Protein AF-A0AAD7QW35-F1 (afdb_monomer_lite)

pLDDT: mean 71.61, std 23.54, range [24.42, 97.81]

Structure (mmCIF, N/CA/C/O backbone):
data_AF-A0AAD7QW35-F1
#
_entry.id   AF-A0AAD7QW35-F1
#
loop_
_atom_site.group_PDB
_atom_site.id
_atom_site.type_symbol
_atom_site.label_atom_id
_atom_site.label_alt_id
_atom_site.label_comp_id
_atom_site.label_asym_id
_atom_site.label_entity_id
_atom_site.label_seq_id
_atom_site.pdbx_PDB_ins_code
_atom_site.Cartn_x
_atom_site.Cartn_y
_atom_site.Cartn_z
_atom_site.occupancy
_atom_site.B_iso_or_equiv
_atom_site.auth_seq_id
_atom_site.auth_comp_id
_atom_site.auth_asym_id
_atom_site.auth_atom_id
_atom_site.pdbx_PDB_model_num
ATOM 1 N N . MET A 1 1 ? 1.272 -4.769 25.239 1.00 36.34 1 MET A N 1
ATOM 2 C CA . MET A 1 1 ? 1.649 -4.627 26.670 1.00 36.34 1 MET A CA 1
ATOM 3 C C . MET A 1 1 ? 2.594 -3.471 26.886 1.00 36.34 1 MET A C 1
ATOM 5 O O . MET A 1 1 ? 2.275 -2.589 27.657 1.00 36.34 1 MET A O 1
ATOM 9 N N . ALA A 1 2 ? 3.730 -3.458 26.210 1.00 34.00 2 ALA A N 1
ATOM 10 C CA . ALA A 1 2 ? 4.809 -2.584 26.604 1.00 34.00 2 ALA A CA 1
ATOM 11 C C . ALA A 1 2 ? 4.635 -1.131 26.066 1.00 34.00 2 ALA A C 1
ATOM 13 O O . ALA A 1 2 ? 4.934 -0.196 26.793 1.00 34.00 2 ALA A O 1
ATOM 14 N N . TYR A 1 3 ? 3.901 -0.933 24.956 1.00 40.31 3 TYR A N 1
ATOM 15 C CA . TYR A 1 3 ? 3.270 0.356 24.589 1.00 40.31 3 TYR A CA 1
ATOM 16 C C . TYR A 1 3 ? 2.142 0.792 25.557 1.00 40.31 3 TYR A C 1
ATOM 18 O O . TYR A 1 3 ? 2.012 1.946 25.954 1.00 40.31 3 TYR A O 1
ATOM 26 N N . TYR A 1 4 ? 1.327 -0.172 26.002 1.00 40.69 4 TYR A N 1
ATOM 27 C CA . TYR A 1 4 ? 0.287 0.033 27.025 1.00 40.69 4 TYR A CA 1
ATOM 28 C C . TYR A 1 4 ? 0.895 0.405 28.391 1.00 40.69 4 TYR A C 1
ATOM 30 O O . TYR A 1 4 ? 0.234 0.993 29.233 1.00 40.69 4 TYR A O 1
ATOM 38 N N . ILE A 1 5 ? 2.154 0.048 28.629 1.00 41.22 5 ILE A N 1
ATOM 39 C CA . ILE A 1 5 ? 2.925 0.480 29.790 1.00 41.22 5 ILE A CA 1
ATOM 40 C C . ILE A 1 5 ? 3.616 1.806 29.477 1.00 41.22 5 ILE A C 1
ATOM 42 O O . ILE A 1 5 ? 3.782 2.614 30.368 1.00 41.22 5 ILE A O 1
ATOM 46 N N . SER A 1 6 ? 3.982 2.091 28.235 1.00 39.53 6 SER A N 1
ATOM 47 C CA . SER A 1 6 ? 4.787 3.265 27.936 1.00 39.53 6 SER A CA 1
ATOM 48 C C . SER A 1 6 ? 4.018 4.570 27.744 1.00 39.53 6 SER A C 1
ATOM 50 O O . SER A 1 6 ? 4.511 5.622 28.111 1.00 39.53 6 SER A O 1
ATOM 52 N N . GLU A 1 7 ? 2.814 4.514 27.179 1.00 44.25 7 GLU A N 1
ATOM 53 C CA . GLU A 1 7 ? 1.967 5.696 26.952 1.00 44.25 7 GLU A CA 1
ATOM 54 C C . GLU A 1 7 ? 0.860 5.789 28.006 1.00 44.25 7 GLU A C 1
ATOM 56 O O . GLU A 1 7 ? 0.506 6.858 28.497 1.00 44.25 7 GLU A O 1
ATOM 61 N N . TYR A 1 8 ? 0.340 4.634 28.421 1.00 44.75 8 TYR A N 1
ATOM 62 C CA . TYR A 1 8 ? -0.829 4.551 29.294 1.00 44.75 8 TYR A CA 1
ATOM 63 C C . TYR A 1 8 ? -0.495 4.710 30.784 1.00 44.75 8 TYR A C 1
ATOM 65 O O . TYR A 1 8 ? -1.287 5.280 31.534 1.00 44.75 8 TYR A O 1
ATOM 73 N N . VAL A 1 9 ? 0.668 4.218 31.233 1.00 45.06 9 VAL A N 1
ATOM 74 C CA . VAL A 1 9 ? 1.107 4.337 32.637 1.00 45.06 9 VAL A CA 1
ATOM 75 C C . VAL A 1 9 ? 1.562 5.763 32.935 1.00 45.06 9 VAL A C 1
ATOM 77 O O . VAL A 1 9 ? 1.094 6.281 33.942 1.00 45.06 9 VAL A O 1
ATOM 80 N N . PRO A 1 10 ? 2.356 6.471 32.103 1.00 45.22 10 PRO A N 1
ATOM 81 C CA . PRO A 1 10 ? 2.690 7.863 32.393 1.00 45.22 10 PRO A CA 1
ATOM 82 C C . PRO A 1 10 ? 1.463 8.756 32.457 1.00 45.22 10 PRO A C 1
ATOM 84 O O . PRO A 1 10 ? 1.399 9.585 33.345 1.00 45.22 10 PRO A O 1
ATOM 87 N N . TYR A 1 11 ? 0.457 8.556 31.605 1.00 44.00 11 TYR A N 1
ATOM 88 C CA . TYR A 1 11 ? -0.730 9.413 31.596 1.00 44.00 11 TYR A CA 1
ATOM 89 C C . TYR A 1 11 ? -1.584 9.316 32.880 1.00 44.00 11 TYR A C 1
ATOM 91 O O . TYR A 1 11 ? -2.229 10.286 33.267 1.00 44.00 11 TYR A O 1
ATOM 99 N N . TYR A 1 12 ? -1.581 8.166 33.568 1.00 43.53 12 TYR A N 1
ATOM 100 C CA . TYR A 1 12 ? -2.357 7.949 34.805 1.00 43.53 12 TYR A CA 1
ATOM 101 C C . TYR A 1 12 ? -1.508 7.933 36.085 1.00 43.53 12 TYR A C 1
ATOM 103 O O . TYR A 1 12 ? -2.027 8.188 37.168 1.00 43.53 12 TYR A O 1
ATOM 111 N N . LEU A 1 13 ? -0.211 7.638 35.975 1.00 42.81 13 LEU A N 1
ATOM 112 C CA . LEU A 1 13 ? 0.728 7.545 37.095 1.00 42.81 13 LEU A CA 1
ATOM 113 C C . LEU A 1 13 ? 1.771 8.672 37.088 1.00 42.81 13 LEU A C 1
ATOM 115 O O . LEU A 1 13 ? 2.614 8.693 37.978 1.00 42.81 13 LEU A O 1
ATOM 119 N N . GLN A 1 14 ? 1.722 9.633 36.151 1.00 42.34 14 GLN A N 1
ATOM 120 C CA . GLN A 1 14 ? 2.608 10.813 36.131 1.00 42.34 14 GLN A CA 1
ATOM 121 C C . GLN A 1 14 ? 2.694 11.554 37.469 1.00 42.34 14 GLN A C 1
ATOM 123 O O . GLN A 1 14 ? 3.808 11.933 37.831 1.00 42.34 14 GLN A O 1
ATOM 128 N N . PRO A 1 15 ? 1.592 11.738 38.225 1.00 45.91 15 PRO A N 1
ATOM 129 C CA . PRO A 1 15 ? 1.670 12.394 39.527 1.00 45.91 15 PRO A CA 1
ATOM 130 C C . PRO A 1 15 ? 2.416 11.563 40.589 1.00 45.91 15 PRO A C 1
ATOM 132 O O . PRO A 1 15 ? 2.747 12.088 41.645 1.00 45.91 15 PRO A O 1
ATOM 135 N N . TYR A 1 16 ? 2.689 10.279 40.323 1.00 44.16 16 TYR A N 1
ATOM 136 C CA . TYR A 1 16 ? 3.132 9.288 41.312 1.00 44.16 16 TYR A CA 1
ATOM 137 C C . TYR A 1 16 ? 4.411 8.516 40.917 1.00 44.16 16 TYR A C 1
ATOM 139 O O . TYR A 1 16 ? 4.870 7.658 41.669 1.00 44.16 16 TYR A O 1
ATOM 147 N N . ALA A 1 17 ? 5.002 8.777 39.745 1.00 43.66 17 ALA A N 1
ATOM 148 C CA . ALA A 1 17 ? 6.057 7.937 39.170 1.00 43.66 17 ALA A CA 1
ATOM 149 C C . ALA A 1 17 ? 7.484 8.495 39.374 1.00 43.66 17 ALA A C 1
ATOM 151 O O . ALA A 1 17 ? 7.847 9.548 38.845 1.00 43.66 17 ALA A O 1
ATOM 152 N N . SER A 1 18 ? 8.334 7.735 40.076 1.00 51.88 18 SER A N 1
ATOM 153 C CA . SER A 1 18 ? 9.772 8.007 40.244 1.00 51.88 18 SER A CA 1
ATOM 154 C C . SER A 1 18 ? 10.575 7.794 38.943 1.00 51.88 18 SER A C 1
ATOM 156 O O . SER A 1 18 ? 10.095 7.185 37.983 1.00 51.88 18 SER A O 1
ATOM 158 N N . ARG A 1 19 ? 11.836 8.268 38.888 1.00 42.47 19 ARG A N 1
ATOM 159 C CA . ARG A 1 19 ? 12.727 8.125 37.708 1.00 42.47 19 ARG A CA 1
ATOM 160 C C . ARG A 1 19 ? 12.883 6.670 37.226 1.00 42.47 19 ARG A C 1
ATOM 162 O O . ARG A 1 19 ? 12.996 6.454 36.024 1.00 42.47 19 ARG A O 1
ATOM 169 N N . GLY A 1 20 ? 12.819 5.684 38.127 1.00 40.97 20 GLY A N 1
ATOM 170 C CA . GLY A 1 20 ? 12.885 4.258 37.775 1.00 40.97 20 GLY A CA 1
ATOM 171 C C . GLY A 1 20 ? 11.663 3.759 36.995 1.00 40.97 20 GLY A C 1
ATOM 172 O O . GLY A 1 20 ? 11.803 2.969 36.066 1.00 40.97 20 GLY A O 1
ATOM 173 N N . VAL A 1 21 ? 10.471 4.289 37.287 1.00 47.44 21 VAL A N 1
ATOM 174 C CA . VAL A 1 21 ? 9.240 3.947 36.555 1.00 47.44 21 VAL A CA 1
ATOM 175 C C . VAL A 1 21 ? 9.311 4.465 35.118 1.00 47.44 21 VAL A C 1
ATOM 177 O O . VAL A 1 21 ? 8.947 3.742 34.198 1.00 47.44 21 VAL A O 1
ATOM 180 N N . LYS A 1 22 ? 9.867 5.666 34.897 1.00 44.06 22 LYS A N 1
ATOM 181 C CA . LYS A 1 22 ? 10.078 6.223 33.546 1.00 44.06 22 LYS A CA 1
ATOM 182 C C . LYS A 1 22 ? 11.014 5.360 32.688 1.00 44.06 22 LYS A C 1
ATOM 184 O O . LYS A 1 22 ? 10.751 5.186 31.503 1.00 44.06 22 LYS A O 1
ATOM 189 N N . PHE A 1 23 ? 12.061 4.780 33.279 1.00 41.91 23 PHE A N 1
ATOM 190 C CA . PHE A 1 23 ? 12.956 3.855 32.575 1.00 41.91 23 PHE A CA 1
ATOM 191 C C . PHE A 1 23 ? 12.245 2.550 32.186 1.00 41.91 23 PHE A C 1
ATOM 193 O O . PHE A 1 23 ? 12.300 2.147 31.027 1.00 41.91 23 PHE A O 1
ATOM 200 N N . CYS A 1 24 ? 11.501 1.932 33.111 1.00 42.00 24 CYS A N 1
ATOM 201 C CA . CYS A 1 24 ? 10.722 0.723 32.821 1.00 42.00 24 CYS A CA 1
ATOM 202 C C . CYS A 1 24 ? 9.649 0.957 31.745 1.00 42.00 24 CYS A C 1
ATOM 204 O O . CYS A 1 24 ? 9.401 0.081 30.923 1.00 42.00 24 CYS A O 1
ATOM 206 N N . VAL A 1 25 ? 9.045 2.146 31.730 1.00 43.94 25 VAL A N 1
ATOM 207 C CA . VAL A 1 25 ? 8.061 2.609 30.739 1.00 43.94 25 VAL A CA 1
ATOM 208 C C . VAL A 1 25 ? 8.682 2.727 29.343 1.00 43.94 25 VAL A C 1
ATOM 210 O O . VAL A 1 25 ? 8.139 2.163 28.397 1.00 43.94 25 VAL A O 1
ATOM 213 N N . LEU A 1 26 ? 9.838 3.382 29.206 1.00 41.31 26 LEU A N 1
ATOM 214 C CA . LEU A 1 26 ? 10.533 3.541 27.919 1.00 41.31 26 LEU A CA 1
ATOM 215 C C . LEU A 1 26 ? 11.138 2.221 27.409 1.00 41.31 26 LEU A C 1
ATOM 217 O O . LEU A 1 26 ? 11.065 1.917 26.219 1.00 41.31 26 LEU A O 1
ATOM 221 N N . PHE A 1 27 ? 11.682 1.397 28.309 1.00 41.75 27 PHE A N 1
ATOM 222 C CA . PHE A 1 27 ? 12.183 0.060 27.980 1.00 41.75 27 PHE A CA 1
ATOM 223 C C . PHE A 1 27 ? 11.050 -0.859 27.507 1.00 41.75 27 PHE A C 1
ATOM 225 O O . PHE A 1 27 ? 11.179 -1.559 26.502 1.00 41.75 27 PHE A O 1
ATOM 232 N N . ALA A 1 28 ? 9.900 -0.794 28.183 1.00 41.53 28 ALA A N 1
ATOM 233 C CA . ALA A 1 28 ? 8.686 -1.444 27.732 1.00 41.53 28 ALA A CA 1
ATOM 234 C C . ALA A 1 28 ? 8.270 -0.912 26.343 1.00 41.53 28 ALA A C 1
ATOM 236 O O . ALA A 1 28 ? 8.047 -1.708 25.439 1.00 41.53 28 ALA A O 1
ATOM 237 N N . GLN A 1 29 ? 8.251 0.400 26.108 1.00 42.59 29 GLN A N 1
ATOM 238 C CA . GLN A 1 29 ? 7.906 0.997 24.807 1.00 42.59 29 GLN A CA 1
ATOM 239 C C . GLN A 1 29 ? 8.670 0.364 23.635 1.00 42.59 29 GLN A C 1
ATOM 241 O O . GLN A 1 29 ? 8.064 -0.145 22.689 1.00 42.59 29 GLN A O 1
ATOM 246 N N . ALA A 1 30 ? 9.999 0.316 23.755 1.00 39.62 30 ALA A N 1
ATOM 247 C CA . ALA A 1 30 ? 10.888 -0.229 22.737 1.00 39.62 30 ALA A CA 1
ATOM 248 C C . ALA A 1 30 ? 10.680 -1.739 22.520 1.00 39.62 30 ALA A C 1
ATOM 250 O O . ALA A 1 30 ? 10.678 -2.212 21.381 1.00 39.62 30 ALA A O 1
ATOM 251 N N . LEU A 1 31 ? 10.442 -2.503 23.594 1.00 40.44 31 LEU A N 1
ATOM 252 C CA . LEU A 1 31 ? 10.145 -3.935 23.489 1.00 40.44 31 LEU A CA 1
ATOM 253 C C . LEU A 1 31 ? 8.770 -4.201 22.859 1.00 40.44 31 LEU A C 1
ATOM 255 O O . LEU A 1 31 ? 8.605 -5.141 22.086 1.00 40.44 31 LEU A O 1
ATOM 259 N N . GLY A 1 32 ? 7.767 -3.388 23.187 1.00 40.97 32 GLY A N 1
ATOM 260 C CA . GLY A 1 32 ? 6.379 -3.582 22.766 1.00 40.97 32 GLY A CA 1
ATOM 261 C C . GLY A 1 32 ? 6.159 -3.318 21.298 1.00 40.97 32 GLY A C 1
ATOM 262 O O . GLY A 1 32 ? 5.477 -4.107 20.650 1.00 40.97 32 GLY A O 1
ATOM 263 N N . ASP A 1 33 ? 6.750 -2.247 20.783 1.00 40.12 33 ASP A N 1
ATOM 264 C CA . ASP A 1 33 ? 6.656 -1.897 19.369 1.00 40.12 33 ASP A CA 1
ATOM 265 C C . ASP A 1 33 ? 7.425 -2.919 18.508 1.00 40.12 33 ASP A C 1
ATOM 267 O O . ASP A 1 33 ? 6.945 -3.326 17.451 1.00 40.12 33 ASP A O 1
ATOM 271 N N . SER A 1 34 ? 8.542 -3.459 19.012 1.00 40.16 34 SER A N 1
ATOM 272 C CA . SER A 1 34 ? 9.286 -4.550 18.361 1.00 40.16 34 SER A CA 1
ATOM 273 C C . SER A 1 34 ? 8.503 -5.875 18.339 1.00 40.16 34 SER A C 1
ATOM 275 O O . SER A 1 34 ? 8.391 -6.534 17.303 1.00 40.16 34 SER A O 1
ATOM 277 N N . ILE A 1 35 ? 7.892 -6.258 19.466 1.00 42.12 35 ILE A N 1
ATOM 278 C CA . ILE A 1 35 ? 7.206 -7.550 19.617 1.00 42.12 35 ILE A CA 1
ATOM 279 C C . ILE A 1 35 ? 5.816 -7.541 18.971 1.00 42.12 35 ILE A C 1
ATOM 281 O O . ILE A 1 35 ? 5.463 -8.500 18.297 1.00 42.12 35 ILE A O 1
ATOM 285 N N . THR A 1 36 ? 5.023 -6.477 19.123 1.00 42.09 36 THR A N 1
ATOM 286 C CA . THR A 1 36 ? 3.653 -6.418 18.568 1.00 42.09 36 THR A CA 1
ATOM 287 C C . THR A 1 36 ? 3.681 -6.458 17.042 1.00 42.09 36 THR A C 1
ATOM 289 O O . THR A 1 36 ? 2.919 -7.210 16.439 1.00 42.09 36 THR A O 1
ATOM 292 N N . THR A 1 37 ? 4.621 -5.734 16.430 1.00 43.59 37 THR A N 1
ATOM 293 C CA . THR A 1 37 ? 4.871 -5.784 14.984 1.00 43.59 37 THR A CA 1
ATOM 294 C C . THR A 1 37 ? 5.309 -7.192 14.574 1.00 43.59 37 THR A C 1
ATOM 296 O O . THR A 1 37 ? 4.697 -7.795 13.705 1.00 43.59 37 THR A O 1
ATOM 299 N N . SER A 1 38 ? 6.272 -7.793 15.284 1.00 42.31 38 SER A N 1
ATOM 300 C CA . SER A 1 38 ? 6.750 -9.158 15.006 1.00 42.31 38 SER A CA 1
ATOM 301 C C . SER A 1 38 ? 5.655 -10.238 15.115 1.00 42.31 38 SER A C 1
ATOM 303 O O . SER A 1 38 ? 5.617 -11.167 14.311 1.00 42.31 38 SER A O 1
ATOM 305 N N . LEU A 1 39 ? 4.736 -10.120 16.080 1.00 44.56 39 LEU A N 1
ATOM 306 C CA . LEU A 1 39 ? 3.662 -11.094 16.309 1.00 44.56 39 LEU A CA 1
ATOM 307 C C . LEU A 1 39 ? 2.482 -10.943 15.344 1.00 44.56 39 LEU A C 1
ATOM 309 O O . LEU A 1 39 ? 1.932 -11.954 14.906 1.00 44.56 39 LEU A O 1
ATOM 313 N N . LEU A 1 40 ? 2.092 -9.707 15.013 1.00 47.44 40 LEU A N 1
ATOM 314 C CA . LEU A 1 40 ? 1.005 -9.439 14.068 1.00 47.44 40 LEU A CA 1
ATOM 315 C C . LEU A 1 40 ? 1.414 -9.768 12.631 1.00 47.44 40 LEU A C 1
ATOM 317 O O . LEU A 1 40 ? 0.631 -10.415 11.938 1.00 47.44 40 LEU A O 1
ATOM 321 N N . THR A 1 41 ? 2.639 -9.411 12.223 1.00 46.91 41 THR A N 1
ATOM 322 C CA . THR A 1 41 ? 3.197 -9.824 10.927 1.00 46.91 41 THR A CA 1
ATOM 323 C C . THR A 1 41 ? 3.216 -11.347 10.824 1.00 46.91 41 THR A C 1
ATOM 325 O O . THR A 1 41 ? 2.730 -11.906 9.855 1.00 46.91 41 THR A O 1
ATOM 328 N N . ARG A 1 42 ? 3.657 -12.056 11.871 1.00 49.72 42 ARG A N 1
ATOM 329 C CA . ARG A 1 42 ? 3.817 -13.515 11.803 1.00 49.72 42 ARG A CA 1
ATOM 330 C C . ARG A 1 42 ? 2.512 -14.306 11.836 1.00 49.72 42 ARG A C 1
ATOM 332 O O . ARG A 1 42 ? 2.423 -15.347 11.193 1.00 49.72 42 ARG A O 1
ATOM 339 N N . LYS A 1 43 ? 1.502 -13.856 12.592 1.00 46.16 43 LYS A N 1
ATOM 340 C CA . LYS A 1 43 ? 0.171 -14.483 12.530 1.00 46.16 43 LYS A CA 1
ATOM 341 C C . LYS A 1 43 ? -0.386 -14.389 11.106 1.00 46.16 43 LYS A C 1
ATOM 343 O O . LYS A 1 43 ? -0.949 -15.366 10.628 1.00 46.16 43 LYS A O 1
ATOM 348 N N . ARG A 1 44 ? -0.164 -13.253 10.438 1.00 49.16 44 ARG A N 1
ATOM 349 C CA . ARG A 1 44 ? -0.549 -13.047 9.041 1.00 49.16 44 ARG A CA 1
ATOM 350 C C . ARG A 1 44 ? 0.331 -13.810 8.055 1.00 49.16 44 ARG A C 1
ATOM 352 O O . ARG A 1 44 ? -0.230 -14.391 7.144 1.00 49.16 44 ARG A O 1
ATOM 359 N N . ASP A 1 45 ? 1.642 -13.923 8.265 1.00 44.78 45 ASP A N 1
ATOM 360 C CA . ASP A 1 45 ? 2.523 -14.769 7.438 1.00 44.78 45 ASP A CA 1
ATOM 361 C C . ASP A 1 45 ? 2.052 -16.238 7.454 1.00 44.78 45 ASP A C 1
ATOM 363 O O . ASP A 1 45 ? 1.939 -16.877 6.414 1.00 44.78 45 ASP A O 1
ATOM 367 N N . LEU A 1 46 ? 1.667 -16.752 8.630 1.00 41.94 46 LEU A N 1
ATOM 368 C CA . LEU A 1 46 ? 1.101 -18.101 8.792 1.00 41.94 46 LEU A CA 1
ATOM 369 C C . LEU A 1 46 ? -0.306 -18.264 8.184 1.00 41.94 46 LEU A C 1
ATOM 371 O O . LEU A 1 46 ? -0.750 -19.392 7.961 1.00 41.94 46 LEU A O 1
ATOM 375 N N . GLU A 1 47 ? -1.035 -17.168 7.975 1.00 42.34 47 GLU A N 1
ATOM 376 C CA . GLU A 1 47 ? -2.325 -17.142 7.273 1.00 42.34 47 GLU A CA 1
ATOM 377 C C . GLU A 1 47 ? -2.126 -16.966 5.752 1.00 42.34 47 GLU A C 1
ATOM 379 O O . GLU A 1 47 ? -2.873 -17.558 4.978 1.00 42.34 47 GLU A O 1
ATOM 384 N N . ALA A 1 48 ? -1.078 -16.256 5.320 1.00 40.16 48 ALA A N 1
ATOM 385 C CA . ALA A 1 48 ? -0.692 -16.050 3.924 1.00 40.16 48 ALA A CA 1
ATOM 386 C C . ALA A 1 48 ? -0.071 -17.307 3.291 1.00 40.16 48 ALA A C 1
ATOM 388 O O . ALA A 1 48 ? -0.382 -17.621 2.145 1.00 40.16 48 ALA A O 1
ATOM 389 N N . ASP A 1 49 ? 0.708 -18.088 4.048 1.00 35.91 49 ASP A N 1
ATOM 390 C CA . ASP A 1 49 ? 1.244 -19.391 3.609 1.00 35.91 49 ASP A CA 1
ATOM 391 C C . ASP A 1 49 ? 0.147 -20.459 3.397 1.00 35.91 49 ASP A C 1
ATOM 393 O O . ASP A 1 49 ? 0.404 -21.518 2.822 1.00 35.91 49 ASP A O 1
ATOM 397 N N . LYS A 1 50 ? -1.092 -20.200 3.844 1.00 32.16 50 LYS A N 1
ATOM 398 C CA . LYS A 1 50 ? -2.260 -21.065 3.592 1.00 32.16 50 LYS A CA 1
ATOM 399 C C . LYS A 1 50 ? -3.005 -20.723 2.303 1.00 32.16 50 LYS A C 1
ATOM 401 O O . LYS A 1 50 ? -3.921 -21.457 1.934 1.00 32.16 50 LYS A O 1
ATOM 406 N N . ILE A 1 51 ? -2.636 -19.639 1.622 1.00 32.03 51 ILE A N 1
ATOM 407 C CA . ILE A 1 51 ? -3.159 -19.316 0.296 1.00 32.03 51 ILE A CA 1
ATOM 408 C C . ILE A 1 51 ? -2.368 -20.171 -0.705 1.00 32.03 51 ILE A C 1
ATOM 410 O O . ILE A 1 51 ? -1.145 -20.027 -0.780 1.00 32.03 51 ILE A O 1
ATOM 414 N N . PRO A 1 52 ? -3.006 -21.089 -1.455 1.00 26.91 52 PRO A N 1
ATOM 415 C CA . PRO A 1 52 ? -2.293 -21.907 -2.423 1.00 26.91 52 PRO A CA 1
ATOM 416 C C . PRO A 1 52 ? -1.614 -20.996 -3.446 1.00 26.91 52 PRO A C 1
ATOM 418 O O . PRO A 1 52 ? -2.253 -20.146 -4.064 1.00 26.91 52 PRO A O 1
ATOM 421 N N . SER A 1 53 ? -0.308 -21.177 -3.617 1.00 31.38 53 SER A N 1
ATOM 422 C CA . SER A 1 53 ? 0.436 -20.557 -4.706 1.00 31.38 53 SER A CA 1
ATOM 423 C C . SER A 1 53 ? -0.136 -21.078 -6.028 1.00 31.38 53 SER A C 1
ATOM 425 O O . SER A 1 53 ? -0.076 -22.284 -6.278 1.00 31.38 53 SER A O 1
ATOM 427 N N . PRO A 1 54 ? -0.694 -20.226 -6.905 1.00 33.09 54 PRO A N 1
ATOM 428 C CA . PRO A 1 54 ? -0.922 -20.655 -8.265 1.00 33.09 54 PRO A CA 1
ATOM 429 C C . PRO A 1 54 ? 0.457 -20.704 -8.925 1.00 33.09 54 PRO A C 1
ATOM 431 O O . PRO A 1 54 ? 1.168 -19.701 -8.956 1.00 33.09 54 PRO A O 1
ATOM 434 N N . ILE A 1 55 ? 0.794 -21.869 -9.478 1.00 32.50 55 ILE A N 1
ATOM 435 C CA . ILE A 1 55 ? 1.976 -22.162 -10.305 1.00 32.50 55 ILE A CA 1
ATOM 436 C C . ILE A 1 55 ? 3.173 -22.718 -9.515 1.00 32.50 55 ILE A C 1
ATOM 438 O O . ILE A 1 55 ? 4.103 -22.013 -9.128 1.00 32.50 55 ILE A O 1
ATOM 442 N N . SER A 1 56 ? 3.194 -24.046 -9.394 1.00 27.88 56 SER A N 1
ATOM 443 C CA . SER A 1 56 ? 4.422 -24.837 -9.366 1.00 27.88 56 SER A CA 1
ATOM 444 C C . SER A 1 56 ? 4.495 -25.666 -10.653 1.00 27.88 56 SER A C 1
ATOM 446 O O . SER A 1 56 ? 3.762 -26.630 -10.848 1.00 27.88 56 SER A O 1
ATOM 448 N N . SER A 1 57 ? 5.389 -25.287 -11.563 1.00 27.12 57 SER A N 1
ATOM 449 C CA . SER A 1 57 ? 5.844 -26.164 -12.645 1.00 27.12 57 SER A CA 1
ATOM 450 C C . SER A 1 57 ? 7.371 -26.114 -12.680 1.00 27.12 57 SER A C 1
ATOM 452 O O . SER A 1 57 ? 7.921 -25.026 -12.873 1.00 27.12 57 SER A O 1
ATOM 454 N N . PRO A 1 58 ? 8.079 -27.237 -12.471 1.00 30.27 58 PRO A N 1
ATOM 455 C CA . PRO A 1 58 ? 9.529 -27.254 -12.530 1.00 30.27 58 PRO A CA 1
ATOM 456 C C . PRO A 1 58 ? 9.980 -27.311 -13.992 1.00 30.27 58 PRO A C 1
ATOM 458 O O . PRO A 1 58 ? 9.627 -28.228 -14.731 1.00 30.27 58 PRO A O 1
ATOM 461 N N . VAL A 1 59 ? 10.791 -26.339 -14.401 1.00 27.42 59 VAL A N 1
ATOM 462 C CA . VAL A 1 59 ? 11.582 -26.432 -15.631 1.00 27.42 59 VAL A CA 1
ATOM 463 C C . VAL A 1 59 ? 12.727 -27.412 -15.360 1.00 27.42 59 VAL A C 1
ATOM 465 O O . VAL A 1 59 ? 13.573 -27.164 -14.503 1.00 27.42 59 VAL A O 1
ATOM 468 N N . GLN A 1 60 ? 12.731 -28.549 -16.056 1.00 26.84 60 GLN A N 1
ATOM 469 C CA . GLN A 1 60 ? 13.837 -29.507 -16.043 1.00 26.84 60 GLN A CA 1
ATOM 470 C C . GLN A 1 60 ? 14.972 -28.995 -16.939 1.00 26.84 60 GLN A C 1
ATOM 472 O O . GLN A 1 60 ? 14.777 -28.836 -18.140 1.00 26.84 60 GLN A O 1
ATOM 477 N N . PHE A 1 61 ? 16.168 -28.807 -16.378 1.00 27.66 61 PHE A N 1
ATOM 478 C CA . PHE A 1 61 ? 17.410 -28.752 -17.151 1.00 27.66 61 PHE A CA 1
ATOM 479 C C . PHE A 1 61 ? 18.455 -29.718 -16.570 1.00 27.66 61 PHE A C 1
ATOM 481 O O . PHE A 1 61 ? 18.760 -29.699 -15.382 1.00 27.66 61 PHE A O 1
ATOM 488 N N . LEU A 1 62 ? 18.906 -30.585 -17.479 1.00 30.08 62 LEU A N 1
ATOM 489 C CA . LEU A 1 62 ? 20.095 -31.441 -17.595 1.00 30.08 62 LEU A CA 1
ATOM 490 C C . LEU A 1 62 ? 20.987 -31.737 -16.363 1.00 30.08 62 LEU A C 1
ATOM 492 O O . LEU A 1 62 ? 21.474 -30.874 -15.641 1.00 30.08 62 LEU A O 1
ATOM 496 N N . SER A 1 63 ? 21.268 -33.034 -16.229 1.00 32.59 63 SER A N 1
ATOM 497 C CA . SER A 1 63 ? 22.113 -33.741 -15.257 1.00 32.59 63 SER A CA 1
ATOM 498 C C . SER A 1 63 ? 23.600 -33.343 -15.246 1.00 32.59 63 SER A C 1
ATOM 500 O O . SER A 1 63 ? 24.186 -33.241 -16.324 1.00 32.59 63 SER A O 1
ATOM 502 N N . PRO A 1 64 ? 24.270 -33.293 -14.071 1.00 31.89 64 PRO A N 1
ATOM 503 C CA . PRO A 1 64 ? 25.726 -33.245 -13.996 1.00 31.89 64 PRO A CA 1
ATOM 504 C C . PRO A 1 64 ? 26.365 -34.550 -13.487 1.00 31.89 64 PRO A C 1
ATOM 506 O O . PRO A 1 64 ? 25.799 -35.299 -12.687 1.00 31.89 64 PRO A O 1
ATOM 509 N N . SER A 1 65 ? 27.589 -34.760 -13.965 1.00 34.09 65 SER A N 1
ATOM 510 C CA . SER A 1 65 ? 28.503 -35.877 -13.738 1.00 34.09 65 SER A CA 1
ATOM 511 C C . SER A 1 65 ? 29.033 -36.008 -12.295 1.00 34.09 65 SER A C 1
ATOM 513 O O . SER A 1 65 ? 28.887 -35.142 -11.426 1.00 34.09 65 SER A O 1
ATOM 515 N N . THR A 1 66 ? 29.660 -37.158 -12.053 1.00 36.91 66 THR A N 1
ATOM 516 C CA . THR A 1 66 ? 29.950 -37.867 -10.794 1.00 36.91 66 THR A CA 1
ATOM 517 C C . THR A 1 66 ? 30.979 -37.248 -9.830 1.00 36.91 66 THR A C 1
ATOM 519 O O . THR A 1 66 ? 31.367 -37.904 -8.869 1.00 36.91 66 THR A O 1
ATOM 522 N N . SER A 1 67 ? 31.374 -35.979 -9.984 1.00 41.47 67 SER A N 1
ATOM 523 C CA . SER A 1 67 ? 32.307 -35.308 -9.048 1.00 41.47 67 SER A CA 1
ATOM 524 C C . SER A 1 67 ? 31.620 -34.454 -7.962 1.00 41.47 67 SER A C 1
ATOM 526 O O . SER A 1 67 ? 32.290 -33.812 -7.154 1.00 41.47 67 SER A O 1
ATOM 528 N N . THR A 1 68 ? 30.284 -34.424 -7.916 1.00 44.75 68 THR A N 1
ATOM 529 C CA . THR A 1 68 ? 29.489 -33.534 -7.038 1.00 44.75 68 THR A CA 1
ATOM 530 C C . THR A 1 68 ? 29.025 -34.175 -5.722 1.00 44.75 68 THR A C 1
ATOM 532 O O . THR A 1 68 ? 28.422 -33.502 -4.886 1.00 44.75 68 THR A O 1
ATOM 535 N N . THR A 1 69 ? 29.312 -35.458 -5.492 1.00 47.22 69 THR A N 1
ATOM 536 C CA . THR A 1 69 ? 28.717 -36.243 -4.395 1.00 47.22 69 THR A CA 1
ATOM 537 C C . THR A 1 69 ? 29.180 -35.791 -3.004 1.00 47.22 69 THR A C 1
ATOM 539 O O . THR A 1 69 ? 28.357 -35.661 -2.101 1.00 47.22 69 THR A O 1
ATOM 542 N N . ASN A 1 70 ? 30.462 -35.446 -2.838 1.00 44.34 70 ASN A N 1
ATOM 543 C CA . ASN A 1 70 ? 31.002 -35.001 -1.542 1.00 44.34 70 ASN A CA 1
ATOM 544 C C . ASN A 1 70 ? 30.581 -33.563 -1.182 1.00 44.34 70 ASN A C 1
ATOM 546 O O . ASN A 1 70 ? 30.306 -33.268 -0.021 1.00 44.34 70 ASN A O 1
ATOM 550 N N . LEU A 1 71 ? 30.447 -32.683 -2.181 1.00 46.53 71 LEU A N 1
ATOM 551 C CA . LEU A 1 71 ? 29.923 -31.321 -2.008 1.00 46.53 71 LEU A CA 1
ATOM 552 C C . LEU A 1 71 ? 28.420 -31.321 -1.699 1.00 46.53 71 LEU A C 1
ATOM 554 O O . LEU A 1 71 ? 27.969 -30.530 -0.875 1.00 46.53 71 LEU A O 1
ATOM 558 N N . ARG A 1 72 ? 27.649 -32.240 -2.297 1.00 47.72 72 ARG A N 1
ATOM 559 C CA . ARG A 1 72 ? 26.226 -32.427 -1.976 1.00 47.72 72 ARG A CA 1
ATOM 560 C C . ARG A 1 72 ? 26.016 -32.939 -0.555 1.00 47.72 72 ARG A C 1
ATOM 562 O O . ARG A 1 72 ? 25.129 -32.429 0.113 1.00 47.72 72 ARG A O 1
ATOM 569 N N . LEU A 1 73 ? 26.841 -33.869 -0.074 1.00 51.69 73 LEU A N 1
ATOM 570 C CA . LEU A 1 73 ? 26.766 -34.383 1.301 1.00 51.69 73 LEU A CA 1
ATOM 571 C C . LEU A 1 73 ? 27.072 -33.303 2.349 1.00 51.69 73 LEU A C 1
ATOM 573 O O . LEU A 1 73 ? 26.315 -33.156 3.306 1.00 51.69 73 LEU A O 1
ATOM 577 N N . LEU A 1 74 ? 28.112 -32.489 2.134 1.00 53.62 74 LEU A N 1
ATOM 578 C CA . LEU A 1 74 ? 28.419 -31.339 2.996 1.00 53.62 74 LEU A CA 1
ATOM 579 C C . LEU A 1 74 ? 27.326 -30.262 2.939 1.00 53.62 74 LEU A C 1
ATOM 581 O O . LEU A 1 74 ? 26.936 -29.726 3.974 1.00 53.62 74 LEU A O 1
ATOM 585 N N . HIS A 1 75 ? 26.784 -29.972 1.752 1.00 51.56 75 HIS A N 1
ATOM 586 C CA . HIS A 1 75 ? 25.673 -29.031 1.599 1.00 51.56 75 HIS A CA 1
ATOM 587 C C . HIS A 1 75 ? 24.395 -29.541 2.283 1.00 51.56 75 HIS A C 1
ATOM 589 O O . HIS A 1 75 ? 23.697 -28.772 2.936 1.00 51.56 75 HIS A O 1
ATOM 595 N N . GLN A 1 76 ? 24.122 -30.844 2.206 1.00 58.06 76 GLN A N 1
ATOM 596 C CA . GLN A 1 76 ? 22.971 -31.487 2.836 1.00 58.06 76 GLN A CA 1
ATOM 597 C C . GLN A 1 76 ? 23.107 -31.536 4.366 1.00 58.06 76 GLN A C 1
ATOM 599 O O . GLN A 1 76 ? 22.137 -31.261 5.068 1.00 58.06 76 GLN A O 1
ATOM 604 N N . GLN A 1 77 ? 24.308 -31.788 4.897 1.00 59.00 77 GLN A N 1
ATOM 605 C CA . GLN A 1 77 ? 24.581 -31.689 6.337 1.00 59.00 77 GLN A CA 1
ATOM 606 C C . GLN A 1 77 ? 24.474 -30.246 6.850 1.00 59.00 77 GLN A C 1
ATOM 608 O O . GLN A 1 77 ? 23.902 -30.016 7.914 1.00 59.00 77 GLN A O 1
ATOM 613 N N . HIS A 1 78 ? 24.958 -29.260 6.086 1.00 51.62 78 HIS A N 1
ATOM 614 C CA . HIS A 1 78 ? 24.833 -27.849 6.456 1.00 51.62 78 HIS A CA 1
ATOM 615 C C . HIS A 1 78 ? 23.372 -27.372 6.419 1.00 51.62 78 HIS A C 1
ATOM 617 O O . HIS A 1 78 ? 22.939 -26.651 7.316 1.00 51.62 78 HIS A O 1
ATOM 623 N N . GLN A 1 79 ? 22.583 -27.833 5.441 1.00 47.41 79 GLN A N 1
ATOM 624 C CA . GLN A 1 79 ? 21.139 -27.587 5.389 1.00 47.41 79 GLN A CA 1
ATOM 625 C C . GLN A 1 79 ? 20.401 -28.238 6.565 1.00 47.41 79 GLN A C 1
ATOM 627 O O . GLN A 1 79 ? 19.546 -27.591 7.162 1.00 47.41 79 GLN A O 1
ATOM 632 N N . GLN A 1 80 ? 20.749 -29.469 6.953 1.00 54.97 80 GLN A N 1
ATOM 633 C CA . GLN A 1 80 ? 20.135 -30.141 8.106 1.00 54.97 80 GLN A CA 1
ATOM 634 C C . GLN A 1 80 ? 20.450 -29.436 9.432 1.00 54.97 80 GLN A C 1
ATOM 636 O O . GLN A 1 80 ? 19.541 -29.236 10.238 1.00 54.97 80 GLN A O 1
ATOM 641 N N . HIS A 1 81 ? 21.695 -28.992 9.639 1.00 47.75 81 HIS A N 1
ATOM 642 C CA . HIS A 1 81 ? 22.060 -28.196 10.815 1.00 47.75 81 HIS A CA 1
ATOM 643 C C . HIS A 1 81 ? 21.351 -26.834 10.838 1.00 47.75 81 HIS A C 1
ATOM 645 O O . HIS A 1 81 ? 20.770 -26.474 11.859 1.00 47.75 81 HIS A O 1
ATOM 651 N N . GLN A 1 82 ? 21.295 -26.115 9.708 1.00 42.69 82 GLN A N 1
ATOM 652 C CA . GLN A 1 82 ? 20.527 -24.866 9.614 1.00 42.69 82 GLN A CA 1
ATOM 653 C C . GLN A 1 82 ? 19.033 -25.085 9.888 1.00 42.69 82 GLN A C 1
ATOM 655 O O . GLN A 1 82 ? 18.396 -24.267 10.548 1.00 42.69 82 GLN A O 1
ATOM 660 N N . GLN A 1 83 ? 18.462 -26.196 9.425 1.00 48.81 83 GLN A N 1
ATOM 661 C CA . GLN A 1 83 ? 17.054 -26.520 9.636 1.00 48.81 83 GLN A CA 1
ATOM 662 C C . GLN A 1 83 ? 16.754 -26.863 11.106 1.00 48.81 83 GLN A C 1
ATOM 664 O O . GLN A 1 83 ? 15.713 -26.458 11.631 1.00 48.81 83 GLN A O 1
ATOM 669 N N . GLN A 1 84 ? 17.677 -27.538 11.800 1.00 56.12 84 GLN A N 1
ATOM 670 C CA . GLN A 1 84 ? 17.572 -27.813 13.237 1.00 56.12 84 GLN A CA 1
ATOM 671 C C . GLN A 1 84 ? 17.710 -26.542 14.087 1.00 56.12 84 GLN A C 1
ATOM 673 O O . GLN A 1 84 ? 16.859 -26.307 14.952 1.00 56.12 84 GLN A O 1
ATOM 678 N N . ASP A 1 85 ? 18.686 -25.679 13.797 1.00 56.72 85 ASP A N 1
ATOM 679 C CA . ASP A 1 85 ? 18.877 -24.405 14.505 1.00 56.72 85 ASP A CA 1
ATOM 680 C C . ASP A 1 85 ? 17.688 -23.455 14.306 1.00 56.72 85 ASP A C 1
ATOM 682 O O . ASP A 1 85 ? 17.227 -22.802 15.250 1.00 56.72 85 ASP A O 1
ATOM 686 N N . MET A 1 86 ? 17.118 -23.432 13.097 1.00 50.94 86 MET A N 1
ATOM 687 C CA . MET A 1 86 ? 15.888 -22.693 12.809 1.00 50.94 86 MET A CA 1
ATOM 688 C C . MET A 1 86 ? 14.692 -23.232 13.607 1.00 50.94 86 MET A C 1
ATOM 690 O O . MET A 1 86 ? 13.842 -22.441 14.025 1.00 50.94 86 MET A O 1
ATOM 694 N N . SER A 1 87 ? 14.636 -24.541 13.880 1.00 76.00 87 SER A N 1
ATOM 695 C CA . SER A 1 87 ? 13.568 -25.151 14.686 1.00 76.00 87 SER A CA 1
ATOM 696 C C . SER A 1 87 ? 13.651 -24.760 16.168 1.00 76.00 87 SER A C 1
ATOM 698 O O . SER A 1 87 ? 12.633 -24.396 16.762 1.00 76.00 87 SER A O 1
ATOM 700 N N . LEU A 1 88 ? 14.855 -24.729 16.751 1.00 73.94 88 LEU A N 1
ATOM 701 C CA . LEU A 1 88 ? 15.062 -24.323 18.143 1.00 73.94 88 LEU A CA 1
ATOM 702 C C . LEU A 1 88 ? 14.739 -22.836 18.324 1.00 73.94 88 LEU A C 1
ATOM 704 O O . LEU A 1 88 ? 13.977 -22.456 19.216 1.00 73.94 88 LEU A O 1
ATOM 708 N N . TRP A 1 89 ? 15.239 -21.985 17.424 1.00 70.50 89 TRP A N 1
ATOM 709 C CA . TRP A 1 89 ? 14.895 -20.563 17.409 1.00 70.50 89 TRP A CA 1
ATOM 710 C C . TRP A 1 89 ? 13.392 -20.324 17.254 1.00 70.50 89 TRP A C 1
ATOM 712 O O . TRP A 1 89 ? 12.839 -19.403 17.867 1.00 70.50 89 TRP A O 1
ATOM 722 N N . TYR A 1 90 ? 12.710 -21.148 16.455 1.00 71.31 90 TYR A N 1
ATOM 723 C CA . TYR A 1 90 ? 11.261 -21.090 16.298 1.00 71.31 90 TYR A CA 1
ATOM 724 C C . TYR A 1 90 ? 10.542 -21.410 17.611 1.00 71.31 90 TYR A C 1
ATOM 726 O O . TYR A 1 90 ? 9.667 -20.643 18.021 1.00 71.31 90 TYR A O 1
ATOM 734 N N . GLN A 1 91 ? 10.929 -22.497 18.280 1.00 76.25 91 GLN A N 1
ATOM 735 C CA . GLN A 1 91 ? 10.352 -22.914 19.559 1.00 76.25 91 GLN A CA 1
ATOM 736 C C . GLN A 1 91 ? 10.571 -21.858 20.645 1.00 76.25 91 GLN A C 1
ATOM 738 O O . GLN A 1 91 ? 9.621 -21.492 21.336 1.00 76.25 91 GLN A O 1
ATOM 743 N N . ILE A 1 92 ? 11.775 -21.286 20.729 1.00 79.00 92 ILE A N 1
ATOM 744 C CA . ILE A 1 92 ? 12.091 -20.189 21.654 1.00 79.00 92 ILE A CA 1
ATOM 745 C C . ILE A 1 92 ? 11.194 -18.979 21.373 1.00 79.00 92 ILE A C 1
ATOM 747 O O . ILE A 1 92 ? 10.560 -18.447 22.286 1.00 79.00 92 ILE A O 1
ATOM 751 N N . LYS A 1 93 ? 11.078 -18.549 20.109 1.00 70.81 93 LYS A N 1
ATOM 752 C CA . LYS A 1 93 ? 10.192 -17.431 19.740 1.00 70.81 93 LYS A CA 1
ATOM 753 C C . LYS A 1 93 ? 8.731 -17.719 20.087 1.00 70.81 93 LYS A C 1
ATOM 755 O O . LYS A 1 93 ? 8.043 -16.823 20.574 1.00 70.81 93 LYS A O 1
ATOM 760 N N . LEU A 1 94 ? 8.249 -18.936 19.841 1.00 73.81 94 LEU A N 1
ATOM 761 C CA . LEU A 1 94 ? 6.877 -19.335 20.155 1.00 73.81 94 LEU A CA 1
ATOM 762 C C . LEU A 1 94 ? 6.628 -19.312 21.668 1.00 73.81 94 LEU A C 1
ATOM 764 O O . LEU A 1 94 ? 5.643 -18.734 22.119 1.00 73.81 94 LEU A O 1
ATOM 768 N N . PHE A 1 95 ? 7.554 -19.861 22.451 1.00 82.50 95 PHE A N 1
ATOM 769 C CA . PHE A 1 95 ? 7.491 -19.849 23.908 1.00 82.50 95 PHE A CA 1
ATOM 770 C C . PHE A 1 95 ? 7.409 -18.420 24.459 1.00 82.50 95 PHE A C 1
ATOM 772 O O . PHE A 1 95 ? 6.482 -18.090 25.203 1.00 82.50 95 PHE A O 1
ATOM 779 N N . TRP A 1 96 ? 8.303 -17.531 24.011 1.00 79.81 96 TRP A N 1
ATOM 780 C CA . TRP A 1 96 ? 8.254 -16.118 24.388 1.00 79.81 96 TRP A CA 1
ATOM 781 C C . TRP A 1 96 ? 6.943 -15.454 23.971 1.00 79.81 96 TRP A C 1
ATOM 783 O O . TRP A 1 96 ? 6.371 -14.696 24.748 1.00 79.81 96 TRP A O 1
ATOM 793 N N . THR A 1 97 ? 6.425 -15.767 22.783 1.00 74.19 97 THR A N 1
ATOM 794 C CA . THR A 1 97 ? 5.129 -15.255 22.311 1.00 74.19 97 THR A CA 1
ATOM 795 C C . THR A 1 97 ? 3.998 -15.616 23.275 1.00 74.19 97 THR A C 1
ATOM 797 O O . THR A 1 97 ? 3.217 -14.748 23.663 1.00 74.19 97 THR A O 1
ATOM 800 N N . VAL A 1 98 ? 3.929 -16.881 23.699 1.00 80.88 98 VAL A N 1
ATOM 801 C CA . VAL A 1 98 ? 2.904 -17.371 24.632 1.00 80.88 98 VAL A CA 1
ATOM 802 C C . VAL A 1 98 ? 3.020 -16.684 25.992 1.00 80.88 98 VAL A C 1
ATOM 804 O O . VAL A 1 98 ? 2.007 -16.232 26.535 1.00 80.88 98 VAL A O 1
ATOM 807 N N . ILE A 1 99 ? 4.240 -16.542 26.521 1.00 83.31 99 ILE A N 1
ATOM 808 C CA . ILE A 1 99 ? 4.487 -15.817 27.776 1.00 83.31 99 ILE A CA 1
ATOM 809 C C . ILE A 1 99 ? 4.015 -14.368 27.658 1.00 83.31 99 ILE A C 1
ATOM 811 O O . ILE A 1 99 ? 3.271 -13.891 28.515 1.00 83.31 99 ILE A O 1
ATOM 815 N N . TRP A 1 100 ? 4.394 -13.673 26.585 1.00 79.44 100 TRP A N 1
ATOM 816 C CA . TRP A 1 100 ? 4.039 -12.270 26.381 1.00 79.44 100 TRP A CA 1
ATOM 817 C C . TRP A 1 100 ? 2.533 -12.061 26.250 1.00 79.44 100 TRP A C 1
ATOM 819 O O . TRP A 1 100 ? 1.989 -11.136 26.856 1.00 79.44 100 TRP A O 1
ATOM 829 N N . LEU A 1 101 ? 1.842 -12.924 25.503 1.00 76.25 101 LEU A N 1
ATOM 830 C CA . LEU A 1 101 ? 0.385 -12.871 25.376 1.00 76.25 101 LEU A CA 1
ATOM 831 C C . LEU A 1 101 ? -0.310 -13.149 26.715 1.00 76.25 101 LEU A C 1
ATOM 833 O O . LEU A 1 101 ? -1.276 -12.463 27.055 1.00 76.25 101 LEU A O 1
ATOM 837 N N . SER A 1 102 ? 0.203 -14.100 27.498 1.00 82.50 102 SER A N 1
ATOM 838 C CA . SER A 1 102 ? -0.333 -14.426 28.824 1.00 82.50 102 SER A CA 1
ATOM 839 C C . SER A 1 102 ? -0.133 -13.274 29.811 1.00 82.50 102 SER A C 1
ATOM 841 O O . SER A 1 102 ? -1.090 -12.836 30.450 1.00 82.50 102 SER A O 1
ATOM 843 N N . GLY A 1 103 ? 1.076 -12.707 29.870 1.00 84.00 103 GLY A N 1
ATOM 844 C CA . GLY A 1 103 ? 1.381 -11.533 30.689 1.00 84.00 103 GLY A CA 1
ATOM 845 C C . GLY A 1 103 ? 0.539 -10.319 30.292 1.00 84.00 103 GLY A C 1
ATOM 846 O O . GLY A 1 103 ? -0.033 -9.642 31.146 1.00 84.00 103 GLY A O 1
ATOM 847 N N . TYR A 1 104 ? 0.360 -10.091 28.991 1.00 79.88 104 TYR A N 1
ATOM 848 C CA . TYR A 1 104 ? -0.517 -9.043 28.479 1.00 79.88 104 TYR A CA 1
ATOM 849 C C . TYR A 1 104 ? -1.980 -9.235 28.918 1.00 79.88 104 TYR A C 1
ATOM 851 O O . TYR A 1 104 ? -2.602 -8.282 29.397 1.00 79.88 104 TYR A O 1
ATOM 859 N N . LYS A 1 105 ? -2.528 -10.455 28.814 1.00 81.19 105 LYS A N 1
ATOM 860 C CA . LYS A 1 105 ? -3.882 -10.779 29.297 1.00 81.19 105 LYS A CA 1
ATOM 861 C C . LYS A 1 105 ? -4.008 -10.557 30.808 1.00 81.19 105 LYS A C 1
ATOM 863 O O . LYS A 1 105 ? -4.994 -9.960 31.241 1.00 81.19 105 LYS A O 1
ATOM 868 N N . ALA A 1 106 ? -3.006 -10.954 31.593 1.00 84.62 106 ALA A N 1
ATOM 869 C CA . ALA A 1 106 ? -2.981 -10.743 33.041 1.00 84.62 106 ALA A CA 1
ATOM 870 C C . ALA A 1 106 ? -3.003 -9.249 33.406 1.00 84.62 106 ALA A C 1
ATOM 872 O O . ALA A 1 106 ? -3.850 -8.820 34.189 1.00 84.62 106 ALA A O 1
ATOM 873 N N . VAL A 1 107 ? -2.153 -8.431 32.773 1.00 83.19 107 VAL A N 1
ATOM 874 C CA . VAL A 1 107 ? -2.145 -6.969 32.967 1.00 83.19 107 VAL A CA 1
ATOM 875 C C . VAL A 1 107 ? -3.481 -6.352 32.560 1.00 83.19 107 VAL A C 1
ATOM 877 O O . VAL A 1 107 ? -4.029 -5.520 33.279 1.00 83.19 107 VAL A O 1
ATOM 880 N N . LYS A 1 108 ? -4.061 -6.779 31.436 1.00 82.25 108 LYS A N 1
ATOM 881 C CA . LYS A 1 108 ? -5.368 -6.295 30.975 1.00 82.25 108 LYS A CA 1
ATOM 882 C C . LYS A 1 108 ? -6.486 -6.617 31.969 1.00 82.25 108 LYS A C 1
ATOM 884 O O . LYS A 1 108 ? -7.332 -5.756 32.213 1.00 82.25 108 LYS A O 1
ATOM 889 N N . LEU A 1 109 ? -6.488 -7.823 32.540 1.00 84.38 109 LEU A N 1
ATOM 890 C CA . LEU A 1 109 ? -7.434 -8.234 33.581 1.00 84.38 109 LEU A CA 1
ATOM 891 C C . LEU A 1 109 ? -7.240 -7.431 34.868 1.00 84.38 109 LEU A C 1
ATOM 893 O O . LEU A 1 109 ? -8.227 -6.957 35.428 1.00 84.38 109 LEU A O 1
ATOM 897 N N . LEU A 1 110 ? -5.993 -7.224 35.295 1.00 86.25 110 LEU A N 1
ATOM 898 C CA . LEU A 1 110 ? -5.665 -6.397 36.455 1.00 86.25 110 LEU A CA 1
ATOM 899 C C . LEU A 1 110 ? -6.178 -4.965 36.270 1.00 86.25 110 LEU A C 1
ATOM 901 O O . LEU A 1 110 ? -6.947 -4.478 37.092 1.00 86.25 110 LEU A O 1
ATOM 905 N N . ILE A 1 111 ? -5.841 -4.317 35.151 1.00 82.56 111 ILE A N 1
ATOM 906 C CA . ILE A 1 111 ? -6.299 -2.956 34.843 1.00 82.56 111 ILE A CA 1
ATOM 907 C C . ILE A 1 111 ? -7.830 -2.904 34.748 1.00 82.56 111 ILE A C 1
ATOM 909 O O . ILE A 1 111 ? -8.438 -1.942 35.209 1.00 82.56 111 ILE A O 1
ATOM 913 N N . ARG A 1 112 ? -8.480 -3.929 34.179 1.00 85.62 112 ARG A N 1
ATOM 914 C CA . ARG A 1 112 ? -9.948 -4.003 34.132 1.00 85.62 112 ARG A CA 1
ATOM 915 C C . ARG A 1 112 ? -10.557 -4.075 35.533 1.00 85.62 112 ARG A C 1
ATOM 917 O O . ARG A 1 112 ? -11.551 -3.398 35.765 1.00 85.62 112 ARG A O 1
ATOM 924 N N . LYS A 1 113 ? -9.975 -4.858 36.446 1.00 88.31 113 LYS A N 1
ATOM 925 C CA . LYS A 1 113 ? -10.422 -4.930 37.847 1.00 88.31 113 LYS A CA 1
ATOM 926 C C . LYS A 1 113 ? -10.211 -3.605 38.581 1.00 88.31 113 LYS A C 1
ATOM 928 O O . LYS A 1 113 ? -11.097 -3.190 39.313 1.00 88.31 113 LYS A O 1
ATOM 933 N N . LEU A 1 114 ? -9.080 -2.936 38.351 1.00 87.44 114 LEU A N 1
ATOM 934 C CA . LEU A 1 114 ? -8.743 -1.671 39.014 1.00 87.44 114 LEU A CA 1
ATOM 935 C C . LEU A 1 114 ? -9.577 -0.487 38.511 1.00 87.44 114 LEU A C 1
ATOM 937 O O . LEU A 1 114 ? -10.028 0.328 39.303 1.00 87.44 114 LEU A O 1
ATOM 941 N N . LEU A 1 115 ? -9.765 -0.371 37.194 1.00 85.25 115 LEU A N 1
ATOM 942 C CA . LEU A 1 115 ? -10.387 0.804 36.573 1.00 85.25 115 LEU A CA 1
ATOM 943 C C . LEU A 1 115 ? -11.848 0.590 36.167 1.00 85.25 115 LEU A C 1
ATOM 945 O O . LEU A 1 115 ? -12.456 1.508 35.625 1.00 85.25 115 LEU A O 1
ATOM 949 N N . GLY A 1 116 ? -12.383 -0.627 36.292 1.00 88.31 116 GLY A N 1
ATOM 950 C CA . GLY A 1 116 ? -13.746 -0.969 35.868 1.00 88.31 116 GLY A CA 1
ATOM 951 C C . GLY A 1 116 ? -14.015 -0.818 34.363 1.00 88.31 116 GLY A C 1
ATOM 952 O O . GLY A 1 116 ? -15.158 -0.903 33.929 1.00 88.31 116 GLY A O 1
ATOM 953 N N . THR A 1 117 ? -12.985 -0.590 33.541 1.00 89.12 117 THR A N 1
ATOM 954 C CA . THR A 1 117 ? -13.128 -0.260 32.113 1.00 89.12 117 THR A CA 1
ATOM 955 C C . THR A 1 117 ? -12.468 -1.293 31.206 1.00 89.12 117 THR A C 1
ATOM 957 O O . THR A 1 117 ? -11.498 -1.968 31.572 1.00 89.12 117 THR A O 1
ATOM 960 N N . SER A 1 118 ? -12.975 -1.415 29.978 1.00 90.25 118 SER A N 1
ATOM 961 C CA . SER A 1 118 ? -12.368 -2.252 28.941 1.00 90.25 118 SER A CA 1
ATOM 962 C C . SER A 1 118 ? -11.154 -1.560 28.297 1.00 90.25 118 SER A C 1
ATOM 964 O O . SER A 1 118 ? -11.007 -0.339 28.351 1.00 90.25 118 SER A O 1
ATOM 966 N N . ALA A 1 119 ? -10.264 -2.343 27.678 1.00 88.44 119 ALA A N 1
ATOM 967 C CA . ALA A 1 119 ? -9.123 -1.797 26.935 1.00 88.44 119 ALA A CA 1
ATOM 968 C C . ALA A 1 119 ? -9.557 -0.964 25.720 1.00 88.44 119 ALA A C 1
ATOM 970 O O . ALA A 1 119 ? -8.948 0.065 25.446 1.00 88.44 119 ALA A O 1
ATOM 971 N N . LEU A 1 120 ? -10.632 -1.384 25.046 1.00 90.88 120 LEU A N 1
ATOM 972 C CA . LEU A 1 120 ? -11.208 -0.661 23.913 1.00 90.88 120 LEU A CA 1
ATOM 973 C C . LEU A 1 120 ? -11.786 0.685 24.343 1.00 90.88 120 LEU A C 1
ATOM 975 O O . LEU A 1 120 ? -11.455 1.695 23.735 1.00 90.88 120 LEU A O 1
ATOM 979 N N . TYR A 1 121 ? -12.549 0.729 25.441 1.00 92.56 121 TYR A N 1
ATOM 980 C CA . TYR A 1 121 ? -13.055 1.988 26.001 1.00 92.56 121 TYR A CA 1
ATOM 981 C C . TYR A 1 121 ? -11.924 2.980 26.269 1.00 92.56 121 TYR A C 1
ATOM 983 O O . TYR A 1 121 ? -12.002 4.156 25.926 1.00 92.56 121 TYR A O 1
ATOM 991 N N . ARG A 1 122 ? -10.850 2.472 26.871 1.00 90.19 122 ARG A N 1
ATOM 992 C CA . ARG A 1 122 ? -9.642 3.224 27.180 1.00 90.19 122 ARG A CA 1
ATOM 993 C C . ARG A 1 122 ? -9.005 3.816 25.918 1.00 90.19 122 ARG A C 1
ATOM 995 O O . ARG A 1 122 ? -8.846 5.031 25.848 1.00 90.19 122 ARG A O 1
ATOM 1002 N N . ILE A 1 123 ? -8.742 2.996 24.903 1.00 90.19 123 ILE A N 1
ATOM 1003 C CA . ILE A 1 123 ? -8.172 3.461 23.629 1.00 90.19 123 ILE A CA 1
ATOM 1004 C C . ILE A 1 123 ? -9.079 4.485 22.943 1.00 90.19 123 ILE A C 1
ATOM 1006 O O . ILE A 1 123 ? -8.586 5.515 22.498 1.00 90.19 123 ILE A O 1
ATOM 1010 N N . CYS A 1 124 ? -10.396 4.257 22.917 1.00 93.06 124 CYS A N 1
ATOM 1011 C CA . CYS A 1 124 ? -11.346 5.207 22.331 1.00 93.06 124 CYS A CA 1
ATOM 1012 C C . CYS A 1 124 ? -11.330 6.546 23.072 1.00 93.06 124 CYS A C 1
ATOM 1014 O O . CYS A 1 124 ? -11.364 7.603 22.452 1.00 93.06 124 CYS 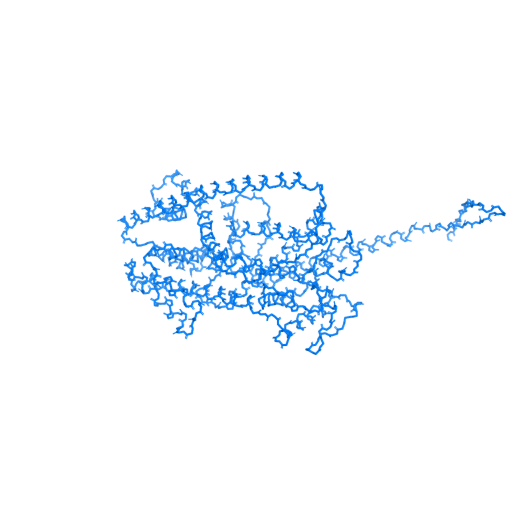A O 1
ATOM 1016 N N . ARG A 1 125 ? -11.249 6.519 24.408 1.00 92.50 125 ARG A N 1
ATOM 1017 C CA . ARG A 1 125 ? -11.144 7.734 25.224 1.00 92.50 125 ARG A CA 1
ATOM 1018 C C . ARG A 1 125 ? -9.846 8.492 24.943 1.00 92.50 125 ARG A C 1
ATOM 1020 O O . ARG A 1 125 ? -9.890 9.715 24.861 1.00 92.50 125 ARG A O 1
ATOM 1027 N N . LEU A 1 126 ? -8.724 7.781 24.804 1.00 88.25 126 LEU A N 1
ATOM 1028 C CA . LEU A 1 126 ? -7.440 8.378 24.435 1.00 88.25 126 LEU A CA 1
ATOM 1029 C C . LEU A 1 126 ? -7.542 9.046 23.060 1.00 88.25 126 LEU A C 1
ATOM 1031 O O . LEU A 1 126 ? -7.318 10.247 22.961 1.00 88.25 126 LEU A O 1
ATOM 1035 N N . GLY A 1 127 ? -7.964 8.298 22.039 1.00 89.38 127 GLY A N 1
ATOM 1036 C CA . GLY A 1 127 ? -8.125 8.814 20.681 1.00 89.38 127 GLY A CA 1
ATOM 1037 C C . GLY A 1 127 ? -9.033 10.041 20.620 1.00 89.38 127 GLY A C 1
ATOM 1038 O O . GLY A 1 127 ? -8.647 11.058 20.059 1.00 89.38 127 GLY A O 1
ATOM 1039 N N . LEU A 1 128 ? -10.175 10.005 21.313 1.00 92.19 128 LEU A N 1
ATOM 1040 C CA . LEU A 1 128 ? -11.086 11.144 21.413 1.00 92.19 128 LEU A CA 1
ATOM 1041 C C . LEU A 1 128 ? -10.428 12.373 22.061 1.00 92.19 128 LEU A C 1
ATOM 1043 O O . LEU A 1 128 ? -10.630 13.493 21.598 1.00 92.19 128 LEU A O 1
ATOM 1047 N N . SER A 1 129 ? -9.657 12.182 23.136 1.00 89.31 129 SER A N 1
ATOM 1048 C CA . SER A 1 129 ? -8.968 13.295 23.799 1.00 89.31 129 SER A CA 1
ATOM 1049 C C . SER A 1 129 ? -7.869 13.906 22.931 1.00 89.31 129 SER A C 1
ATOM 1051 O O . SER A 1 129 ? -7.732 15.126 22.898 1.00 89.31 129 SER A O 1
ATOM 1053 N N . GLU A 1 130 ? -7.123 13.077 22.200 1.00 88.12 130 GLU A N 1
ATOM 1054 C CA . GLU A 1 130 ? -6.071 13.536 21.294 1.00 88.12 130 GLU A CA 1
ATOM 1055 C C . GLU A 1 130 ? -6.657 14.215 20.055 1.00 88.12 130 GLU A C 1
ATOM 1057 O O . GLU A 1 130 ? -6.154 15.251 19.634 1.00 88.12 130 GLU A O 1
ATOM 1062 N N . ASP A 1 131 ? -7.772 13.709 19.525 1.00 87.81 131 ASP A N 1
ATOM 1063 C CA . ASP A 1 131 ? -8.502 14.344 18.429 1.00 87.81 131 ASP A CA 1
ATOM 1064 C C . ASP A 1 131 ? -9.068 15.711 18.841 1.00 87.81 131 ASP A C 1
ATOM 1066 O O . ASP A 1 131 ? -8.953 16.691 18.108 1.00 87.81 131 ASP A O 1
ATOM 1070 N N . ALA A 1 132 ? -9.620 15.816 20.054 1.00 89.75 132 ALA A N 1
ATOM 1071 C CA . ALA A 1 132 ? -10.098 17.087 20.590 1.00 89.75 132 ALA A CA 1
ATOM 1072 C C . ALA A 1 132 ? -8.962 18.111 20.748 1.00 89.75 132 ALA A C 1
ATOM 1074 O O . ALA A 1 132 ? -9.144 19.281 20.409 1.00 89.75 132 ALA A O 1
ATOM 1075 N N . ARG A 1 133 ? -7.782 17.677 21.215 1.00 88.75 133 ARG A N 1
ATOM 1076 C CA . ARG A 1 133 ? -6.585 18.531 21.283 1.00 88.75 133 ARG A CA 1
ATOM 1077 C C . ARG A 1 133 ? -6.110 18.931 19.899 1.00 88.75 133 ARG A C 1
ATOM 1079 O O . ARG A 1 133 ? -5.844 20.100 19.684 1.00 88.75 133 ARG A O 1
ATOM 1086 N N . ALA A 1 134 ? -6.069 17.993 18.957 1.00 84.81 134 ALA A N 1
ATOM 1087 C CA . ALA A 1 134 ? -5.609 18.216 17.592 1.00 84.81 134 ALA A CA 1
ATOM 1088 C C . ALA A 1 134 ? -6.422 19.260 16.807 1.00 84.81 134 ALA A C 1
ATOM 1090 O O . ALA A 1 134 ? -5.903 19.821 15.842 1.00 84.81 134 ALA A O 1
ATOM 1091 N N . ARG A 1 135 ? -7.680 19.506 17.198 1.00 87.62 135 ARG A N 1
ATOM 1092 C CA . ARG A 1 135 ? -8.555 20.526 16.595 1.00 87.62 135 ARG A CA 1
ATOM 1093 C C . ARG A 1 135 ? -8.315 21.938 17.126 1.00 87.62 135 ARG A C 1
ATOM 1095 O O . ARG A 1 135 ? -8.895 22.879 16.590 1.00 87.62 135 ARG A O 1
ATOM 1102 N N . GLN A 1 136 ? -7.514 22.104 18.177 1.00 90.75 136 GLN A N 1
ATOM 1103 C CA . GLN A 1 136 ? -7.164 23.436 18.661 1.00 90.75 136 GLN A CA 1
ATOM 1104 C C . GLN A 1 136 ? -6.257 24.139 17.631 1.00 90.75 136 GLN A C 1
ATOM 1106 O O . GLN A 1 136 ? -5.409 23.473 17.034 1.00 90.75 136 GLN A O 1
ATOM 1111 N N . PRO A 1 137 ? -6.402 25.460 17.411 1.00 86.38 137 PRO A N 1
ATOM 1112 C CA . PRO A 1 137 ? -5.612 26.190 16.413 1.00 86.38 137 PRO A CA 1
ATOM 1113 C C . PRO A 1 137 ? -4.097 26.044 16.615 1.00 86.38 137 PRO A C 1
ATOM 1115 O O . PRO A 1 137 ? -3.364 25.855 15.648 1.00 86.38 137 PRO A O 1
ATOM 1118 N N . ASP A 1 138 ? -3.657 26.024 17.876 1.00 87.69 138 ASP A N 1
ATOM 1119 C CA . ASP A 1 138 ? -2.244 25.936 18.273 1.00 87.69 138 ASP A CA 1
ATOM 1120 C C . ASP A 1 138 ? -1.807 24.502 18.620 1.00 87.69 138 ASP A C 1
ATOM 1122 O O . ASP A 1 138 ? -0.785 24.276 19.275 1.00 87.69 138 ASP A O 1
ATOM 1126 N N . ALA A 1 139 ? -2.602 23.502 18.231 1.00 76.94 139 ALA A N 1
ATOM 1127 C CA . ALA A 1 139 ? -2.331 22.119 18.578 1.00 76.94 139 ALA A CA 1
ATOM 1128 C C . ALA A 1 139 ? -1.046 21.620 17.921 1.00 76.94 139 ALA A C 1
ATOM 1130 O O . ALA A 1 139 ? -0.883 21.645 16.698 1.00 76.94 139 ALA A O 1
ATOM 1131 N N . ALA A 1 140 ? -0.160 21.058 18.738 1.00 74.94 140 ALA A N 1
ATOM 1132 C CA . ALA A 1 140 ? 1.032 20.411 18.229 1.00 74.94 140 ALA A CA 1
ATOM 1133 C C . ALA A 1 140 ? 0.662 19.234 17.288 1.00 74.94 140 ALA A C 1
ATOM 1135 O O . ALA A 1 140 ? -0.223 18.434 17.621 1.00 74.94 140 ALA A O 1
ATOM 1136 N N . PRO A 1 141 ? 1.356 19.055 16.144 1.00 72.50 141 PRO A N 1
ATOM 1137 C CA . PRO A 1 141 ? 0.992 18.052 15.133 1.00 72.50 141 PRO A CA 1
ATOM 1138 C C . PRO A 1 141 ? 0.952 16.605 15.643 1.00 72.50 141 PRO A C 1
ATOM 1140 O O . PRO A 1 141 ? 0.237 15.768 15.091 1.00 72.50 141 PRO A O 1
ATOM 1143 N N . TYR A 1 142 ? 1.689 16.295 16.716 1.00 75.00 142 TYR A N 1
ATOM 1144 C CA . TYR A 1 142 ? 1.728 14.949 17.286 1.00 75.00 142 TYR A CA 1
ATOM 1145 C C . TYR A 1 142 ? 0.372 14.498 17.853 1.00 75.00 142 TYR A C 1
ATOM 1147 O O . TYR A 1 142 ? 0.115 13.297 17.874 1.00 75.00 142 TYR A O 1
ATOM 1155 N N . HIS A 1 143 ? -0.522 15.414 18.253 1.00 75.88 143 HIS A N 1
ATOM 1156 C CA . HIS A 1 143 ? -1.861 15.052 18.737 1.00 75.88 143 HIS A CA 1
ATOM 1157 C C . HIS A 1 143 ? -2.685 14.341 17.654 1.00 75.88 143 HIS A C 1
ATOM 1159 O O . HIS A 1 143 ? -3.333 13.330 17.928 1.00 75.88 143 HIS A O 1
ATOM 1165 N N . ARG A 1 144 ? -2.586 14.786 16.391 1.00 76.81 144 ARG A N 1
ATOM 1166 C CA . ARG A 1 144 ? -3.211 14.081 15.256 1.00 76.81 144 ARG A CA 1
ATOM 1167 C C . ARG A 1 144 ? -2.635 12.683 15.110 1.00 76.81 144 ARG A C 1
ATOM 1169 O O . ARG A 1 144 ? -3.375 11.719 14.953 1.00 76.81 144 ARG A O 1
ATOM 1176 N N . LEU A 1 145 ? -1.315 12.563 15.212 1.00 74.81 145 LEU A N 1
ATOM 1177 C CA . LEU A 1 145 ? -0.642 11.279 15.087 1.00 74.81 145 LEU A CA 1
ATOM 1178 C C . LEU A 1 145 ? -1.044 10.300 16.198 1.00 74.81 145 LEU A C 1
ATOM 1180 O O . LEU A 1 145 ? -1.267 9.124 15.920 1.00 74.81 145 LEU A O 1
ATOM 1184 N N . LEU A 1 146 ? -1.172 10.769 17.441 1.00 72.62 146 LEU A N 1
ATOM 1185 C CA . LEU A 1 146 ? -1.623 9.947 18.564 1.00 72.62 146 LEU A CA 1
ATOM 1186 C C . LEU A 1 146 ? -3.083 9.509 18.404 1.00 72.62 146 LEU A C 1
ATOM 1188 O O . LEU A 1 146 ? -3.385 8.338 18.639 1.00 72.62 146 LEU A O 1
ATOM 1192 N N . SER A 1 147 ? -3.960 10.407 17.943 1.00 81.25 147 SER A N 1
ATOM 1193 C CA . SER A 1 147 ? -5.347 10.075 17.589 1.00 81.25 147 SER A CA 1
ATOM 1194 C C . SER A 1 147 ? -5.393 8.962 16.535 1.00 81.25 147 SER A C 1
ATOM 1196 O O . SER A 1 147 ? -5.966 7.895 16.761 1.00 81.25 147 SER A O 1
ATOM 1198 N N . ARG A 1 148 ? -4.663 9.119 15.426 1.00 83.38 148 ARG A N 1
ATOM 1199 C CA . ARG A 1 148 ? -4.612 8.098 14.371 1.00 83.38 148 ARG A CA 1
ATOM 1200 C C . ARG A 1 148 ? -3.947 6.795 14.839 1.00 83.38 148 ARG A C 1
ATOM 1202 O O . ARG A 1 148 ? -4.385 5.702 14.488 1.00 83.38 148 ARG A O 1
ATOM 1209 N N . ARG A 1 149 ? -2.939 6.861 15.715 1.00 82.25 149 ARG A N 1
ATOM 1210 C CA . ARG A 1 149 ? -2.335 5.667 16.337 1.00 82.25 149 ARG A CA 1
ATOM 1211 C C . ARG A 1 149 ? -3.330 4.927 17.234 1.00 82.25 149 ARG A C 1
ATOM 1213 O O . ARG A 1 149 ? -3.265 3.700 17.317 1.00 82.25 149 ARG A O 1
ATOM 1220 N N . ALA A 1 150 ? -4.277 5.628 17.858 1.00 86.19 150 ALA A N 1
ATOM 1221 C CA . ALA A 1 150 ? -5.343 4.994 18.627 1.00 86.19 150 ALA A CA 1
ATOM 1222 C C . ALA A 1 150 ? -6.242 4.100 17.757 1.00 86.19 150 ALA A C 1
ATOM 1224 O O . ALA A 1 150 ? -6.709 3.074 18.246 1.00 86.19 150 ALA A O 1
ATOM 1225 N N . VAL A 1 151 ? -6.416 4.412 16.470 1.00 90.94 151 VAL A N 1
ATOM 1226 C CA . VAL A 1 151 ? -7.155 3.561 15.518 1.00 90.94 151 VAL A CA 1
ATOM 1227 C C . VAL A 1 151 ? -6.424 2.239 15.285 1.00 90.94 151 VAL A C 1
ATOM 1229 O O . VAL A 1 151 ? -7.025 1.173 15.388 1.00 90.94 151 VAL A O 1
ATOM 1232 N N . TRP A 1 152 ? -5.106 2.273 15.076 1.00 87.50 152 TRP A N 1
ATOM 1233 C CA . TRP A 1 152 ? -4.306 1.047 14.960 1.00 87.50 152 TRP A CA 1
ATOM 1234 C C . TRP A 1 152 ? -4.308 0.201 16.243 1.00 87.50 152 TRP A C 1
ATOM 1236 O O . TRP A 1 152 ? -4.361 -1.030 16.190 1.00 87.50 152 TRP A O 1
ATOM 1246 N N . LEU A 1 153 ? -4.265 0.842 17.415 1.00 85.62 153 LEU A N 1
ATOM 1247 C CA . LEU A 1 153 ? -4.370 0.127 18.690 1.00 85.62 153 LEU A CA 1
ATOM 1248 C C . LEU A 1 153 ? -5.731 -0.540 18.843 1.00 85.62 153 LEU A C 1
ATOM 1250 O O . LEU A 1 153 ? -5.808 -1.666 19.323 1.00 85.62 153 LEU A O 1
ATOM 1254 N N . LEU A 1 154 ? -6.793 0.160 18.451 1.00 92.62 154 LEU A N 1
ATOM 1255 C CA . LEU A 1 154 ? -8.157 -0.347 18.474 1.00 92.62 154 LEU A CA 1
ATOM 1256 C C . LEU A 1 154 ? -8.281 -1.572 17.575 1.00 92.62 154 LEU A C 1
ATOM 1258 O O . LEU A 1 154 ? -8.722 -2.616 18.047 1.00 92.62 154 LEU A O 1
ATOM 1262 N N . ASP A 1 155 ? -7.802 -1.479 16.340 1.00 90.44 155 ASP A N 1
ATOM 1263 C CA . ASP A 1 155 ? -7.733 -2.598 15.408 1.00 90.44 155 ASP A CA 1
ATOM 1264 C C . ASP A 1 155 ? -6.966 -3.801 15.989 1.00 90.44 155 ASP A C 1
ATOM 1266 O O . ASP A 1 155 ? -7.464 -4.928 16.030 1.00 90.44 155 ASP A O 1
ATOM 1270 N N . SER A 1 156 ? -5.782 -3.554 16.551 1.00 86.25 156 SER A N 1
ATOM 1271 C CA . SER A 1 156 ? -4.967 -4.595 17.185 1.00 86.25 156 SER A CA 1
ATOM 1272 C C . SER A 1 156 ? -5.689 -5.250 18.370 1.00 86.25 156 SER A C 1
ATOM 1274 O O . SER A 1 156 ? -5.677 -6.473 18.523 1.00 86.25 156 SER A O 1
ATOM 1276 N N . GLU A 1 157 ? -6.352 -4.456 19.214 1.00 88.12 157 GLU A N 1
ATOM 1277 C CA . GLU A 1 157 ? -7.164 -4.957 20.327 1.00 88.12 157 GLU A CA 1
ATOM 1278 C C . GLU A 1 157 ? -8.367 -5.769 19.860 1.00 88.12 157 GLU A C 1
ATOM 1280 O O . GLU A 1 157 ? -8.727 -6.751 20.519 1.00 88.12 157 GLU A O 1
ATOM 1285 N N . MET A 1 158 ? -8.987 -5.375 18.746 1.00 89.56 158 MET A N 1
ATOM 1286 C CA . MET A 1 158 ? -10.052 -6.148 18.128 1.00 89.56 158 MET A CA 1
ATOM 1287 C C . MET A 1 158 ? -9.514 -7.501 17.695 1.00 89.56 158 MET A C 1
ATOM 1289 O O . MET A 1 158 ? -10.001 -8.506 18.208 1.00 89.56 158 MET A O 1
ATOM 1293 N N . ILE A 1 159 ? -8.449 -7.546 16.886 1.00 84.12 159 ILE A N 1
ATOM 1294 C CA . ILE A 1 159 ? -7.809 -8.778 16.390 1.00 84.12 159 ILE A CA 1
ATOM 1295 C C . ILE A 1 159 ? -7.413 -9.726 17.533 1.00 84.12 159 ILE A C 1
ATOM 1297 O O . ILE A 1 159 ? -7.609 -10.942 17.428 1.00 84.12 159 ILE A O 1
ATOM 1301 N N . LEU A 1 160 ? -6.897 -9.195 18.643 1.00 83.12 160 LEU A N 1
ATOM 1302 C CA . LEU A 1 160 ? -6.444 -9.979 19.798 1.00 83.12 160 LEU A CA 1
ATOM 1303 C C . LEU A 1 160 ? -7.565 -10.368 20.778 1.00 83.12 160 LEU A C 1
ATOM 1305 O O . LEU A 1 160 ? -7.325 -11.133 21.710 1.00 83.12 160 LEU A O 1
ATOM 1309 N N . SER A 1 161 ? -8.782 -9.841 20.626 1.00 86.50 161 SER A N 1
ATOM 1310 C CA . SER A 1 161 ? -9.875 -10.093 21.570 1.00 86.50 161 SER A CA 1
ATOM 1311 C C . SER A 1 161 ? -10.551 -11.444 21.329 1.00 86.50 161 SER A C 1
ATOM 1313 O O . SER A 1 161 ? -11.215 -11.622 20.313 1.00 86.50 161 SER A O 1
ATOM 1315 N N . ASP A 1 162 ? -10.505 -12.347 22.307 1.00 87.69 162 ASP A N 1
ATOM 1316 C CA . ASP A 1 162 ? -11.187 -13.656 22.238 1.00 87.69 162 ASP A CA 1
ATOM 1317 C C . ASP A 1 162 ? -12.725 -13.556 22.319 1.00 87.69 162 ASP A C 1
ATOM 1319 O O . ASP A 1 162 ? -13.426 -14.520 22.054 1.00 87.69 162 ASP A O 1
ATOM 1323 N N . GLN A 1 163 ? -13.259 -12.388 22.690 1.00 90.38 163 GLN A N 1
ATOM 1324 C CA . GLN A 1 163 ? -14.705 -12.161 22.847 1.00 90.38 163 GLN A CA 1
ATOM 1325 C C . GLN A 1 163 ? -15.368 -11.541 21.614 1.00 90.38 163 GLN A C 1
ATOM 1327 O O . GLN A 1 163 ? -16.584 -11.458 21.584 1.00 90.38 163 GLN A O 1
ATOM 1332 N N . LEU A 1 164 ? -14.583 -11.038 20.654 1.00 93.12 164 LEU A N 1
ATOM 1333 C CA . LEU A 1 164 ? -15.097 -10.291 19.496 1.00 93.12 164 LEU A CA 1
ATOM 1334 C C . LEU A 1 164 ? -14.985 -11.138 18.227 1.00 93.12 164 LEU A C 1
ATOM 1336 O O . LEU A 1 164 ? -14.361 -10.731 17.251 1.00 93.12 164 LEU A O 1
ATOM 1340 N N . ILE A 1 165 ? -15.429 -12.392 18.300 1.00 92.56 165 ILE A N 1
ATOM 1341 C CA . ILE A 1 165 ? -15.263 -13.349 17.198 1.00 92.56 165 ILE A CA 1
ATOM 1342 C C . ILE A 1 165 ? -16.186 -12.965 16.040 1.00 92.56 165 ILE A C 1
ATOM 1344 O O . ILE A 1 165 ? -15.738 -12.925 14.894 1.00 92.56 165 ILE A O 1
ATOM 1348 N N . ASP A 1 166 ? -17.436 -12.628 16.348 1.00 93.31 166 ASP A N 1
ATOM 1349 C CA . ASP A 1 166 ? -18.438 -12.283 15.345 1.00 93.31 166 ASP A CA 1
ATOM 1350 C C . ASP A 1 166 ? -18.134 -10.932 14.695 1.00 93.31 166 ASP A C 1
ATOM 1352 O O . ASP A 1 166 ? -18.205 -10.816 13.476 1.00 93.31 166 ASP A O 1
ATOM 1356 N N . GLU A 1 167 ? -17.669 -9.942 15.461 1.00 95.19 167 GLU A N 1
ATOM 1357 C CA . GLU A 1 167 ? -17.263 -8.645 14.913 1.00 95.19 167 GLU A CA 1
ATOM 1358 C C . GLU A 1 167 ? -16.058 -8.764 13.977 1.00 95.19 167 GLU A C 1
ATOM 1360 O O . GLU A 1 167 ? -16.037 -8.135 12.922 1.00 95.19 167 GLU A O 1
ATOM 1365 N N . LYS A 1 168 ? -15.066 -9.603 14.308 1.00 92.75 168 LYS A N 1
ATOM 1366 C CA . LYS A 1 168 ? -13.946 -9.880 13.389 1.00 92.75 168 LYS A CA 1
ATOM 1367 C C . LYS A 1 168 ? -14.431 -10.513 12.096 1.00 92.75 168 LYS A C 1
ATOM 1369 O O . LYS A 1 168 ? -13.975 -10.131 11.023 1.00 92.75 168 LYS A O 1
ATOM 1374 N N . ARG A 1 169 ? -15.334 -11.491 12.205 1.00 92.00 169 ARG A N 1
ATOM 1375 C CA . ARG A 1 169 ? -15.900 -12.169 11.040 1.00 92.00 169 ARG A CA 1
ATOM 1376 C C . ARG A 1 169 ? -16.691 -11.184 10.180 1.00 92.00 169 ARG A C 1
ATOM 1378 O O . ARG A 1 169 ? -16.534 -11.217 8.968 1.00 92.00 169 ARG A O 1
ATOM 1385 N N . ALA A 1 170 ? -17.452 -10.279 10.793 1.00 93.12 170 ALA A N 1
ATOM 1386 C CA . ALA A 1 170 ? -18.180 -9.227 10.088 1.00 93.12 170 ALA A CA 1
ATOM 1387 C C . ALA A 1 170 ? -17.236 -8.284 9.322 1.00 93.12 170 ALA A C 1
ATOM 1389 O O . ALA A 1 170 ? -17.481 -8.016 8.150 1.00 93.12 170 ALA A O 1
ATOM 1390 N N . ILE A 1 171 ? -16.120 -7.855 9.933 1.00 93.56 171 ILE A N 1
ATOM 1391 C CA . ILE A 1 171 ? -15.086 -7.052 9.251 1.00 93.56 171 ILE A CA 1
ATOM 1392 C C . ILE A 1 171 ? -14.549 -7.788 8.016 1.00 93.56 171 ILE A C 1
ATOM 1394 O O . ILE A 1 171 ? -14.493 -7.219 6.929 1.00 93.56 171 ILE A O 1
ATOM 1398 N N . GLN A 1 172 ? -14.177 -9.061 8.175 1.00 91.38 172 GLN A N 1
ATOM 1399 C CA . GLN A 1 172 ? -13.618 -9.870 7.087 1.00 91.38 172 GLN A CA 1
ATOM 1400 C C . GLN A 1 172 ? -14.632 -10.119 5.965 1.00 91.38 172 GLN A C 1
ATOM 1402 O O . GLN A 1 172 ? -14.287 -10.039 4.791 1.00 91.38 172 GLN A O 1
ATOM 1407 N N . GLN A 1 173 ? -15.886 -10.406 6.315 1.00 91.31 173 GLN A N 1
ATOM 1408 C CA . GLN A 1 173 ? -16.959 -10.623 5.344 1.00 91.31 173 GLN A CA 1
ATOM 1409 C C . GLN A 1 173 ? -17.270 -9.352 4.559 1.00 91.31 173 GLN A C 1
ATOM 1411 O O . GLN A 1 173 ? -17.391 -9.411 3.338 1.00 91.31 173 GLN A O 1
ATOM 1416 N N . TYR A 1 174 ? -17.342 -8.208 5.242 1.00 92.75 174 TYR A N 1
ATOM 1417 C CA . TYR A 1 174 ? -17.560 -6.920 4.595 1.00 92.75 174 TYR A CA 1
ATOM 1418 C C . TYR A 1 174 ? -16.444 -6.576 3.606 1.00 92.75 174 TYR A C 1
ATOM 1420 O O . TYR A 1 174 ? -16.724 -6.112 2.505 1.00 92.75 174 TYR A O 1
ATOM 1428 N N . ALA A 1 175 ? -15.185 -6.831 3.978 1.00 89.56 175 ALA A N 1
ATOM 1429 C CA . ALA A 1 175 ? -14.039 -6.557 3.116 1.00 89.56 175 ALA A CA 1
ATOM 1430 C C . ALA A 1 175 ? -14.119 -7.301 1.772 1.00 89.56 175 ALA A C 1
ATOM 1432 O O . ALA A 1 175 ? -13.756 -6.734 0.749 1.00 89.56 175 ALA A O 1
ATOM 1433 N N . VAL A 1 176 ? -14.629 -8.538 1.773 1.00 89.06 176 VAL A N 1
ATOM 1434 C CA . VAL A 1 176 ? -14.777 -9.371 0.565 1.00 89.06 176 VAL A CA 1
ATOM 1435 C C . VAL A 1 176 ? -16.078 -9.082 -0.189 1.00 89.06 176 VAL A C 1
ATOM 1437 O O . VAL A 1 176 ? -16.138 -9.221 -1.407 1.00 89.06 176 VAL A O 1
ATOM 1440 N N . SER A 1 177 ? -17.148 -8.703 0.513 1.00 87.94 177 SER A N 1
ATOM 1441 C CA . SER A 1 177 ? -18.463 -8.479 -0.091 1.00 87.94 177 SER A CA 1
ATOM 1442 C C . SER A 1 177 ? -19.163 -7.261 0.528 1.00 87.94 177 SER A C 1
ATOM 1444 O O . SER A 1 177 ? -20.025 -7.403 1.397 1.00 87.94 177 SER A O 1
ATOM 1446 N N . PRO A 1 178 ? -18.823 -6.038 0.076 1.00 79.06 178 PRO A N 1
ATOM 1447 C CA . PRO A 1 178 ? -19.393 -4.806 0.621 1.00 79.06 178 PRO A CA 1
ATOM 1448 C C . PRO A 1 178 ? -20.814 -4.519 0.110 1.00 79.06 178 PRO A C 1
ATOM 1450 O O . PRO A 1 178 ? -21.478 -3.628 0.619 1.00 79.06 178 PRO A O 1
ATOM 1453 N N . ALA A 1 179 ? -21.310 -5.269 -0.881 1.00 70.81 179 ALA A N 1
ATOM 1454 C CA . ALA A 1 179 ? -22.567 -4.983 -1.582 1.00 70.81 179 ALA A CA 1
ATOM 1455 C C . ALA A 1 179 ? -23.834 -5.047 -0.702 1.00 70.81 179 ALA A C 1
ATOM 1457 O O . ALA A 1 179 ? -24.911 -4.672 -1.157 1.00 70.81 179 ALA A O 1
ATOM 1458 N N . MET A 1 180 ? -23.730 -5.539 0.534 1.00 70.44 180 MET A N 1
ATOM 1459 C CA . MET A 1 180 ? -24.872 -5.702 1.435 1.00 70.44 180 MET A CA 1
ATOM 1460 C C . MET A 1 180 ? -25.182 -4.470 2.295 1.00 70.44 180 MET A C 1
ATOM 1462 O O . MET A 1 180 ? -26.285 -4.395 2.830 1.00 70.44 180 MET A O 1
ATOM 1466 N N . MET A 1 181 ? -24.236 -3.543 2.482 1.00 85.56 181 MET A N 1
ATOM 1467 C CA . MET A 1 181 ? -24.384 -2.428 3.425 1.00 85.56 181 MET A CA 1
ATOM 1468 C C . MET A 1 181 ? -23.357 -1.327 3.142 1.00 85.56 181 MET A C 1
ATOM 1470 O O . MET A 1 181 ? -22.229 -1.626 2.764 1.00 85.56 181 MET A O 1
ATOM 1474 N N . GLU A 1 182 ? -23.707 -0.062 3.369 1.00 90.88 182 GLU A N 1
ATOM 1475 C CA . GLU A 1 182 ? -22.742 1.040 3.261 1.00 90.88 182 GLU A CA 1
ATOM 1476 C C . GLU A 1 182 ? -21.687 0.997 4.383 1.00 90.88 182 GLU A C 1
ATOM 1478 O O . GLU A 1 182 ? -21.938 0.497 5.484 1.00 90.88 182 GLU A O 1
ATOM 1483 N N . LEU A 1 183 ? -20.499 1.561 4.120 1.00 91.62 183 LEU A N 1
ATOM 1484 C CA . LEU A 1 183 ? -19.342 1.511 5.031 1.00 91.62 183 LEU A CA 1
ATOM 1485 C C . LEU A 1 183 ? -19.674 2.015 6.440 1.00 91.62 183 LEU A C 1
ATOM 1487 O O . LEU A 1 183 ? -19.366 1.342 7.425 1.00 91.62 183 LEU A O 1
ATOM 1491 N N . ASP A 1 184 ? -20.303 3.185 6.529 1.00 92.44 184 ASP A N 1
ATOM 1492 C CA . ASP A 1 184 ? -20.620 3.831 7.804 1.00 92.44 184 ASP A CA 1
ATOM 1493 C C . ASP A 1 184 ? -21.685 3.047 8.583 1.00 92.44 184 ASP A C 1
ATOM 1495 O O . ASP A 1 184 ? -21.608 2.914 9.805 1.00 92.44 184 ASP A O 1
ATOM 1499 N N . GLU A 1 185 ? -22.653 2.458 7.879 1.00 93.94 185 GLU A N 1
ATOM 1500 C CA . GLU A 1 185 ? -23.699 1.638 8.490 1.00 93.94 185 GLU A CA 1
ATOM 1501 C C . GLU A 1 185 ? -23.129 0.323 9.042 1.00 93.94 185 GLU A C 1
ATOM 1503 O O . GLU A 1 185 ? -23.445 -0.073 10.172 1.00 93.94 185 GLU A O 1
ATOM 1508 N N . MET A 1 186 ? -22.212 -0.311 8.303 1.00 94.94 186 MET A N 1
ATOM 1509 C CA . MET A 1 186 ? -21.491 -1.492 8.777 1.00 94.94 186 MET A CA 1
ATOM 1510 C C . MET A 1 186 ? -20.607 -1.150 9.982 1.00 94.94 186 MET A C 1
ATOM 1512 O O . MET A 1 186 ? -20.647 -1.843 11.003 1.00 94.94 186 MET A O 1
ATOM 1516 N N . ALA A 1 187 ? -19.854 -0.048 9.914 1.00 95.62 187 ALA A N 1
ATOM 1517 C CA . ALA A 1 187 ? -19.012 0.420 11.012 1.00 95.62 187 ALA A CA 1
ATOM 1518 C C . ALA A 1 187 ? -19.828 0.657 12.289 1.00 95.62 187 ALA A C 1
ATOM 1520 O O . ALA A 1 187 ? -19.447 0.195 13.369 1.00 95.62 187 ALA A O 1
ATOM 1521 N N . LYS A 1 188 ? -20.987 1.309 12.161 1.00 96.25 188 LYS A N 1
ATOM 1522 C CA . LYS A 1 188 ? -21.921 1.554 13.262 1.00 96.25 188 LYS A CA 1
ATOM 1523 C C . LYS A 1 188 ? -22.480 0.261 13.843 1.00 96.25 188 LYS A C 1
ATOM 1525 O O . LYS A 1 188 ? -22.505 0.098 15.064 1.00 96.25 188 LYS A O 1
ATOM 1530 N N . THR A 1 189 ? -22.883 -0.680 12.994 1.00 96.56 189 THR A N 1
ATOM 1531 C CA . THR A 1 189 ? -23.401 -1.988 13.421 1.00 96.56 189 THR A CA 1
ATOM 1532 C C . THR A 1 189 ? -22.362 -2.748 14.248 1.00 96.56 189 THR A C 1
ATOM 1534 O O . THR A 1 189 ? -22.649 -3.200 15.364 1.00 96.56 189 THR A O 1
ATOM 1537 N N . ILE A 1 190 ? -21.121 -2.808 13.759 1.00 96.62 190 ILE A N 1
ATOM 1538 C CA . ILE A 1 190 ? -20.004 -3.457 14.455 1.00 96.62 190 ILE A CA 1
ATOM 1539 C C . ILE A 1 190 ? -19.654 -2.710 15.749 1.00 96.62 190 ILE A C 1
ATOM 1541 O O . ILE A 1 190 ? -19.395 -3.350 16.773 1.00 96.62 190 ILE A O 1
ATOM 1545 N N . ALA A 1 191 ? -19.687 -1.375 15.750 1.00 97.25 191 ALA A N 1
ATOM 1546 C CA . ALA A 1 191 ? -19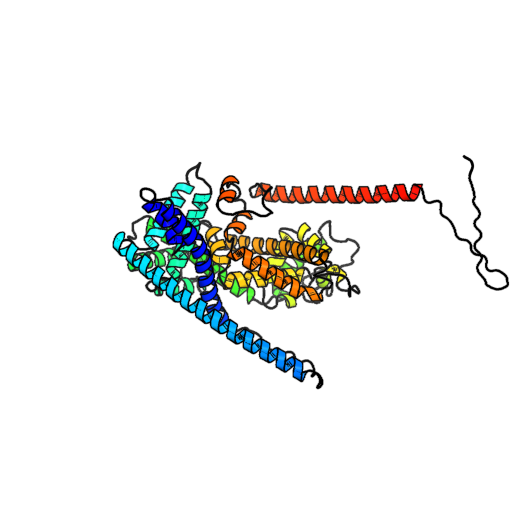.425 -0.563 16.937 1.00 97.25 191 ALA A CA 1
ATOM 1547 C C . ALA A 1 191 ? -20.446 -0.837 18.048 1.00 97.25 191 ALA A C 1
ATOM 1549 O O . ALA A 1 191 ? -20.059 -1.085 19.191 1.00 97.25 191 ALA A O 1
ATOM 1550 N N . VAL A 1 192 ? -21.742 -0.862 17.718 1.00 97.31 192 VAL A N 1
ATOM 1551 C CA . VAL A 1 192 ? -22.822 -1.154 18.673 1.00 97.31 192 VAL A CA 1
ATOM 1552 C C . VAL A 1 192 ? -22.678 -2.564 19.246 1.00 97.31 192 VAL A C 1
ATOM 1554 O O . VAL A 1 192 ? -22.773 -2.733 20.466 1.00 97.31 192 VAL A O 1
ATOM 1557 N N . SER A 1 193 ? -22.402 -3.566 18.403 1.00 96.75 193 SER A N 1
ATOM 1558 C CA . SER A 1 193 ? -22.146 -4.940 18.862 1.00 96.75 193 SER A CA 1
ATOM 1559 C C . SER A 1 193 ? -20.940 -4.999 19.804 1.00 96.75 193 SER A C 1
ATOM 1561 O O . SER A 1 193 ? -21.047 -5.467 20.941 1.00 96.75 193 SER A O 1
ATOM 1563 N N . THR A 1 194 ? -19.825 -4.384 19.400 1.00 96.69 194 THR A N 1
ATOM 1564 C CA . THR A 1 194 ? -18.597 -4.303 20.201 1.00 96.69 194 THR A CA 1
ATOM 1565 C C . THR A 1 194 ? -18.856 -3.646 21.556 1.00 96.69 194 THR A C 1
ATOM 1567 O O . THR A 1 194 ? -18.381 -4.132 22.588 1.00 96.69 194 THR A O 1
ATOM 1570 N N . CYS A 1 195 ? -19.626 -2.554 21.584 1.00 96.38 195 CYS A N 1
ATOM 1571 C CA . CYS A 1 195 ? -19.997 -1.867 22.813 1.00 96.38 195 CYS A CA 1
ATOM 1572 C C . CYS A 1 195 ? -20.784 -2.781 23.758 1.00 96.38 195 CYS A C 1
ATOM 1574 O O . CYS A 1 195 ? -20.439 -2.852 24.939 1.00 96.38 195 CYS A O 1
ATOM 1576 N N . ARG A 1 196 ? -21.765 -3.538 23.251 1.00 95.44 196 ARG A N 1
ATOM 1577 C CA . ARG A 1 196 ? -22.535 -4.507 24.051 1.00 95.44 196 ARG A CA 1
ATOM 1578 C C . ARG A 1 196 ? -21.628 -5.582 24.649 1.00 95.44 196 ARG A C 1
ATOM 1580 O O . ARG A 1 196 ? -21.622 -5.768 25.864 1.00 95.44 196 ARG A O 1
ATOM 1587 N N . VAL A 1 197 ? -20.787 -6.218 23.831 1.00 94.75 197 VAL A N 1
ATOM 1588 C CA . VAL A 1 197 ? -19.858 -7.274 24.278 1.00 94.75 197 VAL A CA 1
ATOM 1589 C C . VAL A 1 197 ? -18.854 -6.753 25.313 1.00 94.75 197 VAL A C 1
ATOM 1591 O O . VAL A 1 197 ? -18.465 -7.457 26.250 1.00 94.75 197 VAL A O 1
ATOM 1594 N N . LYS A 1 198 ? -18.405 -5.502 25.168 1.00 92.56 198 LYS A N 1
ATOM 1595 C CA . LYS A 1 198 ? -17.395 -4.890 26.046 1.00 92.56 198 LYS A CA 1
ATOM 1596 C C . LYS A 1 198 ? -17.969 -4.080 27.200 1.00 92.56 198 LYS A C 1
ATOM 1598 O O . LYS A 1 198 ? -17.171 -3.503 27.944 1.00 92.56 198 LYS A O 1
ATOM 1603 N N . ASN A 1 199 ? -19.289 -4.091 27.381 1.00 92.38 199 ASN A N 1
ATOM 1604 C CA . ASN A 1 199 ? -20.009 -3.304 28.379 1.00 92.38 199 ASN A CA 1
ATOM 1605 C C . ASN A 1 199 ? -19.634 -1.809 28.321 1.00 92.38 199 ASN A C 1
ATOM 1607 O O . ASN A 1 199 ? -19.255 -1.197 29.320 1.00 92.38 199 ASN A O 1
ATOM 1611 N N . MET A 1 200 ? -19.638 -1.253 27.111 1.00 93.31 200 MET A N 1
ATOM 1612 C CA . MET A 1 200 ? -19.434 0.166 26.841 1.00 93.31 200 MET A CA 1
ATOM 1613 C C . MET A 1 200 ? -20.778 0.820 26.545 1.00 93.31 200 MET A C 1
ATOM 1615 O O . MET A 1 200 ? -21.610 0.261 25.836 1.00 93.31 200 MET A O 1
ATOM 1619 N N . ASP A 1 201 ? -20.959 2.029 27.060 1.00 93.69 201 ASP A N 1
ATOM 1620 C CA . ASP A 1 201 ? -22.159 2.821 26.818 1.00 93.69 201 ASP A CA 1
ATOM 1621 C C . ASP A 1 201 ? -22.163 3.375 25.385 1.00 93.69 201 ASP A C 1
ATOM 1623 O O . ASP A 1 201 ? -21.245 4.100 24.987 1.00 93.69 201 ASP A O 1
ATOM 1627 N N . VAL A 1 202 ? -23.200 3.015 24.627 1.00 94.12 202 VAL A N 1
ATOM 1628 C CA . VAL A 1 202 ? -23.396 3.395 23.221 1.00 94.12 202 VAL A CA 1
ATOM 1629 C C . VAL A 1 202 ? -23.742 4.883 23.083 1.00 94.12 202 VAL A C 1
ATOM 1631 O O . VAL A 1 202 ? -23.442 5.481 22.056 1.00 94.12 202 VAL A O 1
ATOM 1634 N N . ALA A 1 203 ? -24.309 5.514 24.118 1.00 94.06 203 ALA A N 1
ATOM 1635 C CA . ALA A 1 203 ? -24.638 6.940 24.095 1.00 94.06 203 ALA A CA 1
ATOM 1636 C C . ALA A 1 203 ? -23.410 7.845 24.307 1.00 94.06 203 ALA A C 1
ATOM 1638 O O . ALA A 1 203 ? -23.485 9.058 24.105 1.00 94.06 203 ALA A O 1
ATOM 1639 N N . LYS A 1 204 ? -22.264 7.289 24.726 1.00 94.44 204 LYS A N 1
ATOM 1640 C CA . LYS A 1 204 ? -21.067 8.091 25.008 1.00 94.44 204 LYS A CA 1
ATOM 1641 C C . LYS A 1 204 ? -20.292 8.437 23.734 1.00 94.44 204 LYS A C 1
ATOM 1643 O O . LYS A 1 204 ? -20.181 7.604 22.834 1.00 94.44 204 LYS A O 1
ATOM 1648 N N . PRO A 1 205 ? -19.589 9.588 23.710 1.00 95.00 205 PRO A N 1
ATOM 1649 C CA . PRO A 1 205 ? -18.696 9.961 22.606 1.00 95.00 205 PRO A CA 1
ATOM 1650 C C . PRO A 1 205 ? -17.630 8.907 22.261 1.00 95.00 205 PRO A C 1
ATOM 1652 O O . PRO A 1 205 ? -17.142 8.853 21.136 1.00 95.00 205 PRO A O 1
ATOM 1655 N N . THR A 1 206 ? -17.269 8.037 23.210 1.00 94.06 206 THR A N 1
ATOM 1656 C CA . THR A 1 206 ? -16.353 6.913 22.969 1.00 94.06 206 THR A CA 1
ATOM 1657 C C . THR A 1 206 ? -16.906 5.885 21.983 1.00 94.06 206 THR A C 1
ATOM 1659 O O . THR A 1 206 ? -16.117 5.278 21.268 1.00 94.06 206 THR A O 1
ATOM 1662 N N . ALA A 1 207 ? -18.227 5.679 21.937 1.00 95.06 207 ALA A N 1
ATOM 1663 C CA . ALA A 1 207 ? -18.858 4.783 20.968 1.00 95.06 207 ALA A CA 1
ATOM 1664 C C . ALA A 1 207 ? -18.840 5.395 19.559 1.00 95.06 207 ALA A C 1
ATOM 1666 O O . ALA A 1 207 ? -18.496 4.714 18.601 1.00 95.06 207 ALA A O 1
ATOM 1667 N N . VAL A 1 208 ? -19.082 6.706 19.455 1.00 94.19 208 VAL A N 1
ATOM 1668 C CA . VAL A 1 208 ? -18.960 7.453 18.189 1.00 94.19 208 VAL A CA 1
ATOM 1669 C C . VAL A 1 208 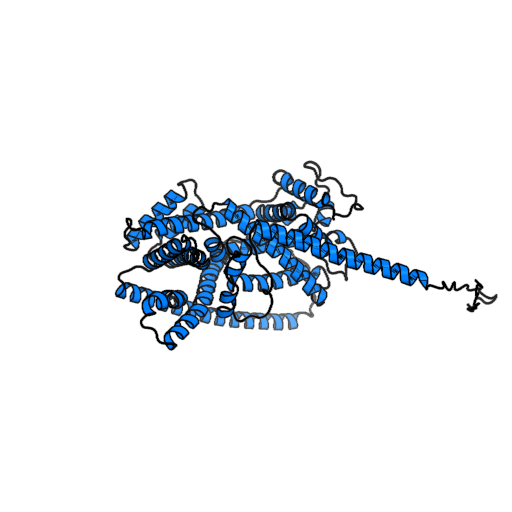? -17.518 7.435 17.670 1.00 94.19 208 VAL A C 1
ATOM 1671 O O . VAL A 1 208 ? -17.282 7.291 16.475 1.00 94.19 208 VAL A O 1
ATOM 1674 N N . TYR A 1 209 ? -16.526 7.553 18.558 1.00 94.62 209 TYR A N 1
ATOM 1675 C CA . TYR A 1 209 ? -15.122 7.405 18.166 1.00 94.62 209 TYR A CA 1
ATOM 1676 C C . TYR A 1 209 ? -14.819 5.989 17.654 1.00 94.62 209 TYR A C 1
ATOM 1678 O O . TYR A 1 209 ? -14.146 5.838 16.638 1.00 94.62 209 TYR A O 1
ATOM 1686 N N . LEU A 1 210 ? -15.325 4.959 18.344 1.00 95.81 210 LEU A N 1
ATOM 1687 C CA . LEU A 1 210 ? -15.181 3.561 17.932 1.00 95.81 210 LEU A CA 1
ATOM 1688 C C . LEU A 1 210 ? -15.769 3.324 16.535 1.00 95.81 210 LEU A C 1
ATOM 1690 O O . LEU A 1 210 ? -15.110 2.695 15.718 1.00 95.81 210 LEU A O 1
ATOM 1694 N N . GLU A 1 211 ? -16.954 3.863 16.250 1.00 95.62 211 GLU A N 1
ATOM 1695 C CA . GLU A 1 211 ? -17.593 3.817 14.928 1.00 95.62 211 GLU A CA 1
ATOM 1696 C C . GLU A 1 211 ? -16.695 4.415 13.836 1.00 95.62 211 GLU A C 1
ATOM 1698 O O . GLU A 1 211 ? -16.388 3.741 12.856 1.00 95.62 211 GLU A O 1
ATOM 1703 N N . LYS A 1 212 ? -16.172 5.631 14.036 1.00 93.81 212 LYS A N 1
ATOM 1704 C CA . LYS A 1 212 ? -15.274 6.273 13.057 1.00 93.81 212 LYS A CA 1
ATOM 1705 C C . LYS A 1 212 ? -13.972 5.503 12.849 1.00 93.81 212 LYS A C 1
ATOM 1707 O O . LYS A 1 212 ? -13.506 5.352 11.724 1.00 93.81 212 LYS A O 1
ATOM 1712 N N . ALA A 1 213 ? -13.381 5.007 13.934 1.00 94.31 213 ALA A N 1
ATOM 1713 C CA . ALA A 1 213 ? -12.178 4.189 13.863 1.00 94.31 213 ALA A CA 1
ATOM 1714 C C . ALA A 1 213 ? -12.440 2.869 13.118 1.00 94.31 213 ALA A C 1
ATOM 1716 O O . ALA A 1 213 ? -11.605 2.425 12.336 1.00 94.31 213 ALA A O 1
ATOM 1717 N N . LEU A 1 214 ? -13.609 2.259 13.321 1.00 95.62 214 LEU A N 1
ATOM 1718 C CA . LEU A 1 214 ? -14.029 1.053 12.611 1.00 95.62 214 LEU A CA 1
ATOM 1719 C C . LEU A 1 214 ? -14.263 1.296 11.123 1.00 95.62 214 LEU A C 1
ATOM 1721 O O . LEU A 1 214 ? -13.866 0.451 10.328 1.00 95.62 214 LEU A O 1
ATOM 1725 N N . ALA A 1 215 ? -14.833 2.438 10.735 1.00 95.00 215 ALA A N 1
ATOM 1726 C CA . ALA A 1 215 ? -14.986 2.801 9.327 1.00 95.00 215 ALA A CA 1
ATOM 1727 C C . ALA A 1 215 ? -13.623 2.846 8.613 1.00 95.00 215 ALA A C 1
ATOM 1729 O O . ALA A 1 215 ? -13.466 2.275 7.536 1.00 95.00 215 ALA A O 1
ATOM 1730 N N . GLN A 1 216 ? -12.601 3.417 9.258 1.00 94.38 216 GLN A N 1
ATOM 1731 C CA . GLN A 1 216 ? -11.229 3.408 8.739 1.00 94.38 216 GLN A CA 1
ATOM 1732 C C . GLN A 1 216 ? -10.634 1.997 8.647 1.00 94.38 216 GLN A C 1
ATOM 1734 O O . GLN A 1 216 ? -9.985 1.659 7.658 1.00 94.38 216 GLN A O 1
ATOM 1739 N N . VAL A 1 217 ? -10.854 1.160 9.664 1.00 94.81 217 VAL A N 1
ATOM 1740 C CA . VAL A 1 217 ? -10.391 -0.236 9.652 1.00 94.81 217 VAL A CA 1
ATOM 1741 C C . VAL A 1 217 ? -11.043 -1.019 8.515 1.00 94.81 217 VAL A C 1
ATOM 1743 O O . VAL A 1 217 ? -10.337 -1.679 7.758 1.00 94.81 217 VAL A O 1
ATOM 1746 N N . LEU A 1 218 ? -12.362 -0.908 8.354 1.00 95.06 218 LEU A N 1
ATOM 1747 C CA . LEU A 1 218 ? -13.113 -1.544 7.272 1.00 95.06 218 LEU A CA 1
ATOM 1748 C C . LEU A 1 218 ? -12.647 -1.060 5.899 1.00 95.06 218 LEU A C 1
ATOM 1750 O O . LEU A 1 218 ? -12.497 -1.873 4.990 1.00 95.06 218 LEU A O 1
ATOM 1754 N N . LEU A 1 219 ? -12.383 0.242 5.754 1.00 95.19 219 LEU A N 1
ATOM 1755 C CA . LEU A 1 219 ? -11.873 0.811 4.512 1.00 95.19 219 LEU A CA 1
ATOM 1756 C C . LEU A 1 219 ? -10.510 0.211 4.141 1.00 95.19 219 LEU A C 1
ATOM 1758 O O . LEU A 1 219 ? -10.321 -0.183 2.996 1.00 95.19 219 LEU A O 1
ATOM 1762 N N . VAL A 1 220 ? -9.588 0.083 5.103 1.00 94.38 220 VAL A N 1
ATOM 1763 C CA . VAL A 1 220 ? -8.275 -0.546 4.870 1.00 94.38 220 VAL A CA 1
ATOM 1764 C C . VAL A 1 220 ? -8.401 -2.034 4.569 1.00 94.38 220 VAL A C 1
ATOM 1766 O O . VAL A 1 220 ? -7.709 -2.517 3.683 1.00 94.38 220 VAL A O 1
ATOM 1769 N N . GLU A 1 221 ? -9.259 -2.772 5.273 1.00 93.56 221 GLU A N 1
ATOM 1770 C CA . GLU A 1 221 ? -9.469 -4.200 4.990 1.00 93.56 221 GLU A CA 1
ATOM 1771 C C . GLU A 1 221 ? -10.021 -4.419 3.582 1.00 93.56 221 GLU A C 1
ATOM 1773 O O . GLU A 1 221 ? -9.497 -5.242 2.836 1.00 93.56 221 GLU A O 1
ATOM 1778 N N . ARG A 1 222 ? -11.025 -3.630 3.187 1.00 93.88 222 ARG A N 1
ATOM 1779 C CA . ARG A 1 222 ? -11.569 -3.661 1.828 1.00 93.88 222 ARG A CA 1
ATOM 1780 C C . ARG A 1 222 ? -10.510 -3.289 0.793 1.00 93.88 222 ARG A C 1
ATOM 1782 O O . ARG A 1 222 ? -10.348 -3.996 -0.190 1.00 93.88 222 ARG A O 1
ATOM 1789 N N . PHE A 1 223 ? -9.747 -2.228 1.042 1.00 95.44 223 PHE A N 1
ATOM 1790 C CA . PHE A 1 223 ? -8.662 -1.813 0.158 1.00 95.44 223 PHE A CA 1
ATOM 1791 C C . PHE A 1 223 ? -7.628 -2.924 -0.054 1.00 95.44 223 PHE A C 1
ATOM 1793 O O . PHE A 1 223 ? -7.177 -3.140 -1.172 1.00 95.44 223 PHE A O 1
ATOM 1800 N N . VAL A 1 224 ? -7.258 -3.659 1.001 1.00 94.12 224 VAL A N 1
ATOM 1801 C CA . VAL A 1 224 ? -6.332 -4.794 0.873 1.00 94.12 224 VAL A CA 1
ATOM 1802 C C . VAL A 1 224 ? -6.902 -5.853 -0.071 1.00 94.12 224 VAL A C 1
ATOM 1804 O O . VAL A 1 224 ? -6.156 -6.332 -0.921 1.00 94.12 224 VAL A O 1
ATOM 1807 N N . VAL A 1 225 ? -8.193 -6.188 0.042 1.00 93.56 225 VAL A N 1
ATOM 1808 C CA . VAL A 1 225 ? -8.869 -7.134 -0.865 1.00 93.56 225 VAL A CA 1
ATOM 1809 C C . VAL A 1 225 ? -8.873 -6.616 -2.304 1.00 93.56 225 VAL A C 1
ATOM 1811 O O . VAL A 1 225 ? -8.432 -7.338 -3.192 1.00 93.56 225 VAL A O 1
ATOM 1814 N N . ASP A 1 226 ? -9.243 -5.354 -2.530 1.00 93.94 226 ASP A N 1
ATOM 1815 C CA . ASP A 1 226 ? -9.251 -4.751 -3.872 1.00 93.94 226 ASP A CA 1
ATOM 1816 C C . ASP A 1 226 ? -7.853 -4.822 -4.530 1.00 93.94 226 ASP A C 1
ATOM 1818 O O . ASP A 1 226 ? -7.715 -5.105 -5.723 1.00 93.94 226 ASP A O 1
ATOM 1822 N N . VAL A 1 227 ? -6.783 -4.632 -3.748 1.00 94.50 227 VAL A N 1
ATOM 1823 C CA . VAL A 1 227 ? -5.399 -4.782 -4.228 1.00 94.50 227 VAL A CA 1
ATOM 1824 C C . VAL A 1 227 ? -5.043 -6.244 -4.539 1.00 94.50 227 VAL A C 1
ATOM 1826 O O . VAL A 1 227 ? -4.340 -6.489 -5.526 1.00 94.50 227 VAL A O 1
ATOM 1829 N N . VAL A 1 228 ? -5.526 -7.214 -3.746 1.00 91.88 228 VAL A N 1
ATOM 1830 C CA . VAL A 1 228 ? -5.407 -8.658 -4.060 1.00 91.88 228 VAL A CA 1
ATOM 1831 C C . VAL A 1 228 ? -6.039 -8.964 -5.401 1.00 91.88 228 VAL A C 1
ATOM 1833 O O . VAL A 1 228 ? -5.396 -9.588 -6.250 1.00 91.88 228 VAL A O 1
ATOM 1836 N N . ASP A 1 229 ? -7.261 -8.497 -5.606 1.00 93.81 229 ASP A N 1
ATOM 1837 C CA . ASP A 1 229 ? -8.020 -8.783 -6.813 1.00 93.81 229 ASP A CA 1
ATOM 1838 C C . ASP A 1 229 ? -7.320 -8.193 -8.044 1.00 93.81 229 ASP A C 1
ATOM 1840 O O . ASP A 1 229 ? -7.120 -8.890 -9.041 1.00 93.81 229 ASP A O 1
ATOM 1844 N N . LEU A 1 230 ? -6.800 -6.964 -7.941 1.00 95.19 230 LEU A N 1
ATOM 1845 C CA . LEU A 1 230 ? -5.992 -6.346 -8.999 1.00 95.19 230 LEU A CA 1
ATOM 1846 C C . LEU A 1 230 ? -4.659 -7.065 -9.254 1.00 95.19 230 LEU A C 1
ATOM 1848 O O . LEU A 1 230 ? -4.163 -7.043 -10.382 1.00 95.19 230 LEU A O 1
ATOM 1852 N N . CYS A 1 231 ? -4.057 -7.700 -8.243 1.00 94.62 231 CYS A N 1
ATOM 1853 C CA . CYS A 1 231 ? -2.882 -8.553 -8.447 1.00 94.62 231 CYS A CA 1
ATOM 1854 C C . CYS A 1 231 ? -3.221 -9.840 -9.210 1.00 94.62 231 CYS A C 1
ATOM 1856 O O . CYS A 1 231 ? -2.367 -10.367 -9.928 1.00 94.62 231 CYS A O 1
ATOM 1858 N N . GLY A 1 232 ? -4.436 -10.358 -9.014 1.00 92.62 232 GLY A N 1
ATOM 1859 C CA . GLY A 1 232 ? -4.957 -11.544 -9.689 1.00 92.62 232 GLY A CA 1
ATOM 1860 C C . GLY A 1 232 ? -5.473 -11.270 -11.103 1.00 92.62 232 GLY A C 1
ATOM 1861 O O . GLY A 1 232 ? -5.446 -12.169 -11.944 1.00 92.62 232 GLY A O 1
ATOM 1862 N N . GLU A 1 233 ? -5.907 -10.040 -11.396 1.00 95.25 233 GLU A N 1
ATOM 1863 C CA . GLU A 1 233 ? -6.379 -9.656 -12.726 1.00 95.25 233 GLU A CA 1
ATOM 1864 C C . GLU A 1 233 ? -5.225 -9.666 -13.737 1.00 95.25 233 GLU A C 1
ATOM 1866 O O . GLU A 1 233 ? -4.256 -8.904 -13.649 1.00 95.25 233 GLU A O 1
ATOM 1871 N N . LYS A 1 234 ? -5.341 -10.538 -14.738 1.00 94.69 234 LYS A N 1
ATOM 1872 C CA . LYS A 1 234 ? -4.363 -10.661 -15.816 1.00 94.69 234 LYS A CA 1
ATOM 1873 C C . LYS A 1 234 ? -4.371 -9.408 -16.693 1.00 94.69 234 LYS A C 1
ATOM 1875 O O . LYS A 1 234 ? -5.418 -8.960 -17.154 1.00 94.69 234 LYS A O 1
ATOM 1880 N N . VAL A 1 235 ? -3.179 -8.893 -16.991 1.00 94.94 235 VAL A N 1
ATOM 1881 C CA . VAL A 1 235 ? -3.010 -7.835 -17.989 1.00 94.94 235 VAL A CA 1
ATOM 1882 C C . VAL A 1 235 ? -3.121 -8.458 -19.375 1.00 94.94 235 VAL A C 1
ATOM 1884 O O . VAL A 1 235 ? -2.329 -9.319 -19.754 1.00 94.94 235 VAL A O 1
ATOM 1887 N N . GLU A 1 236 ? -4.127 -8.025 -20.124 1.00 92.38 236 GLU A N 1
ATOM 1888 C CA . GLU A 1 236 ? -4.343 -8.414 -21.514 1.00 92.38 236 GLU A CA 1
ATOM 1889 C C . GLU A 1 236 ? -4.360 -7.162 -22.379 1.00 92.38 236 GLU A C 1
ATOM 1891 O O . GLU A 1 236 ? -4.968 -6.154 -21.997 1.00 92.38 236 GLU A O 1
ATOM 1896 N N . TRP A 1 237 ? -3.696 -7.244 -23.534 1.00 90.1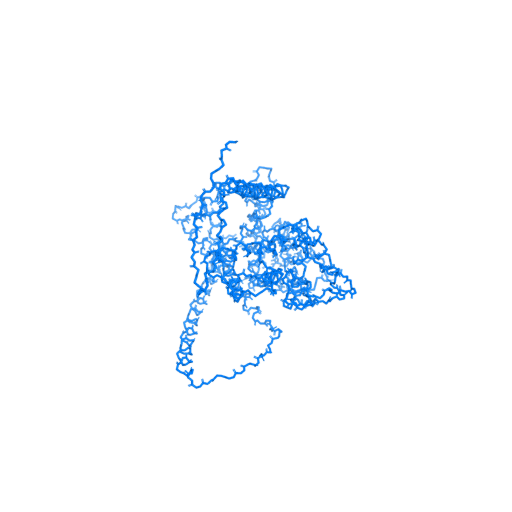2 237 TRP A N 1
ATOM 1897 C CA . TRP A 1 237 ? -3.523 -6.127 -24.457 1.00 90.12 237 TRP A CA 1
ATOM 1898 C C . TRP A 1 237 ? -4.855 -5.448 -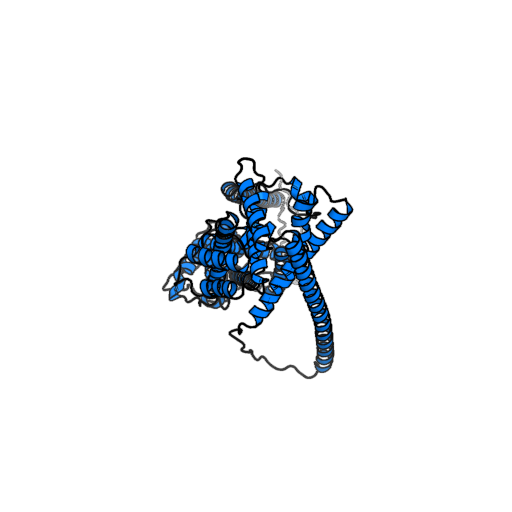24.780 1.00 90.12 237 TRP A C 1
ATOM 1900 O O . TRP A 1 237 ? -5.015 -4.266 -24.504 1.00 90.12 237 TRP A O 1
ATOM 1910 N N . ASP A 1 238 ? -5.853 -6.208 -25.231 1.00 87.38 238 ASP A N 1
ATOM 1911 C CA . ASP A 1 238 ? -7.142 -5.673 -25.692 1.00 87.38 238 ASP A CA 1
ATOM 1912 C C . ASP A 1 238 ? -7.891 -4.863 -24.620 1.00 87.38 238 ASP A C 1
ATOM 1914 O O . ASP A 1 238 ? -8.673 -3.968 -24.936 1.00 87.38 238 ASP A O 1
ATOM 1918 N N . ARG A 1 239 ? -7.641 -5.155 -23.337 1.00 87.88 239 ARG A N 1
ATOM 1919 C CA . ARG A 1 239 ? -8.286 -4.488 -22.193 1.00 87.88 239 ARG A CA 1
ATOM 1920 C C . ARG A 1 239 ? -7.423 -3.417 -21.531 1.00 87.88 239 ARG A C 1
ATOM 1922 O O . ARG A 1 239 ? -7.936 -2.651 -20.719 1.00 87.88 239 ARG A O 1
ATOM 1929 N N . SER A 1 240 ? -6.119 -3.412 -21.795 1.00 88.94 240 SER A N 1
ATOM 1930 C CA . SER A 1 240 ? -5.133 -2.641 -21.017 1.00 88.94 240 SER A CA 1
ATOM 1931 C C . SER A 1 240 ? -4.156 -1.849 -21.890 1.00 88.94 240 SER A C 1
ATOM 1933 O O . SER A 1 240 ? -3.272 -1.166 -21.376 1.00 88.94 240 SER A O 1
ATOM 1935 N N . SER A 1 241 ? -4.319 -1.910 -23.214 1.00 87.62 241 SER A N 1
ATOM 1936 C CA . SER A 1 241 ? -3.501 -1.182 -24.180 1.00 87.62 241 SER A CA 1
ATOM 1937 C C . SER A 1 241 ? -3.581 0.323 -23.970 1.00 87.62 241 SER A C 1
ATOM 1939 O O . SER A 1 241 ? -2.599 1.001 -24.221 1.00 87.62 241 SER A O 1
ATOM 1941 N N . THR A 1 242 ? -4.703 0.863 -23.480 1.00 93.00 242 THR A N 1
ATOM 1942 C CA . THR A 1 242 ? -4.849 2.306 -23.228 1.00 93.00 242 THR A CA 1
ATOM 1943 C C . THR A 1 242 ? -3.773 2.820 -22.270 1.00 93.00 242 THR A C 1
ATOM 1945 O O . THR A 1 242 ? -3.079 3.770 -22.611 1.00 93.00 242 THR A O 1
ATOM 1948 N N . GLN A 1 243 ? -3.570 2.161 -21.123 1.00 94.75 243 GLN A N 1
ATOM 1949 C CA . GLN A 1 243 ? -2.538 2.555 -20.158 1.00 94.75 243 GLN A CA 1
ATOM 1950 C C . GLN A 1 243 ? -1.128 2.390 -20.742 1.00 94.75 243 GLN A C 1
ATOM 1952 O O . GLN A 1 243 ? -0.272 3.249 -20.559 1.00 94.75 243 GLN A O 1
ATOM 1957 N N . LEU A 1 244 ? -0.880 1.302 -21.476 1.00 93.75 244 LEU A N 1
ATOM 1958 C CA . LEU A 1 244 ? 0.419 1.048 -22.108 1.00 93.75 244 LEU A CA 1
ATOM 1959 C C . LEU A 1 244 ? 0.747 2.089 -23.192 1.00 93.75 244 LEU A C 1
ATOM 1961 O O . LEU A 1 244 ? 1.864 2.592 -23.247 1.00 93.75 244 LEU A O 1
ATOM 1965 N N . ILE A 1 245 ? -0.227 2.444 -24.029 1.00 92.62 245 ILE A N 1
ATOM 1966 C CA . ILE A 1 245 ? -0.090 3.479 -25.062 1.00 92.62 245 ILE A CA 1
ATOM 1967 C C . ILE A 1 245 ? 0.154 4.841 -24.411 1.00 92.62 245 ILE A C 1
ATOM 1969 O O . ILE A 1 245 ? 1.029 5.582 -24.848 1.00 92.62 245 ILE A O 1
ATOM 1973 N N . GLU A 1 246 ? -0.593 5.165 -23.357 1.00 94.44 246 GLU A N 1
ATOM 1974 C CA . GLU A 1 246 ? -0.467 6.445 -22.665 1.00 94.44 246 GLU A CA 1
ATOM 1975 C C . GLU A 1 246 ? 0.905 6.605 -22.005 1.00 94.44 246 GLU A C 1
ATOM 1977 O O . GLU A 1 246 ? 1.580 7.601 -22.260 1.00 94.44 246 GLU A O 1
ATOM 1982 N N . LEU A 1 247 ? 1.372 5.616 -21.230 1.00 94.62 247 LEU A N 1
ATOM 1983 C CA . LEU A 1 247 ? 2.711 5.700 -20.633 1.00 94.62 247 LEU A CA 1
ATOM 1984 C C . LEU A 1 247 ? 3.802 5.737 -21.708 1.00 94.62 247 LEU A C 1
ATOM 1986 O O . LEU A 1 247 ? 4.778 6.466 -21.555 1.00 94.62 247 LEU A O 1
ATOM 1990 N N . TRP A 1 248 ? 3.629 5.011 -22.819 1.00 92.69 248 TRP A N 1
ATOM 1991 C CA . TRP A 1 248 ? 4.573 5.046 -23.934 1.00 92.69 248 TRP A CA 1
ATOM 1992 C C . TRP A 1 248 ? 4.681 6.452 -24.524 1.00 92.69 248 TRP A C 1
ATOM 1994 O O . TRP A 1 248 ? 5.787 6.982 -24.653 1.00 92.69 248 TRP A O 1
ATOM 2004 N N . ALA A 1 249 ? 3.534 7.063 -24.835 1.00 91.88 249 ALA A N 1
ATOM 2005 C CA . ALA A 1 249 ? 3.448 8.405 -25.391 1.00 91.88 249 ALA A CA 1
ATOM 2006 C C . ALA A 1 249 ? 4.058 9.445 -24.444 1.00 91.88 249 ALA A C 1
ATOM 2008 O O . ALA A 1 249 ? 4.867 10.265 -24.874 1.00 91.88 249 ALA A O 1
ATOM 2009 N N . VAL A 1 250 ? 3.738 9.379 -23.149 1.00 94.31 250 VAL A N 1
ATOM 2010 C CA . VAL A 1 250 ? 4.289 10.293 -22.139 1.00 94.31 250 VAL A CA 1
ATOM 2011 C C . VAL A 1 250 ? 5.815 10.197 -22.074 1.00 94.31 250 VAL A C 1
ATOM 2013 O O . VAL A 1 250 ? 6.488 11.222 -22.127 1.00 94.31 250 VAL A O 1
ATOM 2016 N N . LEU A 1 251 ? 6.381 8.988 -22.017 1.00 92.06 251 LEU A N 1
ATOM 2017 C CA . LEU A 1 251 ? 7.834 8.815 -21.929 1.00 92.06 251 LEU A CA 1
ATOM 2018 C C . LEU A 1 251 ? 8.569 9.289 -23.190 1.00 92.06 251 LEU A C 1
ATOM 2020 O O . LEU A 1 251 ? 9.564 9.999 -23.075 1.00 92.06 251 LEU A O 1
ATOM 2024 N N . HIS A 1 252 ? 8.071 8.937 -24.377 1.00 88.44 252 HIS A N 1
ATOM 2025 C CA . HIS A 1 252 ? 8.740 9.240 -25.650 1.00 88.44 252 HIS A CA 1
ATOM 2026 C C . HIS A 1 252 ? 8.546 10.688 -26.105 1.00 88.44 252 HIS A C 1
ATOM 2028 O O . HIS A 1 252 ? 9.336 11.195 -26.894 1.00 88.44 252 HIS A O 1
ATOM 2034 N N . SER A 1 253 ? 7.507 11.358 -25.603 1.00 89.44 253 SER A N 1
ATOM 2035 C CA . SER A 1 253 ? 7.287 12.795 -25.804 1.00 89.44 253 SER A CA 1
ATOM 2036 C C . SER A 1 253 ? 8.113 13.669 -24.855 1.00 89.44 253 SER A C 1
ATOM 2038 O O . SER A 1 253 ? 8.164 14.888 -25.022 1.00 89.44 253 SER A O 1
ATOM 2040 N N . HIS A 1 254 ? 8.747 13.078 -23.838 1.00 91.69 254 HIS A N 1
ATOM 2041 C CA . HIS A 1 254 ? 9.483 13.835 -22.838 1.00 91.69 254 HIS A CA 1
ATOM 2042 C C . HIS A 1 254 ? 10.769 14.433 -23.422 1.00 91.69 254 HIS A C 1
ATOM 2044 O O . HIS A 1 254 ? 11.538 13.735 -24.074 1.00 91.69 254 HIS A O 1
ATOM 2050 N N . ARG A 1 255 ? 11.085 15.693 -23.082 1.00 88.44 255 ARG A N 1
ATOM 2051 C CA . ARG A 1 255 ? 12.243 16.447 -23.620 1.00 88.44 255 ARG A CA 1
ATOM 2052 C C . ARG A 1 255 ? 13.622 15.791 -23.445 1.00 88.44 255 ARG A C 1
ATOM 2054 O O . ARG A 1 255 ? 14.579 16.193 -24.089 1.00 88.44 255 ARG A O 1
ATOM 2061 N N . TYR A 1 256 ? 13.733 14.840 -22.519 1.00 86.12 256 TYR A N 1
ATOM 2062 C CA . TYR A 1 256 ? 14.976 14.117 -22.214 1.00 86.12 256 TYR A CA 1
ATOM 2063 C C . TYR A 1 256 ? 15.068 12.755 -22.894 1.00 86.12 256 TYR A C 1
ATOM 2065 O O . TYR A 1 256 ? 16.074 12.064 -22.745 1.00 86.12 256 TYR A O 1
ATOM 2073 N N . TRP A 1 257 ? 14.019 12.343 -23.600 1.00 86.81 257 TRP A N 1
ATOM 2074 C CA . TRP A 1 257 ? 14.050 11.115 -24.366 1.00 86.81 257 TRP A CA 1
ATOM 2075 C C . TRP A 1 257 ? 14.922 11.305 -25.623 1.00 86.81 257 TRP A C 1
ATOM 2077 O O . TRP A 1 257 ? 14.800 12.339 -26.279 1.00 86.81 257 TRP A O 1
ATOM 2087 N N . PRO A 1 258 ? 15.815 10.360 -25.977 1.00 82.62 258 PRO A N 1
ATOM 2088 C CA . PRO A 1 258 ? 16.706 10.526 -27.126 1.00 82.62 258 PRO A CA 1
ATOM 2089 C C . PRO A 1 258 ? 15.945 10.636 -28.458 1.00 82.62 258 PRO A C 1
ATOM 2091 O O . PRO A 1 258 ? 15.267 9.694 -28.868 1.00 82.62 258 PRO A O 1
ATOM 2094 N N . GLU A 1 259 ? 16.111 11.755 -29.172 1.00 70.88 259 GLU A N 1
ATOM 2095 C CA . GLU A 1 259 ? 15.479 11.995 -30.486 1.00 70.88 259 GLU A CA 1
ATOM 2096 C C . GLU A 1 259 ? 16.028 11.091 -31.603 1.00 70.88 259 GLU A C 1
ATOM 2098 O O . GLU A 1 259 ? 15.357 10.846 -32.603 1.00 70.88 259 GLU A O 1
ATOM 2103 N N . SER A 1 260 ? 17.249 10.572 -31.445 1.00 62.62 260 SER A N 1
ATOM 2104 C CA . SER A 1 260 ? 17.936 9.760 -32.457 1.00 62.62 260 SER A CA 1
ATOM 2105 C C . SER A 1 260 ? 17.373 8.347 -32.620 1.00 62.62 260 SER A C 1
ATOM 2107 O O . SER A 1 260 ? 17.795 7.609 -33.512 1.00 62.62 260 SER A O 1
ATOM 2109 N N . ALA A 1 261 ? 16.439 7.944 -31.763 1.00 64.19 261 ALA A N 1
ATOM 2110 C CA . ALA A 1 261 ? 15.949 6.585 -31.722 1.00 64.19 261 ALA A CA 1
ATOM 2111 C C . ALA A 1 261 ? 14.630 6.442 -32.501 1.00 64.19 261 ALA A C 1
ATOM 2113 O O . ALA A 1 261 ? 13.581 6.966 -32.130 1.00 64.19 261 ALA A O 1
ATOM 2114 N N . ASN A 1 262 ? 14.704 5.720 -33.621 1.00 64.94 262 ASN A N 1
ATOM 2115 C CA . ASN A 1 262 ? 13.587 5.511 -34.536 1.00 64.94 262 ASN A CA 1
ATOM 2116 C C . ASN A 1 262 ? 12.627 4.441 -33.987 1.00 64.94 262 ASN A C 1
ATOM 2118 O O . ASN A 1 262 ? 12.704 3.265 -34.350 1.00 64.94 262 ASN A O 1
ATOM 2122 N N . TYR A 1 263 ? 11.758 4.839 -33.059 1.00 73.19 263 TYR A N 1
ATOM 2123 C CA . TYR A 1 263 ? 10.777 3.947 -32.452 1.00 73.19 263 TYR A CA 1
ATOM 2124 C C . TYR A 1 263 ? 9.467 3.929 -33.238 1.00 73.19 263 TYR A C 1
ATOM 2126 O O . TYR A 1 263 ? 8.851 4.965 -33.481 1.00 73.19 263 TYR A O 1
ATOM 2134 N N . ALA A 1 264 ? 8.988 2.729 -33.576 1.00 72.75 264 ALA A N 1
ATOM 2135 C CA . ALA A 1 264 ? 7.643 2.567 -34.120 1.00 72.75 264 ALA A CA 1
ATOM 2136 C C . ALA A 1 264 ? 6.567 3.111 -33.156 1.00 72.75 264 ALA A C 1
ATOM 2138 O O . ALA A 1 264 ? 6.635 2.915 -31.940 1.00 72.75 264 ALA A O 1
ATOM 2139 N N . ALA A 1 265 ? 5.543 3.767 -33.701 1.00 74.81 265 ALA A N 1
ATOM 2140 C CA . ALA A 1 265 ? 4.404 4.204 -32.906 1.00 74.81 265 ALA A CA 1
ATOM 2141 C C . ALA A 1 265 ? 3.670 2.990 -32.305 1.00 74.81 265 ALA A C 1
ATOM 2143 O O . ALA A 1 265 ? 3.387 2.012 -33.004 1.00 74.81 265 ALA A O 1
ATOM 2144 N N . VAL A 1 266 ? 3.347 3.068 -31.012 1.00 80.75 266 VAL A N 1
ATOM 2145 C CA . VAL A 1 266 ? 2.462 2.110 -30.338 1.00 80.75 266 VAL A CA 1
ATOM 2146 C C . VAL A 1 266 ? 1.021 2.576 -30.533 1.00 80.75 266 VAL A C 1
ATOM 2148 O O . VAL A 1 266 ? 0.685 3.718 -30.224 1.00 80.75 266 VAL A O 1
ATOM 2151 N N . SER A 1 267 ? 0.157 1.689 -31.017 1.00 81.88 267 SER A N 1
ATOM 2152 C CA . SER A 1 267 ? -1.285 1.922 -31.154 1.00 81.88 267 SER A CA 1
ATOM 2153 C C . SER A 1 267 ? -2.063 0.715 -30.635 1.00 81.88 267 SER A C 1
ATOM 2155 O O . SER A 1 267 ? -1.471 -0.263 -30.193 1.00 81.88 267 SER A O 1
ATOM 2157 N N . ARG A 1 268 ? -3.400 0.736 -30.680 1.00 77.62 268 ARG A N 1
ATOM 2158 C CA . ARG A 1 268 ? -4.189 -0.446 -30.288 1.00 77.62 268 ARG A CA 1
ATOM 2159 C C . ARG A 1 268 ? -3.942 -1.633 -31.222 1.00 77.62 268 ARG A C 1
ATOM 2161 O O . ARG A 1 268 ? -3.924 -2.774 -30.767 1.00 77.62 268 ARG A O 1
ATOM 2168 N N . GLU A 1 269 ? -3.712 -1.345 -32.496 1.00 76.38 269 GLU A N 1
ATOM 2169 C CA . GLU A 1 269 ? -3.507 -2.295 -33.590 1.00 76.38 269 GLU A CA 1
ATOM 2170 C C . GLU A 1 269 ? -2.043 -2.745 -33.702 1.00 76.38 269 GLU A C 1
ATOM 2172 O O . GLU A 1 269 ? -1.769 -3.832 -34.208 1.00 76.38 269 GLU A O 1
ATOM 2177 N N . SER A 1 270 ? -1.100 -1.930 -33.217 1.00 76.56 270 SER A N 1
ATOM 2178 C CA . SER A 1 270 ? 0.336 -2.202 -33.273 1.00 76.56 270 SER A CA 1
ATOM 2179 C C . SER A 1 270 ? 0.979 -2.117 -31.895 1.00 76.56 270 SER A C 1
ATOM 2181 O O . SER A 1 270 ? 1.122 -1.045 -31.307 1.00 76.56 270 SER A O 1
ATOM 2183 N N . ARG A 1 271 ? 1.476 -3.260 -31.419 1.00 74.81 271 ARG A N 1
ATOM 2184 C CA . ARG A 1 271 ? 2.231 -3.361 -30.163 1.00 74.81 271 ARG A CA 1
ATOM 2185 C C . ARG A 1 271 ? 3.640 -2.775 -30.258 1.00 74.81 271 ARG A C 1
ATOM 2187 O O . ARG A 1 271 ? 4.341 -2.797 -29.265 1.00 74.81 271 ARG A O 1
ATOM 2194 N N . ALA A 1 272 ? 4.095 -2.328 -31.429 1.00 70.56 272 ALA A N 1
ATOM 2195 C CA . ALA A 1 272 ? 5.452 -1.829 -31.688 1.00 70.56 272 ALA A CA 1
ATOM 2196 C C . ALA A 1 272 ? 6.639 -2.770 -31.331 1.00 70.56 272 ALA A C 1
ATOM 2198 O O . ALA A 1 272 ? 7.795 -2.379 -31.469 1.00 70.56 272 ALA A O 1
ATOM 2199 N N . GLY A 1 273 ? 6.393 -4.029 -30.946 1.00 70.94 273 GLY A N 1
ATOM 2200 C CA . GLY A 1 273 ? 7.408 -5.089 -30.858 1.00 70.94 273 GLY A CA 1
ATOM 2201 C C . GLY A 1 273 ? 8.544 -4.814 -29.862 1.00 70.94 273 GLY A C 1
ATOM 2202 O O . GLY A 1 273 ? 8.292 -4.605 -28.680 1.00 70.94 273 GLY A O 1
ATOM 2203 N N . ASN A 1 274 ? 9.801 -4.840 -30.335 1.00 69.56 274 ASN A N 1
ATOM 2204 C CA . ASN A 1 274 ? 11.022 -4.696 -29.511 1.00 69.56 274 ASN A CA 1
ATOM 2205 C C . ASN A 1 274 ? 11.116 -3.357 -28.763 1.00 69.56 274 ASN A C 1
ATOM 2207 O O . ASN A 1 274 ? 11.920 -3.212 -27.848 1.00 69.56 274 ASN A O 1
ATOM 2211 N N . ASN A 1 275 ? 10.284 -2.388 -29.131 1.00 83.75 275 ASN A N 1
ATOM 2212 C CA . ASN A 1 275 ? 10.196 -1.084 -28.498 1.00 83.75 275 ASN A CA 1
ATOM 2213 C C . ASN A 1 275 ? 10.016 -1.156 -26.974 1.00 83.75 275 ASN A C 1
ATOM 2215 O O . ASN A 1 275 ? 10.614 -0.369 -26.255 1.00 83.75 275 ASN A O 1
ATOM 2219 N N . TRP A 1 276 ? 9.273 -2.128 -26.447 1.00 90.25 276 TRP A N 1
ATOM 2220 C CA . TRP A 1 276 ? 9.081 -2.258 -24.996 1.00 90.25 276 TRP A CA 1
ATOM 2221 C C . TRP A 1 276 ? 10.365 -2.592 -24.235 1.00 90.25 276 TRP A C 1
ATOM 2223 O O . TRP A 1 276 ? 10.519 -2.203 -23.073 1.00 90.25 276 TRP A O 1
ATOM 2233 N N . CYS A 1 277 ? 11.317 -3.260 -24.886 1.00 88.88 277 CYS A N 1
ATOM 2234 C CA . CYS A 1 277 ? 12.600 -3.578 -24.276 1.00 88.88 277 CYS A CA 1
ATOM 2235 C C . CYS A 1 277 ? 13.412 -2.316 -23.959 1.00 88.88 277 CYS A C 1
ATOM 2237 O O . CYS A 1 277 ? 14.176 -2.323 -22.997 1.00 88.88 277 CYS A O 1
ATOM 2239 N N . THR A 1 278 ? 13.185 -1.203 -24.667 1.00 88.00 278 THR A N 1
ATOM 2240 C CA . THR A 1 278 ? 13.953 0.037 -24.457 1.00 88.00 278 THR A CA 1
ATOM 2241 C C . THR A 1 278 ? 13.631 0.715 -23.128 1.00 88.00 278 THR A C 1
ATOM 2243 O O . THR A 1 278 ? 14.485 1.378 -22.544 1.00 88.00 278 THR A O 1
ATOM 2246 N N . ILE A 1 279 ? 12.428 0.488 -22.596 1.00 91.88 279 ILE A N 1
ATOM 2247 C CA . ILE A 1 279 ? 12.030 0.931 -21.253 1.00 91.88 279 ILE A CA 1
ATOM 2248 C C . ILE A 1 279 ? 12.171 -0.180 -20.198 1.00 91.88 279 ILE A C 1
ATOM 2250 O O . ILE A 1 279 ? 11.845 0.024 -19.027 1.00 91.88 279 ILE A O 1
ATOM 2254 N N . GLY A 1 280 ? 12.712 -1.342 -20.583 1.00 92.50 280 GLY A N 1
ATOM 2255 C CA . GLY A 1 280 ? 13.074 -2.428 -19.673 1.00 92.50 280 GLY A CA 1
ATOM 2256 C C . GLY A 1 280 ? 12.008 -3.508 -19.474 1.00 92.50 280 GLY A C 1
ATOM 2257 O O . GLY A 1 280 ? 11.979 -4.112 -18.402 1.00 92.50 280 GLY A O 1
ATOM 2258 N N . PHE A 1 281 ? 11.132 -3.754 -20.452 1.00 93.62 281 PHE A N 1
ATOM 2259 C CA . PHE A 1 281 ? 10.352 -5.001 -20.513 1.00 93.62 281 PHE A CA 1
ATOM 2260 C C . PHE A 1 281 ? 11.197 -6.147 -21.108 1.00 93.62 281 PHE A C 1
ATOM 2262 O O . PHE A 1 281 ? 12.119 -5.916 -21.889 1.00 93.62 281 PHE A O 1
ATOM 2269 N N . GLN A 1 282 ? 10.907 -7.396 -20.741 1.00 87.88 282 GLN A N 1
ATOM 2270 C CA . GLN A 1 282 ? 11.688 -8.578 -21.133 1.00 87.88 282 GLN A CA 1
ATOM 2271 C C . GLN A 1 282 ? 11.386 -9.081 -22.551 1.00 87.88 282 GLN A C 1
ATOM 2273 O O . GLN A 1 282 ? 12.160 -9.870 -23.091 1.00 87.88 282 GLN A O 1
ATOM 2278 N N . GLY A 1 283 ? 10.280 -8.658 -23.164 1.00 84.50 283 GLY A N 1
ATOM 2279 C CA . GLY A 1 283 ? 9.874 -9.149 -24.477 1.00 84.50 283 GLY A CA 1
ATOM 2280 C C . GLY A 1 283 ? 9.018 -8.176 -25.278 1.00 84.50 283 GLY A C 1
ATOM 2281 O O . GLY A 1 283 ? 8.789 -7.035 -24.886 1.00 84.50 283 GLY A O 1
ATOM 2282 N N . LEU A 1 284 ? 8.529 -8.674 -26.416 1.00 85.19 284 LEU A N 1
ATOM 2283 C CA . LEU A 1 284 ? 7.717 -7.924 -27.384 1.00 85.19 284 LEU A CA 1
ATOM 2284 C C . LEU A 1 284 ? 6.326 -7.544 -26.860 1.00 85.19 284 LEU A C 1
ATOM 2286 O O . LEU A 1 284 ? 5.690 -6.639 -27.396 1.00 85.19 284 LEU A O 1
ATOM 2290 N N . ASP A 1 285 ? 5.822 -8.297 -25.883 1.00 88.88 285 ASP A N 1
ATOM 2291 C CA . ASP A 1 285 ? 4.513 -8.086 -25.279 1.00 88.88 285 ASP A CA 1
ATOM 2292 C C . ASP A 1 285 ? 4.693 -7.713 -23.800 1.00 88.88 285 ASP A C 1
ATOM 2294 O O . ASP A 1 285 ? 4.935 -8.598 -22.976 1.00 88.88 285 ASP A O 1
ATOM 2298 N N . PRO A 1 286 ? 4.548 -6.430 -23.423 1.00 91.94 286 PRO A N 1
ATOM 2299 C CA . PRO A 1 286 ? 4.742 -5.994 -22.043 1.00 91.94 286 PRO A CA 1
ATOM 2300 C C . PRO A 1 286 ? 3.706 -6.623 -21.100 1.00 91.94 286 PRO A C 1
ATOM 2302 O O . PRO A 1 286 ? 3.939 -6.710 -19.896 1.00 91.94 286 PRO A O 1
ATOM 2305 N N . CYS A 1 287 ? 2.568 -7.112 -21.620 1.00 92.88 287 CYS A N 1
ATOM 2306 C CA . CYS A 1 287 ? 1.555 -7.789 -20.814 1.00 92.88 287 CYS A CA 1
ATOM 2307 C C . CYS A 1 287 ? 2.098 -9.057 -20.135 1.00 92.88 287 CYS A C 1
ATOM 2309 O O . CYS A 1 287 ? 1.602 -9.435 -19.071 1.00 92.88 287 CYS A O 1
ATOM 2311 N N . THR A 1 288 ? 3.117 -9.718 -20.704 1.00 91.75 288 THR A N 1
ATOM 2312 C CA . THR A 1 288 ? 3.661 -10.955 -20.124 1.00 91.75 288 THR A CA 1
ATOM 2313 C C . THR A 1 288 ? 4.456 -10.736 -18.847 1.00 91.75 288 THR A C 1
ATOM 2315 O O . THR A 1 288 ? 4.571 -11.676 -18.061 1.00 91.75 288 THR A O 1
ATOM 2318 N N . ASP A 1 289 ? 4.958 -9.527 -18.612 1.00 94.12 289 ASP A N 1
ATOM 2319 C CA . ASP A 1 289 ? 5.858 -9.237 -17.491 1.00 94.12 289 ASP A CA 1
ATOM 2320 C C . ASP A 1 289 ? 5.094 -8.944 -16.198 1.00 94.12 289 ASP A C 1
ATOM 2322 O O . ASP A 1 289 ? 5.614 -9.117 -15.098 1.00 94.12 289 ASP A O 1
ATOM 2326 N N . PHE A 1 290 ? 3.808 -8.601 -16.301 1.00 95.31 290 PHE A N 1
ATOM 2327 C CA . PHE A 1 290 ? 2.926 -8.391 -15.150 1.00 95.31 290 PHE A CA 1
ATOM 2328 C C . PHE A 1 290 ? 2.434 -9.703 -14.511 1.00 95.31 290 PHE A C 1
ATOM 2330 O O . PHE A 1 290 ? 1.517 -9.706 -13.686 1.00 95.31 290 PHE A O 1
ATOM 2337 N N . ARG A 1 291 ? 3.028 -10.855 -14.854 1.00 86.69 291 ARG A N 1
ATOM 2338 C CA . ARG A 1 291 ? 2.709 -12.137 -14.208 1.00 86.69 291 ARG A CA 1
ATOM 2339 C C . ARG A 1 291 ? 3.007 -12.051 -12.708 1.00 86.69 291 ARG A C 1
ATOM 2341 O O . ARG A 1 291 ? 4.137 -11.837 -12.281 1.00 86.69 291 ARG A O 1
ATOM 2348 N N . GLY A 1 292 ? 1.976 -12.242 -11.888 1.00 80.44 292 GLY A N 1
ATOM 2349 C CA . GLY A 1 292 ? 2.088 -12.224 -10.428 1.00 80.44 292 GLY A CA 1
ATOM 2350 C C . GLY A 1 292 ? 2.030 -10.838 -9.773 1.00 80.44 292 GLY A C 1
ATOM 2351 O O . GLY A 1 292 ? 2.154 -10.768 -8.550 1.00 80.44 292 GLY A O 1
ATOM 2352 N N . THR A 1 293 ? 1.851 -9.763 -10.545 1.00 93.38 293 THR A N 1
ATOM 2353 C CA . THR A 1 293 ? 1.455 -8.425 -10.052 1.00 93.38 293 THR A CA 1
ATOM 2354 C C . THR A 1 293 ? 0.191 -7.898 -10.720 1.00 93.38 293 THR A C 1
ATOM 2356 O O . THR A 1 293 ? -0.407 -6.963 -10.194 1.00 93.38 293 THR A O 1
ATOM 2359 N N . GLY A 1 294 ? -0.213 -8.483 -11.848 1.00 95.75 294 GLY A N 1
ATOM 2360 C CA . GLY A 1 294 ? -1.475 -8.222 -12.523 1.00 95.75 294 GLY A CA 1
ATOM 2361 C C . GLY A 1 294 ? -1.671 -6.762 -12.913 1.00 95.75 294 GLY A C 1
ATOM 2362 O O . GLY A 1 294 ? -0.719 -6.008 -13.150 1.00 95.75 294 GLY A O 1
ATOM 2363 N N . LYS A 1 295 ? -2.940 -6.361 -12.955 1.00 96.62 295 LYS A N 1
ATOM 2364 C CA . LYS A 1 295 ? -3.383 -4.991 -13.220 1.00 96.62 295 LYS A CA 1
ATOM 2365 C C . LYS A 1 295 ? -2.757 -3.983 -12.256 1.00 96.62 295 LYS A C 1
ATOM 2367 O O . LYS A 1 295 ? -2.397 -2.895 -12.694 1.00 96.62 295 LYS A O 1
ATOM 2372 N N . MET A 1 296 ? -2.552 -4.341 -10.983 1.00 96.88 296 MET A N 1
ATOM 2373 C CA . MET A 1 296 ? -1.875 -3.462 -10.014 1.00 96.88 296 MET A CA 1
ATOM 2374 C C . MET A 1 296 ? -0.471 -3.072 -10.494 1.00 96.88 296 MET A C 1
ATOM 2376 O O . MET A 1 296 ? -0.106 -1.899 -10.441 1.00 96.88 296 MET A O 1
ATOM 2380 N N . GLY A 1 297 ? 0.321 -4.041 -10.968 1.00 97.25 297 GLY A N 1
ATOM 2381 C CA . GLY A 1 297 ? 1.673 -3.777 -11.462 1.00 97.25 297 GLY A CA 1
ATOM 2382 C C . GLY A 1 297 ? 1.687 -2.764 -12.608 1.00 97.25 297 GLY A C 1
ATOM 2383 O O . GLY A 1 297 ? 2.518 -1.854 -12.605 1.00 97.25 297 GLY A O 1
ATOM 2384 N N . LEU A 1 298 ? 0.735 -2.893 -13.537 1.00 97.69 298 LEU A N 1
ATOM 2385 C CA . LEU A 1 298 ? 0.551 -1.957 -14.646 1.00 97.69 298 LEU A CA 1
ATOM 2386 C C . LEU A 1 298 ? 0.142 -0.568 -14.152 1.00 97.69 298 LEU A C 1
ATOM 2388 O O . LEU A 1 298 ? 0.749 0.413 -14.570 1.00 97.69 298 LEU A O 1
ATOM 2392 N N . LEU A 1 299 ? -0.850 -0.483 -13.262 1.00 97.19 299 LEU A N 1
ATOM 2393 C CA . LEU A 1 299 ? -1.351 0.792 -12.743 1.00 97.19 299 LEU A CA 1
ATOM 2394 C C . LEU A 1 299 ? -0.259 1.576 -12.011 1.00 97.19 299 LEU A C 1
ATOM 2396 O O . LEU A 1 299 ? -0.120 2.769 -12.240 1.00 97.19 299 LEU A O 1
ATOM 2400 N N . PHE A 1 300 ? 0.563 0.918 -11.193 1.00 97.12 300 PHE A N 1
ATOM 2401 C CA . PHE A 1 300 ? 1.677 1.585 -10.514 1.00 97.12 300 PHE A CA 1
ATOM 2402 C C . PHE A 1 300 ? 2.742 2.102 -11.475 1.00 97.12 300 PHE A C 1
ATOM 2404 O O . PHE A 1 300 ? 3.183 3.244 -11.351 1.00 97.12 300 PHE A O 1
ATOM 2411 N N . PHE A 1 301 ? 3.143 1.287 -12.453 1.00 97.56 301 PHE A N 1
ATOM 2412 C CA . PHE A 1 301 ? 4.134 1.723 -13.431 1.00 97.56 301 PHE A CA 1
ATOM 2413 C C . PHE A 1 301 ? 3.606 2.874 -14.295 1.00 97.56 301 PHE A C 1
ATOM 2415 O O . PHE A 1 301 ? 4.295 3.879 -14.462 1.00 97.56 301 PHE A O 1
ATOM 2422 N N . HIS A 1 302 ? 2.368 2.758 -14.780 1.00 97.31 302 HIS A N 1
ATOM 2423 C CA . HIS A 1 302 ? 1.665 3.806 -15.518 1.00 97.31 302 HIS A CA 1
ATOM 2424 C C . HIS A 1 302 ? 1.605 5.101 -14.706 1.00 97.31 302 HIS A C 1
ATOM 2426 O O . HIS A 1 302 ? 2.129 6.120 -15.146 1.00 97.31 302 HIS A O 1
ATOM 2432 N N . GLN A 1 303 ? 1.092 5.049 -13.479 1.00 94.50 303 GLN A N 1
ATOM 2433 C CA . GLN A 1 303 ? 0.922 6.233 -12.646 1.00 94.50 303 GLN A CA 1
ATOM 2434 C C . GLN A 1 303 ? 2.257 6.919 -12.315 1.00 94.50 303 GLN A C 1
ATOM 2436 O O . GLN A 1 303 ? 2.324 8.144 -12.301 1.00 94.50 303 GLN A O 1
ATOM 2441 N N . MET A 1 304 ? 3.344 6.167 -12.125 1.00 92.94 304 MET A N 1
ATOM 2442 C CA . MET A 1 304 ? 4.685 6.743 -11.983 1.00 92.94 304 MET A CA 1
ATOM 2443 C C . MET A 1 304 ? 5.144 7.483 -13.251 1.00 92.94 304 MET A C 1
ATOM 2445 O O . MET A 1 304 ? 5.690 8.583 -13.148 1.00 92.94 304 MET A O 1
ATOM 2449 N N . CYS A 1 305 ? 4.900 6.915 -14.438 1.00 95.38 305 CYS A N 1
ATOM 2450 C CA . CYS A 1 305 ? 5.225 7.571 -15.708 1.00 95.38 305 CYS A CA 1
ATOM 2451 C C . CYS A 1 305 ? 4.460 8.892 -15.867 1.00 95.38 305 CYS A C 1
ATOM 2453 O O . CYS A 1 305 ? 5.031 9.863 -16.351 1.00 95.38 305 CYS A O 1
ATOM 2455 N N . LEU A 1 306 ? 3.194 8.938 -15.438 1.00 92.94 306 LEU A N 1
ATOM 2456 C CA . LEU A 1 306 ? 2.346 10.127 -15.549 1.00 92.94 306 LEU A CA 1
ATOM 2457 C C . LEU A 1 306 ? 2.669 11.187 -14.487 1.00 92.94 306 LEU A C 1
ATOM 2459 O O . LEU A 1 306 ? 2.733 12.370 -14.808 1.00 92.94 306 LEU A O 1
ATOM 2463 N N . LEU A 1 307 ? 2.872 10.785 -13.229 1.00 88.88 307 LEU A N 1
ATOM 2464 C CA . LEU A 1 307 ? 3.151 11.718 -12.130 1.00 88.88 307 LEU A CA 1
ATOM 2465 C C . LEU A 1 307 ? 4.576 12.275 -12.189 1.00 88.88 307 LEU A C 1
ATOM 2467 O O . LEU A 1 307 ? 4.813 13.417 -11.797 1.00 88.88 307 LEU A O 1
ATOM 2471 N N . HIS A 1 308 ? 5.539 11.466 -12.637 1.00 90.12 308 HIS A N 1
ATOM 2472 C CA . HIS A 1 308 ? 6.960 11.809 -12.619 1.00 90.12 308 HIS A CA 1
ATOM 2473 C C . HIS A 1 308 ? 7.667 11.400 -13.925 1.00 90.12 308 HIS A C 1
ATOM 2475 O O . HIS A 1 308 ? 8.610 10.596 -13.890 1.00 90.12 308 HIS A O 1
ATOM 2481 N N . PRO A 1 309 ? 7.263 11.948 -15.086 1.00 91.75 309 PRO A N 1
ATOM 2482 C CA . PRO A 1 309 ? 7.797 11.537 -16.383 1.00 91.75 309 PRO A CA 1
ATOM 2483 C C . PRO A 1 309 ? 9.307 11.776 -16.496 1.00 91.75 309 PRO A C 1
ATOM 2485 O O . PRO A 1 309 ? 10.040 10.851 -16.843 1.00 91.75 309 PRO A O 1
ATOM 2488 N N . GLY A 1 310 ? 9.805 12.951 -16.095 1.00 90.75 310 GLY A N 1
ATOM 2489 C CA . GLY A 1 310 ? 11.237 13.273 -16.152 1.00 90.75 310 GLY A CA 1
ATOM 2490 C C . GLY A 1 310 ? 12.105 12.333 -15.317 1.00 90.75 310 GLY A C 1
ATOM 2491 O O . GLY A 1 310 ? 13.117 11.817 -15.797 1.00 90.75 310 GLY A O 1
ATOM 2492 N N . ARG A 1 311 ? 11.665 12.001 -14.098 1.00 91.50 311 ARG A N 1
ATOM 2493 C CA . ARG A 1 311 ? 12.348 11.006 -13.253 1.00 91.50 311 ARG A CA 1
ATOM 2494 C C . ARG A 1 311 ? 12.302 9.614 -13.838 1.00 91.50 311 ARG A C 1
ATOM 2496 O O . ARG A 1 311 ? 13.286 8.890 -13.738 1.00 91.50 311 ARG A O 1
ATOM 2503 N N . THR A 1 312 ? 11.165 9.232 -14.403 1.00 95.12 312 THR A N 1
ATOM 2504 C CA . THR A 1 312 ? 11.000 7.912 -15.001 1.00 95.12 312 THR A CA 1
ATOM 2505 C C . THR A 1 312 ? 11.951 7.751 -16.180 1.00 95.12 312 THR A C 1
ATOM 2507 O O . THR A 1 312 ? 12.706 6.782 -16.216 1.00 95.12 312 THR A O 1
ATOM 2510 N N . VAL A 1 313 ? 12.011 8.746 -17.071 1.00 94.19 313 VAL A N 1
ATOM 2511 C CA . VAL A 1 313 ? 12.979 8.792 -18.175 1.00 94.19 313 VAL A CA 1
ATOM 2512 C C . VAL A 1 313 ? 14.410 8.740 -17.646 1.00 94.19 313 VAL A C 1
ATOM 2514 O O . VAL A 1 313 ? 15.190 7.902 -18.090 1.00 94.19 313 VAL A O 1
ATOM 2517 N N . ARG A 1 314 ? 14.753 9.544 -16.632 1.00 93.62 314 ARG A N 1
ATOM 2518 C CA . ARG A 1 314 ? 16.087 9.512 -16.012 1.00 93.62 314 ARG A CA 1
ATOM 2519 C C . ARG A 1 314 ? 16.440 8.126 -15.468 1.00 93.62 314 ARG A C 1
ATOM 2521 O O . ARG A 1 314 ? 17.526 7.639 -15.750 1.00 93.62 314 ARG A O 1
ATOM 2528 N N . ILE A 1 315 ? 15.535 7.465 -14.742 1.00 96.12 315 ILE A N 1
ATOM 2529 C CA . ILE A 1 315 ? 15.743 6.098 -14.235 1.00 96.12 315 ILE A CA 1
ATOM 2530 C C . ILE A 1 315 ? 15.947 5.116 -15.394 1.00 96.12 315 ILE A C 1
ATOM 2532 O O . ILE A 1 315 ? 16.850 4.283 -15.330 1.00 96.12 315 ILE A O 1
ATOM 2536 N N . ILE A 1 316 ? 15.143 5.205 -16.456 1.00 94.75 316 ILE A N 1
ATOM 2537 C CA . ILE A 1 316 ? 15.257 4.339 -17.640 1.00 94.75 316 ILE A CA 1
ATOM 2538 C C . ILE A 1 316 ? 16.635 4.502 -18.299 1.00 94.75 316 ILE A C 1
ATOM 2540 O O . ILE A 1 316 ? 17.313 3.504 -18.545 1.00 94.75 316 ILE A O 1
ATOM 2544 N N . LEU A 1 317 ? 17.090 5.739 -18.503 1.00 91.50 317 LEU A N 1
ATOM 2545 C CA . LEU A 1 317 ? 18.390 6.029 -19.112 1.00 91.50 317 LEU A CA 1
ATOM 2546 C C . LEU A 1 317 ? 19.561 5.645 -18.192 1.00 91.50 317 LEU A C 1
ATOM 2548 O O . LEU A 1 317 ? 20.475 4.940 -18.608 1.00 91.50 317 LEU A O 1
ATOM 2552 N N . GLU A 1 318 ? 19.526 6.035 -16.914 1.00 92.56 318 GLU A N 1
ATOM 2553 C CA . GLU A 1 318 ? 20.604 5.764 -15.950 1.00 92.56 318 GLU A CA 1
ATOM 2554 C C . GLU A 1 318 ? 20.687 4.283 -15.537 1.00 92.56 318 GLU A C 1
ATOM 2556 O O . GLU A 1 318 ? 21.747 3.817 -15.115 1.00 92.56 318 GLU A O 1
ATOM 2561 N N . SER A 1 319 ? 19.586 3.530 -15.642 1.00 92.00 319 SER A N 1
ATOM 2562 C CA . SER A 1 319 ? 19.586 2.064 -15.498 1.00 92.00 319 SER A CA 1
ATOM 2563 C C . SER A 1 319 ? 20.132 1.344 -16.728 1.00 92.00 319 SER A C 1
ATOM 2565 O O . SER A 1 319 ? 20.385 0.142 -16.648 1.00 92.00 319 SER A O 1
ATOM 2567 N N . ARG A 1 320 ? 20.323 2.080 -17.834 1.00 88.06 320 ARG A N 1
ATOM 2568 C CA . ARG A 1 320 ? 20.749 1.580 -19.142 1.00 88.06 320 ARG A CA 1
ATOM 2569 C C . ARG A 1 320 ? 19.783 0.549 -19.729 1.00 88.06 320 ARG A C 1
ATOM 2571 O O . ARG A 1 320 ? 20.198 -0.391 -20.395 1.00 88.06 320 ARG A O 1
ATOM 2578 N N . SER A 1 321 ? 18.483 0.728 -19.491 1.00 84.12 321 SER A N 1
ATOM 2579 C CA . SER A 1 321 ? 17.450 -0.135 -20.083 1.00 84.12 321 SER A CA 1
ATOM 2580 C C . SER A 1 321 ? 17.437 -0.117 -21.622 1.00 84.12 321 SER A C 1
ATOM 2582 O O . SER A 1 321 ? 17.313 -1.193 -22.202 1.00 84.12 321 SER A O 1
ATOM 2584 N N . PRO A 1 322 ? 17.643 1.030 -22.307 1.00 77.00 322 PRO A N 1
ATOM 2585 C CA . PRO A 1 322 ? 17.734 1.052 -23.771 1.00 77.00 322 PRO A CA 1
ATOM 2586 C C . PRO A 1 322 ? 18.910 0.248 -24.344 1.00 77.00 322 PRO A C 1
ATOM 2588 O O . PRO A 1 322 ? 18.849 -0.195 -25.488 1.00 77.00 322 PRO A O 1
ATOM 2591 N N . ASP A 1 323 ? 19.950 0.019 -23.539 1.00 71.75 323 ASP A N 1
ATOM 2592 C CA . ASP A 1 323 ? 21.188 -0.660 -23.933 1.00 71.75 323 ASP A CA 1
ATOM 2593 C C . ASP A 1 323 ? 21.094 -2.193 -23.821 1.00 71.75 323 ASP A C 1
ATOM 2595 O O . ASP A 1 323 ? 22.097 -2.878 -23.998 1.00 71.75 323 ASP A O 1
ATOM 2599 N N . ILE A 1 324 ? 19.912 -2.757 -23.533 1.00 65.62 324 ILE A N 1
ATOM 2600 C CA . ILE A 1 324 ? 19.713 -4.194 -23.252 1.00 65.62 324 ILE A CA 1
ATOM 2601 C C . ILE A 1 324 ? 20.180 -5.137 -24.376 1.00 65.62 324 ILE A C 1
ATOM 2603 O O . ILE A 1 324 ? 20.372 -6.329 -24.145 1.00 65.62 324 ILE A O 1
ATOM 2607 N N . HIS A 1 325 ? 20.362 -4.614 -25.590 1.00 61.50 325 HIS A N 1
ATOM 2608 C CA . HIS A 1 325 ? 20.820 -5.358 -26.765 1.00 61.50 325 HIS A CA 1
ATOM 2609 C C . HIS A 1 325 ? 22.311 -5.168 -27.087 1.00 61.50 325 HIS A C 1
ATOM 2611 O O . HIS A 1 325 ? 22.804 -5.775 -28.037 1.00 61.50 325 HIS A O 1
ATOM 2617 N N . LEU A 1 326 ? 23.030 -4.326 -26.341 1.00 61.62 326 LEU A N 1
ATOM 2618 C CA . LEU A 1 326 ? 24.474 -4.156 -26.499 1.00 61.62 326 LEU A CA 1
ATOM 2619 C C . LEU A 1 326 ? 25.211 -5.307 -25.791 1.00 61.62 326 LEU A C 1
ATOM 2621 O O . LEU A 1 326 ? 24.696 -5.893 -24.843 1.00 61.62 326 LEU A O 1
ATOM 2625 N N . ASP A 1 327 ? 26.410 -5.666 -26.258 1.00 57.06 327 ASP A N 1
ATOM 2626 C CA . ASP A 1 327 ? 27.230 -6.719 -25.643 1.00 57.06 327 ASP A CA 1
ATOM 2627 C C . ASP A 1 327 ? 27.735 -6.257 -24.260 1.00 57.06 327 ASP A C 1
ATOM 2629 O O . ASP A 1 327 ? 28.770 -5.605 -24.111 1.00 57.06 327 ASP A O 1
ATOM 2633 N N . THR A 1 328 ? 26.921 -6.501 -23.230 1.00 58.94 328 THR A N 1
ATOM 2634 C CA . THR A 1 328 ? 27.066 -5.948 -21.876 1.00 58.94 328 THR A CA 1
ATOM 2635 C C . THR A 1 328 ? 27.684 -6.929 -20.881 1.00 58.94 328 THR A C 1
ATOM 2637 O O . THR A 1 328 ? 27.395 -6.841 -19.686 1.00 58.94 328 THR A O 1
ATOM 2640 N N . ALA A 1 329 ? 28.551 -7.853 -21.314 1.00 61.81 329 ALA A N 1
ATOM 2641 C CA . ALA A 1 329 ? 29.199 -8.818 -20.409 1.00 61.81 329 ALA A CA 1
ATOM 2642 C C . ALA A 1 329 ? 29.873 -8.158 -19.183 1.00 61.81 329 ALA A C 1
ATOM 2644 O O . ALA A 1 329 ? 30.020 -8.788 -18.135 1.00 61.81 329 ALA A O 1
ATOM 2645 N N . HIS A 1 330 ? 30.233 -6.873 -19.291 1.00 67.75 330 HIS A N 1
ATOM 2646 C CA . HIS A 1 330 ? 30.900 -6.097 -18.242 1.00 67.75 330 HIS A CA 1
ATOM 2647 C C . HIS A 1 330 ? 30.235 -4.751 -17.920 1.00 67.75 330 HIS A C 1
ATOM 2649 O O . HIS A 1 330 ? 30.841 -3.919 -17.247 1.00 67.75 330 HIS A O 1
ATOM 2655 N N . THR A 1 331 ? 29.006 -4.517 -18.392 1.00 77.81 331 THR A N 1
ATOM 2656 C CA . THR A 1 331 ? 28.295 -3.260 -18.120 1.00 77.81 331 THR A CA 1
ATOM 2657 C C . THR A 1 331 ? 27.117 -3.508 -17.179 1.00 77.81 331 THR A C 1
ATOM 2659 O O . THR A 1 331 ? 26.208 -4.265 -17.524 1.00 77.81 331 THR A O 1
ATOM 2662 N N . PRO A 1 332 ? 27.082 -2.865 -16.000 1.00 86.25 332 PRO A N 1
ATOM 2663 C CA . PRO A 1 332 ? 25.970 -3.012 -15.078 1.00 86.25 332 PRO A CA 1
ATOM 2664 C C . PRO A 1 332 ? 24.752 -2.250 -15.606 1.00 86.25 332 PRO A C 1
ATOM 2666 O O . PRO A 1 332 ? 24.757 -1.020 -15.682 1.00 86.25 332 PRO A O 1
ATOM 2669 N N . TYR A 1 333 ? 23.692 -2.988 -15.920 1.00 90.44 333 TYR A N 1
ATOM 2670 C CA . TYR A 1 333 ? 22.378 -2.450 -16.258 1.00 90.44 333 TYR A CA 1
ATOM 2671 C C . TYR A 1 333 ? 21.286 -3.235 -15.528 1.00 90.44 333 TYR A C 1
ATOM 2673 O O . TYR A 1 333 ? 21.521 -4.357 -15.068 1.00 90.44 333 TYR A O 1
ATOM 2681 N N . TYR A 1 334 ? 20.093 -2.653 -15.423 1.00 92.94 334 TYR A N 1
ATOM 2682 C CA . TYR A 1 334 ? 18.904 -3.403 -15.029 1.00 92.94 334 TYR A CA 1
ATOM 2683 C C . TYR A 1 334 ? 17.673 -2.961 -15.829 1.00 92.94 334 TYR A C 1
ATOM 2685 O O . TYR A 1 334 ? 17.555 -1.781 -16.158 1.00 92.94 334 TYR A O 1
ATOM 2693 N N . PRO A 1 335 ? 16.734 -3.881 -16.109 1.00 93.69 335 PRO A N 1
ATOM 2694 C CA . PRO A 1 335 ? 15.481 -3.558 -16.787 1.00 93.69 335 PRO A CA 1
ATOM 2695 C C . PRO A 1 335 ? 14.571 -2.699 -15.890 1.00 93.69 335 PRO A C 1
ATOM 2697 O O . PRO A 1 335 ? 14.034 -3.174 -14.887 1.00 93.69 335 PRO A O 1
ATOM 2700 N N . ALA A 1 336 ? 14.406 -1.419 -16.231 1.00 96.06 336 ALA A N 1
ATOM 2701 C CA . ALA A 1 336 ? 13.708 -0.425 -15.417 1.00 96.06 336 ALA A CA 1
ATOM 2702 C C . ALA A 1 336 ? 12.236 -0.778 -15.170 1.00 96.06 336 ALA A C 1
ATOM 2704 O O . ALA A 1 336 ? 11.821 -0.821 -14.007 1.00 96.06 336 ALA A O 1
ATOM 2705 N N . ALA A 1 337 ? 11.466 -1.067 -16.225 1.00 96.44 337 ALA A N 1
ATOM 2706 C CA . ALA A 1 337 ? 10.067 -1.475 -16.091 1.00 96.44 337 ALA A CA 1
ATOM 2707 C C . ALA A 1 337 ? 9.929 -2.751 -15.245 1.00 96.44 337 ALA A C 1
ATOM 2709 O O . ALA A 1 337 ? 9.145 -2.774 -14.294 1.00 96.44 337 ALA A O 1
ATOM 2710 N N . LEU A 1 338 ? 10.754 -3.776 -15.491 1.00 95.44 338 LEU A N 1
ATOM 2711 C CA . LEU A 1 338 ? 10.746 -4.996 -14.678 1.00 95.44 338 LEU A CA 1
ATOM 2712 C C . LEU A 1 338 ? 11.080 -4.727 -13.201 1.00 95.44 338 LEU A C 1
ATOM 2714 O O . LEU A 1 338 ? 10.419 -5.258 -12.310 1.00 95.44 338 LEU A O 1
ATOM 2718 N N . ALA A 1 339 ? 12.056 -3.864 -12.909 1.00 97.00 339 ALA A N 1
ATOM 2719 C CA . ALA A 1 339 ? 12.357 -3.464 -11.536 1.00 97.00 339 ALA A CA 1
ATOM 2720 C C . ALA A 1 339 ? 11.176 -2.750 -10.869 1.00 97.00 339 ALA A C 1
ATOM 2722 O O . ALA A 1 339 ? 10.892 -2.998 -9.697 1.00 97.00 339 ALA A O 1
ATOM 2723 N N . SER A 1 340 ? 10.454 -1.911 -11.616 1.00 97.81 340 SER A N 1
ATOM 2724 C CA . SER A 1 340 ? 9.218 -1.281 -11.148 1.00 97.81 340 SER A CA 1
ATOM 2725 C C . SER A 1 340 ? 8.153 -2.325 -10.796 1.00 97.81 340 SER A C 1
ATOM 2727 O O . SER A 1 340 ? 7.542 -2.259 -9.729 1.00 97.81 340 SER A O 1
ATOM 2729 N N . ILE A 1 341 ? 7.998 -3.357 -11.632 1.00 97.38 341 ILE A N 1
ATOM 2730 C CA . ILE A 1 341 ? 7.103 -4.497 -11.388 1.00 97.38 341 ILE A CA 1
ATOM 2731 C C . ILE A 1 341 ? 7.540 -5.292 -10.145 1.00 97.38 341 ILE A C 1
ATOM 2733 O O . ILE A 1 341 ? 6.701 -5.678 -9.326 1.00 97.38 341 ILE A O 1
ATOM 2737 N N . HIS A 1 342 ? 8.844 -5.499 -9.941 1.00 96.94 342 HIS A N 1
ATOM 2738 C CA . HIS A 1 342 ? 9.371 -6.157 -8.739 1.00 96.94 342 HIS A CA 1
ATOM 2739 C C . HIS A 1 342 ? 9.083 -5.341 -7.471 1.00 96.94 342 HIS A C 1
ATOM 2741 O O . HIS A 1 342 ? 8.750 -5.920 -6.431 1.00 96.94 342 HIS A O 1
ATOM 2747 N N . VAL A 1 343 ? 9.142 -4.006 -7.547 1.00 97.75 343 VAL A N 1
ATOM 2748 C CA . VAL A 1 343 ? 8.726 -3.112 -6.454 1.00 97.75 343 VAL A CA 1
ATOM 2749 C C . VAL A 1 343 ? 7.233 -3.267 -6.172 1.00 97.75 343 VAL A C 1
ATOM 2751 O O . VAL A 1 343 ? 6.863 -3.454 -5.013 1.00 97.75 343 VAL A O 1
ATOM 2754 N N . SER A 1 344 ? 6.382 -3.295 -7.200 1.00 97.50 344 SER A N 1
ATOM 2755 C CA . SER A 1 344 ? 4.939 -3.537 -7.051 1.00 97.50 344 SER A CA 1
ATOM 2756 C C . SER A 1 344 ? 4.656 -4.861 -6.333 1.00 97.50 344 SER A C 1
ATOM 2758 O O . SER A 1 344 ? 3.873 -4.907 -5.383 1.00 97.50 344 SER A O 1
ATOM 2760 N N . ARG A 1 345 ? 5.359 -5.939 -6.714 1.00 95.81 345 ARG A N 1
ATOM 2761 C CA . ARG A 1 345 ? 5.263 -7.253 -6.051 1.00 95.81 345 ARG A CA 1
ATOM 2762 C C . ARG A 1 345 ? 5.736 -7.219 -4.602 1.00 95.81 345 ARG A C 1
ATOM 2764 O O . ARG A 1 345 ? 5.211 -7.934 -3.750 1.00 95.81 345 ARG A O 1
ATOM 2771 N N . PHE A 1 346 ? 6.773 -6.442 -4.312 1.00 95.94 346 PHE A N 1
ATOM 2772 C CA . PHE A 1 346 ? 7.266 -6.290 -2.951 1.00 95.94 346 PHE A CA 1
ATOM 2773 C C . PHE A 1 346 ? 6.259 -5.537 -2.075 1.00 95.94 346 PHE A C 1
ATOM 2775 O O . PHE A 1 346 ? 5.983 -5.978 -0.961 1.00 95.94 346 PHE A O 1
ATOM 2782 N N . ILE A 1 347 ? 5.655 -4.468 -2.591 1.00 95.06 347 ILE A N 1
ATOM 2783 C CA . ILE A 1 347 ? 4.626 -3.700 -1.883 1.00 95.06 347 ILE A CA 1
ATOM 2784 C C . ILE A 1 347 ? 3.398 -4.557 -1.586 1.00 95.06 347 ILE A C 1
ATOM 2786 O O . ILE A 1 347 ? 2.942 -4.553 -0.444 1.00 95.06 347 ILE A O 1
ATOM 2790 N N . SER A 1 348 ? 2.902 -5.344 -2.547 1.00 94.38 348 SER A N 1
ATOM 2791 C CA . SER A 1 348 ? 1.753 -6.222 -2.285 1.00 94.38 348 SER A CA 1
ATOM 2792 C C . SER A 1 348 ? 2.058 -7.269 -1.217 1.00 94.38 348 SER A C 1
ATOM 2794 O O . SER A 1 348 ? 1.243 -7.492 -0.328 1.00 94.38 348 SER A O 1
ATOM 2796 N N . ARG A 1 349 ? 3.273 -7.835 -1.201 1.00 93.31 349 ARG A N 1
ATOM 2797 C CA . ARG A 1 349 ? 3.712 -8.725 -0.112 1.00 93.31 349 ARG A CA 1
ATOM 2798 C C . ARG A 1 349 ? 3.697 -8.035 1.252 1.00 93.31 349 ARG A C 1
ATOM 2800 O O . ARG A 1 349 ? 3.199 -8.620 2.210 1.00 93.31 349 ARG A O 1
ATOM 2807 N N . LEU A 1 350 ? 4.209 -6.805 1.350 1.00 91.38 350 LEU A N 1
ATOM 2808 C CA . LEU A 1 350 ? 4.169 -6.035 2.600 1.00 91.38 350 LEU A CA 1
ATOM 2809 C C . LEU A 1 350 ? 2.729 -5.704 3.023 1.00 91.38 350 LEU A C 1
ATOM 2811 O O . LEU A 1 350 ? 2.421 -5.688 4.216 1.00 91.38 350 LEU A O 1
ATOM 2815 N N . LEU A 1 351 ? 1.846 -5.447 2.057 1.00 91.38 351 LEU A N 1
ATOM 2816 C CA . LEU A 1 351 ? 0.432 -5.198 2.306 1.00 91.38 351 LEU A CA 1
ATOM 2817 C C . LEU A 1 351 ? -0.260 -6.447 2.876 1.00 91.38 351 LEU A C 1
ATOM 2819 O O . LEU A 1 351 ? -0.878 -6.356 3.935 1.00 91.38 351 LEU A O 1
ATOM 2823 N N . TYR A 1 352 ? -0.085 -7.614 2.245 1.00 88.06 352 TYR A N 1
ATOM 2824 C CA . TYR A 1 352 ? -0.700 -8.879 2.677 1.00 88.06 352 TYR A CA 1
ATOM 2825 C C . TYR A 1 352 ? -0.170 -9.384 4.014 1.00 88.06 352 TYR A C 1
ATOM 2827 O O . TYR A 1 352 ? -0.948 -9.819 4.862 1.00 88.06 352 TYR A O 1
ATOM 2835 N N . ALA A 1 353 ? 1.136 -9.250 4.258 1.00 86.19 353 ALA A N 1
ATOM 2836 C CA . ALA A 1 353 ? 1.723 -9.542 5.565 1.00 86.19 353 ALA A CA 1
ATOM 2837 C C . ALA A 1 353 ? 1.209 -8.586 6.666 1.00 86.19 353 ALA A C 1
ATOM 2839 O O . ALA A 1 353 ? 1.400 -8.815 7.862 1.00 86.19 353 ALA A O 1
ATOM 2840 N N . GLY A 1 354 ? 0.536 -7.495 6.285 1.00 86.94 354 GLY A N 1
ATOM 2841 C CA . GLY A 1 354 ? 0.052 -6.460 7.189 1.00 86.94 354 GLY A CA 1
ATOM 2842 C C . GLY A 1 354 ? 1.154 -5.539 7.711 1.00 86.94 354 GLY A C 1
ATOM 2843 O O . GLY A 1 354 ? 0.894 -4.756 8.627 1.00 86.94 354 GLY A O 1
ATOM 2844 N N . ASP A 1 355 ? 2.353 -5.590 7.124 1.00 84.81 355 ASP A N 1
ATOM 2845 C CA . ASP A 1 355 ? 3.499 -4.749 7.485 1.00 84.81 355 ASP A CA 1
ATOM 2846 C C . ASP A 1 355 ? 3.227 -3.262 7.196 1.00 84.81 355 ASP A C 1
ATOM 2848 O O . ASP A 1 355 ? 3.743 -2.388 7.892 1.00 84.81 355 ASP A O 1
ATOM 2852 N N . LEU A 1 356 ? 2.362 -2.959 6.219 1.00 88.69 356 LEU A N 1
ATOM 2853 C CA . LEU A 1 356 ? 1.941 -1.588 5.893 1.00 88.69 356 LEU A CA 1
ATOM 2854 C C . LEU A 1 356 ? 0.735 -1.098 6.703 1.00 88.69 356 LEU A C 1
ATOM 2856 O O . LEU A 1 356 ? 0.373 0.073 6.623 1.00 88.69 356 LEU A O 1
ATOM 2860 N N . ARG A 1 357 ? 0.106 -1.954 7.512 1.00 87.31 357 ARG A N 1
ATOM 2861 C CA . ARG A 1 357 ? -1.192 -1.641 8.123 1.00 87.31 357 ARG A CA 1
ATOM 2862 C C . ARG A 1 357 ? -1.155 -0.449 9.073 1.00 87.31 357 ARG A C 1
ATOM 2864 O O . ARG A 1 357 ? -2.040 0.399 9.032 1.00 87.31 357 ARG A O 1
ATOM 2871 N N . LEU A 1 358 ? -0.136 -0.388 9.931 1.00 84.31 358 LEU A N 1
ATOM 2872 C CA . LEU A 1 358 ? 0.049 0.750 10.831 1.00 84.31 358 LEU A CA 1
ATOM 2873 C C . LEU A 1 358 ? 0.220 2.044 10.028 1.00 84.31 358 LEU A C 1
ATOM 2875 O O . LEU A 1 358 ? -0.377 3.058 10.376 1.00 84.31 358 LEU A O 1
ATOM 2879 N N . TRP A 1 359 ? 0.994 2.002 8.942 1.00 84.56 359 TRP A N 1
ATOM 2880 C CA . TRP A 1 359 ? 1.204 3.160 8.080 1.00 84.56 359 TRP A CA 1
ATOM 2881 C C . TRP A 1 359 ? -0.087 3.607 7.382 1.00 84.56 359 TRP A C 1
ATOM 2883 O O . TRP A 1 359 ? -0.384 4.798 7.405 1.00 84.56 359 TRP A O 1
ATOM 2893 N N . LEU A 1 360 ? -0.903 2.684 6.861 1.00 88.88 360 LEU A N 1
ATOM 2894 C CA . LEU A 1 360 ? -2.194 3.021 6.245 1.00 88.88 360 LEU A CA 1
ATOM 2895 C C . LEU A 1 360 ? -3.155 3.656 7.260 1.00 88.88 360 LEU A C 1
ATOM 2897 O O . LEU A 1 360 ? -3.635 4.766 7.045 1.00 88.88 360 LEU A O 1
ATOM 2901 N N . LEU A 1 361 ? -3.365 3.015 8.417 1.00 87.69 361 LEU A N 1
ATOM 2902 C CA . LEU A 1 361 ? -4.272 3.523 9.457 1.00 87.69 361 LEU A CA 1
ATOM 2903 C C . LEU A 1 361 ? -3.815 4.862 10.055 1.00 87.69 361 LEU A C 1
ATOM 2905 O O . LEU A 1 361 ? -4.647 5.653 10.485 1.00 87.69 361 LEU A O 1
ATOM 2909 N N . THR A 1 362 ? -2.506 5.136 10.079 1.00 82.88 362 THR A N 1
ATOM 2910 C CA . THR A 1 362 ? -1.973 6.408 10.602 1.00 82.88 362 THR A CA 1
ATOM 2911 C C . THR A 1 362 ? -1.828 7.511 9.556 1.00 82.88 362 THR A C 1
ATOM 2913 O O . THR A 1 362 ? -1.701 8.685 9.915 1.00 82.88 362 THR A O 1
ATOM 2916 N N . SER A 1 363 ? -1.890 7.164 8.272 1.00 81.44 363 SER A N 1
ATOM 2917 C CA . SER A 1 363 ? -1.891 8.128 7.168 1.00 81.44 363 SER A CA 1
ATOM 2918 C C . SER A 1 363 ? -3.288 8.668 6.853 1.00 81.44 363 SER A C 1
ATOM 2920 O O . SER A 1 363 ? -3.392 9.773 6.328 1.00 81.44 363 SER A O 1
ATOM 2922 N N . MET A 1 364 ? -4.345 7.936 7.211 1.00 81.69 364 MET A N 1
ATOM 2923 C CA . MET A 1 364 ? -5.731 8.315 6.931 1.00 81.69 364 MET A CA 1
ATOM 2924 C C . MET A 1 364 ? -6.312 9.353 7.894 1.00 81.69 364 MET A C 1
ATOM 2926 O O . MET A 1 364 ? -5.958 9.428 9.073 1.00 81.69 364 MET A O 1
ATOM 2930 N N . ASP A 1 365 ? -7.299 10.083 7.385 1.00 81.12 365 ASP A N 1
ATOM 2931 C CA . ASP A 1 365 ? -8.219 10.917 8.148 1.00 81.12 365 ASP A CA 1
ATOM 2932 C C . ASP A 1 365 ? -9.614 10.275 8.222 1.00 81.12 365 ASP A C 1
ATOM 2934 O O . ASP A 1 365 ? -9.908 9.331 7.486 1.00 81.12 365 ASP A O 1
ATOM 2938 N N . PRO A 1 366 ? -10.505 10.720 9.130 1.00 76.62 366 PRO A N 1
ATOM 2939 C CA . PRO A 1 366 ? -11.836 10.119 9.282 1.00 76.62 366 PRO A CA 1
ATOM 2940 C C . PRO A 1 366 ? -12.705 10.165 8.020 1.00 76.62 366 PRO A C 1
ATOM 2942 O O . PRO A 1 366 ? -13.623 9.369 7.897 1.00 76.62 366 PRO A O 1
ATOM 2945 N N . ASN A 1 367 ? -12.409 11.086 7.100 1.00 82.88 367 ASN A N 1
ATOM 2946 C CA . ASN A 1 367 ? -13.141 11.263 5.845 1.00 82.88 367 ASN A CA 1
ATOM 2947 C C . ASN A 1 367 ? -12.398 10.671 4.635 1.00 82.88 367 ASN A C 1
ATOM 2949 O O . ASN A 1 367 ? -12.787 10.947 3.499 1.00 82.88 367 ASN A O 1
ATOM 2953 N N . SER A 1 368 ? -11.307 9.930 4.863 1.00 87.25 368 SER A N 1
ATOM 2954 C CA . SER A 1 368 ? -10.548 9.303 3.783 1.00 87.25 368 SER A CA 1
ATOM 2955 C C . SER A 1 368 ? -11.412 8.316 3.002 1.00 87.25 368 SER A C 1
ATOM 2957 O O . SER A 1 368 ? -12.262 7.622 3.560 1.00 87.25 368 SER A O 1
ATOM 2959 N N . LYS A 1 369 ? -11.175 8.257 1.696 1.00 90.75 369 LYS A N 1
ATOM 2960 C CA . LYS A 1 369 ? -11.849 7.386 0.736 1.00 90.75 369 LYS A CA 1
ATOM 2961 C C . LYS A 1 369 ? -10.869 6.363 0.170 1.00 90.75 369 LYS A C 1
ATOM 2963 O O . LYS A 1 369 ? -9.660 6.450 0.370 1.00 90.75 369 LYS A O 1
ATOM 2968 N N . MET A 1 370 ? -11.400 5.414 -0.598 1.00 91.56 370 MET A N 1
ATOM 2969 C CA . MET A 1 370 ? -10.601 4.380 -1.263 1.00 91.56 370 MET A CA 1
ATOM 2970 C C . MET A 1 370 ? -9.485 4.970 -2.139 1.00 91.56 370 MET A C 1
ATOM 2972 O O . MET A 1 370 ? -8.358 4.486 -2.117 1.00 91.56 370 MET A O 1
ATOM 2976 N N . GLN A 1 371 ? -9.778 6.061 -2.855 1.00 91.06 371 GLN A N 1
ATOM 2977 C CA . GLN A 1 371 ? -8.795 6.729 -3.707 1.00 91.06 371 GLN A CA 1
ATOM 2978 C C . GLN A 1 371 ? -7.601 7.277 -2.912 1.00 91.06 371 GLN A C 1
ATOM 2980 O O . GLN A 1 371 ? -6.478 7.162 -3.381 1.00 91.06 371 GLN A O 1
ATOM 2985 N N . ASP A 1 372 ? -7.806 7.785 -1.690 1.00 88.62 372 ASP A N 1
ATOM 2986 C CA . ASP A 1 372 ? -6.706 8.311 -0.868 1.00 88.62 372 ASP A CA 1
ATOM 2987 C C . ASP A 1 372 ? -5.713 7.202 -0.487 1.00 88.62 372 ASP A C 1
ATOM 2989 O O . ASP A 1 372 ? -4.500 7.408 -0.481 1.00 88.62 372 ASP A O 1
ATOM 2993 N N . LEU A 1 373 ? -6.218 5.998 -0.195 1.00 91.56 373 LEU A N 1
ATOM 2994 C CA . LEU A 1 373 ? -5.379 4.820 0.041 1.00 91.56 373 LEU A CA 1
ATOM 2995 C C . LEU A 1 373 ? -4.624 4.408 -1.222 1.00 91.56 373 LEU A C 1
ATOM 2997 O O . LEU A 1 373 ? -3.468 3.980 -1.142 1.00 91.56 373 LEU A O 1
ATOM 3001 N N . TRP A 1 374 ? -5.257 4.570 -2.384 1.00 93.19 374 TRP A N 1
ATOM 3002 C CA . TRP A 1 374 ? -4.631 4.240 -3.652 1.00 93.19 374 TRP A CA 1
ATOM 3003 C C . TRP A 1 374 ? -3.516 5.204 -4.036 1.00 93.19 374 TRP A C 1
ATOM 3005 O O . TRP A 1 374 ? -2.425 4.775 -4.423 1.00 93.19 374 TRP A O 1
ATOM 3015 N N . ASP A 1 375 ? -3.740 6.492 -3.801 1.00 87.62 375 ASP A N 1
ATOM 3016 C CA . ASP A 1 375 ? -2.732 7.532 -3.943 1.00 87.62 375 ASP A CA 1
ATOM 3017 C C . ASP A 1 375 ? -1.564 7.275 -2.985 1.00 87.62 375 ASP A C 1
ATOM 3019 O O . ASP A 1 375 ? -0.405 7.330 -3.396 1.00 87.62 375 ASP A O 1
ATOM 3023 N N . LEU A 1 376 ? -1.832 6.920 -1.722 1.00 88.50 376 LEU A N 1
ATOM 3024 C CA . LEU A 1 376 ? -0.781 6.555 -0.769 1.00 88.50 376 LEU A CA 1
ATOM 3025 C C . LEU A 1 376 ? 0.073 5.391 -1.294 1.00 88.50 376 LEU A C 1
ATOM 3027 O O . LEU A 1 376 ? 1.303 5.494 -1.299 1.00 88.50 376 LEU A O 1
ATOM 3031 N N . LEU A 1 377 ? -0.545 4.295 -1.751 1.00 92.12 377 LEU A N 1
ATOM 3032 C CA . LEU A 1 377 ? 0.201 3.114 -2.202 1.00 92.12 377 LEU A CA 1
ATOM 3033 C C . LEU A 1 377 ? 0.968 3.362 -3.508 1.00 92.12 377 LEU A C 1
ATOM 3035 O O . LEU A 1 377 ? 2.087 2.872 -3.662 1.00 92.12 377 LEU A O 1
ATOM 3039 N N . THR A 1 378 ? 0.421 4.195 -4.391 1.00 89.50 378 THR A N 1
ATOM 3040 C CA . THR A 1 378 ? 1.110 4.674 -5.594 1.00 89.50 378 THR A CA 1
ATOM 3041 C C . THR A 1 378 ? 2.354 5.481 -5.230 1.00 89.50 378 THR A C 1
ATOM 3043 O O . THR A 1 378 ? 3.442 5.195 -5.722 1.00 89.50 378 THR A O 1
ATOM 3046 N N . HIS A 1 379 ? 2.251 6.455 -4.322 1.00 87.00 379 HIS A N 1
ATOM 3047 C CA . HIS A 1 379 ? 3.423 7.231 -3.905 1.00 87.00 379 HIS A CA 1
ATOM 3048 C C . HIS A 1 379 ? 4.468 6.369 -3.196 1.00 87.00 379 HIS A C 1
ATOM 3050 O O . HIS A 1 379 ? 5.669 6.597 -3.360 1.00 87.00 379 HIS A O 1
ATOM 3056 N N . LEU A 1 380 ? 4.031 5.352 -2.443 1.00 91.88 380 LEU A N 1
ATOM 3057 C CA . LEU A 1 380 ? 4.934 4.360 -1.867 1.00 91.88 380 LEU A CA 1
ATOM 3058 C C . LEU A 1 380 ? 5.706 3.614 -2.962 1.00 91.88 380 LEU A C 1
ATOM 3060 O O . LEU A 1 380 ? 6.919 3.442 -2.833 1.00 91.88 380 LEU A O 1
ATOM 3064 N N . HIS A 1 381 ? 5.033 3.206 -4.040 1.00 95.31 381 HIS A N 1
ATOM 3065 C CA . HIS A 1 381 ? 5.671 2.592 -5.205 1.00 95.31 381 HIS A CA 1
ATOM 3066 C C . HIS A 1 381 ? 6.690 3.522 -5.864 1.00 95.31 381 HIS A C 1
ATOM 3068 O O . HIS A 1 381 ? 7.857 3.132 -5.977 1.00 95.31 381 HIS A O 1
ATOM 3074 N N . CYS A 1 382 ? 6.304 4.762 -6.177 1.00 91.69 382 CYS A N 1
ATOM 3075 C CA . CYS A 1 382 ? 7.201 5.767 -6.750 1.00 91.69 382 CYS A CA 1
ATOM 3076 C C . CYS A 1 382 ? 8.460 5.941 -5.890 1.00 91.69 382 CYS A C 1
ATOM 3078 O O . CYS A 1 382 ? 9.588 5.858 -6.383 1.00 91.69 382 CYS A O 1
ATOM 3080 N N . TYR A 1 383 ? 8.280 6.122 -4.578 1.00 90.94 383 TYR A N 1
ATOM 3081 C CA . TYR A 1 383 ? 9.389 6.261 -3.640 1.00 90.94 383 TYR A CA 1
ATOM 3082 C C . TYR A 1 383 ? 10.279 5.016 -3.620 1.00 90.94 383 TYR A C 1
ATOM 3084 O O . TYR A 1 383 ? 11.500 5.134 -3.718 1.00 90.94 383 TYR A O 1
ATOM 3092 N N . MET A 1 384 ? 9.697 3.818 -3.489 1.00 93.88 384 MET A N 1
ATOM 3093 C CA . MET A 1 384 ? 10.478 2.584 -3.403 1.00 93.88 384 MET A CA 1
ATOM 3094 C C . MET A 1 384 ? 11.280 2.336 -4.677 1.00 93.88 384 MET A C 1
ATOM 3096 O O . MET A 1 384 ? 12.414 1.869 -4.591 1.00 93.88 384 MET A O 1
ATOM 3100 N N . TRP A 1 385 ? 10.739 2.674 -5.845 1.00 96.19 385 TRP A N 1
ATOM 3101 C CA . TRP A 1 385 ? 11.457 2.505 -7.099 1.00 96.19 385 TRP A CA 1
ATOM 3102 C C . TRP A 1 385 ? 12.592 3.523 -7.269 1.00 96.19 385 TRP A C 1
ATOM 3104 O O . TRP A 1 385 ? 13.705 3.138 -7.633 1.00 96.19 385 TRP A O 1
ATOM 3114 N N . ILE A 1 386 ? 12.370 4.789 -6.895 1.00 93.56 386 ILE A N 1
ATOM 3115 C CA . ILE A 1 386 ? 13.428 5.811 -6.837 1.00 93.56 386 ILE A CA 1
ATOM 3116 C C . ILE A 1 386 ? 14.544 5.382 -5.870 1.00 93.56 386 ILE A C 1
ATOM 3118 O O . ILE A 1 386 ? 15.730 5.465 -6.197 1.00 93.56 386 ILE A O 1
ATOM 3122 N N . GLU A 1 387 ? 14.189 4.895 -4.681 1.00 93.69 387 GLU A N 1
ATOM 3123 C CA . GLU A 1 387 ? 15.167 4.423 -3.699 1.00 93.69 387 GLU A CA 1
ATOM 3124 C C . GLU A 1 387 ? 15.897 3.161 -4.156 1.00 93.69 387 GLU A C 1
ATOM 3126 O O . GLU A 1 387 ? 17.094 3.021 -3.889 1.00 93.69 387 GLU A O 1
ATOM 3131 N N . TYR A 1 388 ? 15.221 2.265 -4.877 1.00 97.06 388 TYR A N 1
ATOM 3132 C CA . TYR A 1 388 ? 15.877 1.125 -5.504 1.00 97.06 388 TYR A CA 1
ATOM 3133 C C . TYR A 1 388 ? 16.905 1.587 -6.537 1.00 97.06 388 TYR A C 1
ATOM 3135 O O . TYR A 1 388 ? 18.040 1.120 -6.504 1.00 97.06 388 TYR A O 1
ATOM 3143 N N . HIS A 1 389 ? 16.560 2.548 -7.394 1.00 96.50 389 HIS A N 1
ATOM 3144 C CA . HIS A 1 389 ? 17.487 3.078 -8.389 1.00 96.50 389 HIS A CA 1
ATOM 3145 C C . HIS A 1 389 ? 18.740 3.696 -7.741 1.00 96.50 389 HIS A C 1
ATOM 3147 O O . HIS A 1 389 ? 19.873 3.378 -8.116 1.00 96.50 389 HIS A O 1
ATOM 3153 N N . LYS A 1 390 ? 18.564 4.513 -6.693 1.00 94.75 390 LYS A N 1
ATOM 3154 C CA . LYS A 1 390 ? 19.687 5.057 -5.907 1.00 94.75 390 LYS A CA 1
ATOM 3155 C C . LYS A 1 390 ? 20.528 3.946 -5.280 1.00 94.75 390 LYS A C 1
ATOM 3157 O O . LYS A 1 390 ? 21.759 4.005 -5.315 1.00 94.75 390 LYS A O 1
ATOM 3162 N N . PHE A 1 391 ? 19.871 2.936 -4.710 1.00 95.00 391 PHE A N 1
ATOM 3163 C CA . PHE A 1 391 ? 20.534 1.783 -4.113 1.00 95.00 391 PHE A CA 1
ATOM 3164 C C . PHE A 1 391 ? 21.352 1.012 -5.152 1.00 95.00 391 PHE A C 1
ATOM 3166 O O . PHE A 1 391 ? 22.534 0.780 -4.923 1.00 95.00 391 PHE A O 1
ATOM 3173 N N . TRP A 1 392 ? 20.774 0.698 -6.311 1.00 95.25 392 TRP A N 1
ATOM 3174 C CA . TRP A 1 392 ? 21.458 0.054 -7.429 1.00 95.25 392 TRP A CA 1
ATOM 3175 C C . TRP A 1 392 ? 22.721 0.817 -7.830 1.00 95.25 392 TRP A C 1
ATOM 3177 O O . TRP A 1 392 ? 23.818 0.261 -7.791 1.00 95.25 392 TRP A O 1
ATOM 3187 N N . ARG A 1 393 ? 22.600 2.120 -8.125 1.00 94.38 393 ARG A N 1
ATOM 3188 C CA . ARG A 1 393 ? 23.747 2.953 -8.526 1.00 94.38 393 ARG A CA 1
ATOM 3189 C C . ARG A 1 393 ? 24.842 2.981 -7.460 1.00 94.38 393 ARG A C 1
ATOM 3191 O O . ARG A 1 393 ? 26.025 3.042 -7.787 1.00 94.38 393 ARG A O 1
ATOM 3198 N N . HIS A 1 394 ? 24.478 2.948 -6.181 1.00 94.19 394 HIS A N 1
ATOM 3199 C CA . HIS A 1 394 ? 25.444 2.844 -5.086 1.00 94.19 394 HIS A CA 1
ATOM 3200 C C . HIS A 1 394 ? 26.167 1.494 -5.064 1.00 94.19 394 HIS A C 1
ATOM 3202 O O . HIS A 1 394 ? 27.382 1.453 -4.883 1.00 94.19 394 HIS A O 1
ATOM 3208 N N . GLN A 1 395 ? 25.446 0.395 -5.286 1.00 93.62 395 GLN A N 1
ATOM 3209 C CA . GLN A 1 395 ? 26.026 -0.950 -5.331 1.00 93.62 395 GLN A CA 1
ATOM 3210 C C . GLN A 1 395 ? 26.944 -1.142 -6.547 1.00 93.62 395 GLN A C 1
ATOM 3212 O O . GLN A 1 395 ? 27.991 -1.775 -6.411 1.00 93.62 395 GLN A O 1
ATOM 3217 N N . VAL A 1 396 ? 26.609 -0.526 -7.686 1.00 91.94 396 VAL A N 1
ATOM 3218 C CA . VAL A 1 396 ? 27.477 -0.450 -8.871 1.00 91.94 396 VAL A CA 1
ATOM 3219 C C . VAL A 1 396 ? 28.772 0.299 -8.558 1.00 91.94 396 VAL A C 1
ATOM 3221 O O . VAL A 1 396 ? 29.854 -0.226 -8.794 1.00 91.94 396 VAL A O 1
ATOM 3224 N N . ARG A 1 397 ? 28.696 1.490 -7.942 1.00 92.38 397 ARG A N 1
ATOM 3225 C CA . ARG A 1 397 ? 29.897 2.262 -7.551 1.00 92.38 397 ARG A CA 1
ATOM 3226 C C . ARG A 1 397 ? 30.811 1.509 -6.584 1.00 92.38 397 ARG A C 1
ATOM 3228 O O . ARG A 1 397 ? 32.013 1.742 -6.575 1.00 92.38 397 ARG A O 1
ATOM 3235 N N . LYS A 1 398 ? 30.249 0.618 -5.766 1.00 92.00 398 LYS A N 1
ATOM 3236 C CA . LYS A 1 398 ? 31.003 -0.248 -4.849 1.00 92.00 398 LYS A CA 1
ATOM 3237 C C . LYS A 1 398 ? 31.599 -1.494 -5.510 1.00 92.00 398 LYS A C 1
ATOM 3239 O O . LYS A 1 398 ? 32.257 -2.261 -4.815 1.00 92.00 398 LYS A O 1
ATOM 3244 N N . GLY A 1 399 ? 31.324 -1.739 -6.791 1.00 88.88 399 GLY A N 1
ATOM 3245 C CA . GLY A 1 399 ? 31.720 -2.967 -7.482 1.00 88.88 399 GLY A CA 1
ATOM 3246 C C . GLY A 1 399 ? 31.004 -4.225 -6.975 1.00 88.88 399 GLY A C 1
ATOM 3247 O O . GLY A 1 399 ? 31.457 -5.330 -7.243 1.00 88.88 399 GLY A O 1
ATOM 3248 N N . ILE A 1 400 ? 29.904 -4.078 -6.223 1.00 88.62 400 ILE A N 1
ATOM 3249 C CA . ILE A 1 400 ? 29.094 -5.215 -5.745 1.00 88.62 400 ILE A CA 1
ATOM 3250 C C . ILE A 1 400 ? 28.206 -5.746 -6.872 1.00 88.62 400 ILE A C 1
ATOM 3252 O O . ILE A 1 400 ? 27.928 -6.940 -6.929 1.00 88.62 400 ILE A O 1
ATOM 3256 N N . VAL A 1 401 ? 27.739 -4.839 -7.730 1.00 89.75 401 VAL A N 1
ATOM 3257 C CA . VAL A 1 401 ? 26.975 -5.137 -8.938 1.00 89.75 401 VAL A CA 1
ATOM 3258 C C . VAL A 1 401 ? 27.881 -4.864 -10.123 1.00 89.75 401 VAL A C 1
ATOM 3260 O O . VAL A 1 401 ? 28.380 -3.749 -10.277 1.00 89.75 401 VAL A O 1
ATOM 3263 N N . SER A 1 402 ? 28.074 -5.884 -10.946 1.00 85.50 402 SER A N 1
ATOM 3264 C CA . SER A 1 402 ? 28.969 -5.846 -12.102 1.00 85.50 402 SER A CA 1
ATOM 3265 C C . SER A 1 402 ? 28.224 -6.060 -13.415 1.00 85.50 402 SER A C 1
ATOM 3267 O O . SER A 1 402 ? 28.594 -5.489 -14.437 1.00 85.50 402 SER A O 1
ATOM 3269 N N . THR A 1 403 ? 27.141 -6.838 -13.381 1.00 87.56 403 THR A N 1
ATOM 3270 C CA . THR A 1 403 ? 26.353 -7.201 -14.563 1.00 87.56 403 THR A CA 1
ATOM 3271 C C . THR A 1 403 ? 24.866 -7.267 -14.225 1.00 87.56 403 THR A C 1
ATOM 3273 O O . THR A 1 403 ? 24.469 -7.221 -13.058 1.00 87.56 403 THR A O 1
ATOM 3276 N N . VAL A 1 404 ? 24.028 -7.444 -15.246 1.00 85.12 404 VAL A N 1
ATOM 3277 C CA . VAL A 1 404 ? 22.588 -7.691 -15.075 1.00 85.12 404 VAL A CA 1
ATOM 3278 C C . VAL A 1 404 ? 22.279 -8.944 -14.251 1.00 85.12 404 VAL A C 1
ATOM 3280 O O . VAL A 1 404 ? 21.248 -8.998 -13.587 1.00 85.12 404 VAL A O 1
ATOM 3283 N N . MET A 1 405 ? 23.178 -9.934 -14.213 1.00 85.00 405 MET A N 1
ATOM 3284 C CA . MET A 1 405 ? 22.971 -11.164 -13.436 1.00 85.00 405 MET A CA 1
ATOM 3285 C C . MET A 1 405 ? 22.901 -10.892 -11.926 1.00 85.00 405 MET A C 1
ATOM 3287 O O . MET A 1 405 ? 22.307 -11.669 -11.178 1.00 85.00 405 MET A O 1
ATOM 3291 N N . ASP A 1 406 ? 23.449 -9.759 -11.479 1.00 88.56 406 ASP A N 1
ATOM 3292 C CA . ASP A 1 406 ? 23.387 -9.314 -10.088 1.00 88.56 406 ASP A CA 1
ATOM 3293 C C . ASP A 1 406 ? 22.054 -8.626 -9.737 1.00 88.56 406 ASP A C 1
ATOM 3295 O O . ASP A 1 406 ? 21.824 -8.321 -8.562 1.00 88.56 406 ASP A O 1
ATOM 3299 N N . PHE A 1 407 ? 21.168 -8.391 -10.717 1.00 90.94 407 PHE A N 1
ATOM 3300 C CA . PHE A 1 407 ? 19.885 -7.700 -10.546 1.00 90.94 407 PHE A CA 1
ATOM 3301 C C . PHE A 1 407 ? 19.062 -8.259 -9.389 1.00 90.94 407 PHE A C 1
ATOM 3303 O O . PHE A 1 407 ? 18.779 -7.534 -8.431 1.00 90.94 407 PHE A O 1
ATOM 3310 N N . GLU A 1 408 ? 18.740 -9.552 -9.433 1.00 92.06 408 GLU A N 1
ATOM 3311 C CA . GLU A 1 408 ? 17.876 -10.169 -8.424 1.00 92.06 408 GLU A CA 1
ATOM 3312 C C . GLU A 1 408 ? 18.520 -10.170 -7.043 1.00 92.06 408 GLU A C 1
ATOM 3314 O O . GLU A 1 408 ? 17.896 -9.798 -6.051 1.00 92.06 408 GLU A O 1
ATOM 3319 N N . LYS A 1 409 ? 19.815 -10.490 -6.965 1.00 92.75 409 LYS A N 1
ATOM 3320 C CA . LYS A 1 409 ? 20.558 -10.453 -5.701 1.00 92.75 409 LYS A CA 1
ATOM 3321 C C . LYS A 1 409 ? 20.571 -9.043 -5.106 1.00 92.75 409 LYS A C 1
ATOM 3323 O O . LYS A 1 409 ? 20.375 -8.874 -3.901 1.00 92.75 409 LYS A O 1
ATOM 3328 N N . CYS A 1 410 ? 20.783 -8.022 -5.933 1.00 94.81 410 CYS A N 1
ATOM 3329 C CA . CYS A 1 410 ? 20.734 -6.630 -5.504 1.00 94.81 410 CYS A CA 1
ATOM 3330 C C . CYS A 1 410 ? 19.322 -6.234 -5.048 1.00 94.81 410 CYS A C 1
ATOM 3332 O O . CYS A 1 410 ? 19.173 -5.540 -4.038 1.00 94.81 410 CYS A O 1
ATOM 3334 N N . PHE A 1 411 ? 18.284 -6.697 -5.746 1.00 95.88 411 PHE A N 1
ATOM 3335 C CA . PHE A 1 411 ? 16.895 -6.450 -5.373 1.00 95.88 411 PHE A CA 1
ATOM 3336 C C . PHE A 1 411 ? 16.523 -7.121 -4.040 1.00 95.88 411 PHE A C 1
ATOM 3338 O O . PHE A 1 411 ? 15.878 -6.499 -3.196 1.00 95.88 411 PHE A O 1
ATOM 3345 N N . GLU A 1 412 ? 16.994 -8.342 -3.773 1.00 94.00 412 GLU A N 1
ATOM 3346 C CA . GLU A 1 412 ? 16.822 -9.005 -2.471 1.00 94.00 412 GLU A CA 1
ATOM 3347 C C . GLU A 1 412 ? 17.459 -8.208 -1.323 1.00 94.00 412 GLU A C 1
ATOM 3349 O O . GLU A 1 412 ? 16.822 -7.969 -0.291 1.00 94.00 412 GLU A O 1
ATOM 3354 N N . LEU A 1 413 ? 18.689 -7.712 -1.507 1.00 93.38 413 LEU A N 1
ATOM 3355 C CA . LEU A 1 413 ? 19.350 -6.851 -0.517 1.00 93.38 413 LEU A CA 1
ATOM 3356 C C . LEU A 1 413 ? 18.551 -5.568 -0.254 1.00 93.38 413 LEU A C 1
ATOM 3358 O O . LEU A 1 413 ? 18.408 -5.142 0.898 1.00 93.38 413 LEU A O 1
ATOM 3362 N N . PHE A 1 414 ? 17.993 -4.974 -1.310 1.00 95.69 414 PHE A N 1
ATOM 3363 C CA . PHE A 1 414 ? 17.108 -3.823 -1.189 1.00 95.69 414 PHE A CA 1
ATOM 3364 C C . PHE A 1 414 ? 15.849 -4.160 -0.377 1.00 95.69 414 PHE A C 1
ATOM 3366 O O . PHE A 1 414 ? 15.539 -3.452 0.583 1.00 95.69 414 PHE A O 1
ATOM 3373 N N . LYS A 1 415 ? 15.166 -5.275 -0.668 1.00 93.88 415 LYS A N 1
ATOM 3374 C CA . LYS A 1 415 ? 13.987 -5.710 0.100 1.00 93.88 415 LYS A CA 1
ATOM 3375 C C . LYS A 1 415 ? 14.296 -5.909 1.578 1.00 93.88 415 LYS A C 1
ATOM 3377 O O . LYS A 1 415 ? 13.507 -5.476 2.419 1.00 93.88 415 LYS A O 1
ATOM 3382 N N . HIS A 1 416 ? 15.440 -6.497 1.926 1.00 89.12 416 HIS A N 1
ATOM 3383 C CA . HIS A 1 416 ? 15.851 -6.628 3.326 1.00 89.12 416 HIS A CA 1
ATOM 3384 C C . HIS A 1 416 ? 16.048 -5.265 4.001 1.00 89.12 416 HIS A C 1
ATOM 3386 O O . HIS A 1 416 ? 15.532 -5.043 5.103 1.00 89.12 416 HIS A O 1
ATOM 3392 N N . LYS A 1 417 ? 16.734 -4.329 3.327 1.00 88.31 417 LYS A N 1
ATOM 3393 C CA . LYS A 1 417 ? 16.917 -2.950 3.810 1.00 88.31 417 LYS A CA 1
ATOM 3394 C C . LYS A 1 417 ? 15.563 -2.282 4.066 1.00 88.31 417 LYS A C 1
ATOM 3396 O O . LYS A 1 417 ? 15.338 -1.749 5.155 1.00 88.31 417 LYS A O 1
ATOM 3401 N N . MET A 1 418 ? 14.658 -2.351 3.093 1.00 86.44 418 MET A N 1
ATOM 3402 C CA . MET A 1 418 ? 13.363 -1.673 3.148 1.00 86.44 418 MET A CA 1
ATOM 3403 C C . MET A 1 418 ? 12.390 -2.323 4.127 1.00 86.44 418 MET A C 1
ATOM 3405 O O . MET A 1 418 ? 11.746 -1.610 4.888 1.00 86.44 418 MET A O 1
ATOM 3409 N N . THR A 1 419 ? 12.349 -3.653 4.220 1.00 83.31 419 THR A N 1
ATOM 3410 C CA . THR A 1 419 ? 11.551 -4.360 5.239 1.00 83.31 419 THR A CA 1
ATOM 3411 C C . THR A 1 419 ? 11.982 -3.943 6.645 1.00 83.31 419 THR A C 1
ATOM 3413 O O . THR A 1 419 ? 11.153 -3.657 7.509 1.00 83.31 419 THR A O 1
ATOM 3416 N N . GLY A 1 420 ? 13.295 -3.835 6.873 1.00 74.19 420 GLY A N 1
ATOM 3417 C CA . GLY A 1 420 ? 13.836 -3.320 8.125 1.00 74.19 420 GLY A CA 1
ATOM 3418 C C . GLY A 1 420 ? 13.468 -1.857 8.393 1.00 74.19 420 GLY A C 1
ATOM 3419 O O . GLY A 1 420 ? 13.339 -1.488 9.560 1.00 74.19 420 GLY A O 1
ATOM 3420 N N . ALA A 1 421 ? 13.307 -1.029 7.358 1.00 74.81 421 ALA A N 1
ATOM 3421 C CA . ALA A 1 421 ? 12.880 0.364 7.483 1.00 74.81 421 ALA A CA 1
ATOM 3422 C C . ALA A 1 421 ? 11.377 0.480 7.785 1.00 74.81 421 ALA A C 1
ATOM 3424 O O . ALA A 1 421 ? 11.007 1.199 8.710 1.00 74.81 421 ALA A O 1
ATOM 3425 N N . VAL A 1 422 ? 10.528 -0.275 7.080 1.00 71.56 422 VAL A N 1
ATOM 3426 C CA . VAL A 1 422 ? 9.070 -0.326 7.297 1.00 71.56 422 VAL A CA 1
ATOM 3427 C C . VAL A 1 422 ? 8.750 -0.796 8.718 1.00 71.56 422 VAL A C 1
ATOM 3429 O O . VAL A 1 422 ? 8.025 -0.116 9.439 1.00 71.56 422 VAL A O 1
ATOM 3432 N N . LYS A 1 423 ? 9.372 -1.892 9.176 1.00 66.31 423 LYS A N 1
ATOM 3433 C CA . LYS A 1 423 ? 9.116 -2.460 10.513 1.00 66.31 423 LYS A CA 1
ATOM 3434 C C . LYS A 1 423 ? 9.624 -1.589 11.661 1.00 66.31 423 LYS A C 1
ATOM 3436 O O . LYS A 1 423 ? 9.008 -1.554 12.720 1.00 66.31 423 LYS A O 1
ATOM 3441 N N . ARG A 1 424 ? 10.760 -0.905 11.483 1.00 60.25 424 ARG A N 1
ATOM 3442 C CA . ARG A 1 424 ? 11.372 -0.087 12.549 1.00 60.25 424 ARG A CA 1
ATOM 3443 C C . ARG A 1 424 ? 10.879 1.355 12.565 1.00 60.25 424 ARG A C 1
ATOM 3445 O O . ARG A 1 424 ? 11.019 2.018 13.588 1.00 60.25 424 ARG A O 1
ATOM 3452 N N . ARG A 1 425 ? 10.375 1.870 11.440 1.00 58.84 425 ARG A N 1
ATOM 3453 C CA . ARG A 1 425 ? 10.046 3.292 11.265 1.00 58.84 425 ARG A CA 1
ATOM 3454 C C . ARG A 1 425 ? 8.756 3.497 10.447 1.00 58.84 425 ARG A C 1
ATOM 3456 O O . ARG A 1 425 ? 8.788 4.205 9.441 1.00 58.84 425 ARG A O 1
ATOM 3463 N N . PRO A 1 426 ? 7.609 2.946 10.884 1.00 50.75 426 PRO A N 1
ATOM 3464 C CA . PRO A 1 426 ? 6.331 3.066 10.167 1.00 50.75 426 PRO A CA 1
ATOM 3465 C C . PRO A 1 426 ? 5.878 4.528 9.987 1.00 50.75 426 PRO A C 1
ATOM 3467 O O . PRO A 1 426 ? 5.216 4.862 9.012 1.00 50.75 426 PRO A O 1
ATOM 3470 N N . LEU A 1 427 ? 6.307 5.417 10.891 1.00 45.09 427 LEU A N 1
ATOM 3471 C CA . LEU A 1 427 ? 5.993 6.851 10.907 1.00 45.09 427 LEU A CA 1
ATOM 3472 C C . LEU A 1 427 ? 6.925 7.721 10.048 1.00 45.09 427 LEU A C 1
ATOM 3474 O O . LEU A 1 427 ? 6.688 8.912 9.905 1.00 45.09 427 LEU A O 1
ATOM 3478 N N . MET A 1 428 ? 8.005 7.171 9.484 1.00 42.94 428 MET A N 1
ATOM 3479 C CA . MET A 1 428 ? 8.869 7.957 8.589 1.00 42.94 428 MET A CA 1
ATOM 3480 C C . MET A 1 428 ? 8.223 8.155 7.212 1.00 42.94 428 MET A C 1
ATOM 3482 O O . MET A 1 428 ? 8.512 9.104 6.501 1.00 42.94 428 MET A O 1
ATOM 3486 N N . TRP A 1 429 ? 7.305 7.268 6.847 1.00 44.78 429 TRP A N 1
ATOM 3487 C CA . TRP A 1 429 ? 6.606 7.293 5.568 1.00 44.78 429 TRP A CA 1
ATOM 3488 C C . TRP A 1 429 ? 5.442 8.284 5.559 1.00 44.78 429 TRP A C 1
ATOM 3490 O O . TRP A 1 429 ? 4.975 8.685 4.500 1.00 44.78 429 TRP A O 1
ATOM 3500 N N . THR A 1 430 ? 4.996 8.727 6.736 1.00 38.09 430 THR A N 1
ATOM 3501 C CA . THR A 1 430 ? 3.976 9.770 6.868 1.00 38.09 430 THR A CA 1
ATOM 3502 C C . THR A 1 430 ? 4.549 11.177 6.665 1.00 38.09 430 THR A C 1
ATOM 3504 O O . THR A 1 430 ? 3.775 12.106 6.474 1.00 38.09 430 THR A O 1
ATOM 3507 N N . SER A 1 431 ? 5.882 11.351 6.676 1.00 38.28 431 SER A N 1
ATOM 3508 C CA . SER A 1 431 ? 6.551 12.612 6.302 1.00 38.28 431 SER A CA 1
ATOM 3509 C C . SER A 1 431 ? 6.840 12.729 4.801 1.00 38.28 431 SER A C 1
ATOM 3511 O O . SER A 1 431 ? 7.377 13.740 4.367 1.00 38.28 431 SER A O 1
ATOM 3513 N N . ILE A 1 432 ? 6.520 11.695 4.012 1.00 40.97 432 ILE A N 1
ATOM 3514 C CA . ILE A 1 432 ? 6.557 11.737 2.538 1.00 40.97 432 ILE A CA 1
ATOM 3515 C C . ILE A 1 432 ? 5.316 12.468 2.000 1.00 40.97 432 ILE A C 1
ATOM 3517 O O . ILE A 1 432 ? 5.312 12.921 0.861 1.00 40.97 432 ILE A O 1
ATOM 3521 N N . TYR A 1 433 ? 4.296 12.654 2.847 1.00 33.88 433 TYR A N 1
ATOM 3522 C CA . TYR A 1 433 ? 3.179 13.546 2.590 1.00 33.88 433 TYR A CA 1
ATOM 3523 C C . TYR A 1 433 ? 3.216 14.782 3.497 1.00 33.88 433 TYR A C 1
ATOM 3525 O O . TYR A 1 433 ? 3.663 14.737 4.645 1.00 33.88 433 TYR A O 1
ATOM 3533 N N . PRO A 1 434 ? 2.680 15.906 3.021 1.00 35.59 434 PRO A N 1
ATOM 3534 C CA . PRO A 1 434 ? 3.009 17.213 3.562 1.00 35.59 434 PRO A CA 1
ATOM 3535 C C . PRO A 1 434 ? 2.099 17.653 4.709 1.00 35.59 434 PRO A C 1
ATOM 3537 O O . PRO A 1 434 ? 2.326 18.678 5.346 1.00 35.59 434 PRO A O 1
ATOM 3540 N N . THR A 1 435 ? 1.076 16.862 5.022 1.00 37.34 435 THR A N 1
ATOM 3541 C CA . THR A 1 435 ? 0.169 17.100 6.148 1.00 37.34 435 THR A CA 1
ATOM 3542 C C . THR A 1 435 ? 0.843 16.920 7.514 1.00 37.34 435 THR A C 1
ATOM 3544 O O . THR A 1 435 ? 0.272 17.337 8.521 1.00 37.34 435 THR A O 1
ATOM 3547 N N . LEU A 1 436 ? 2.057 16.352 7.572 1.00 35.66 436 LEU A N 1
ATOM 3548 C CA . LEU A 1 436 ? 2.822 16.128 8.809 1.00 35.66 436 LEU A CA 1
ATOM 3549 C C . LEU A 1 436 ? 4.212 16.798 8.829 1.00 35.66 436 LEU A C 1
ATOM 3551 O O . LEU A 1 436 ? 4.946 16.635 9.803 1.00 35.66 436 LEU A O 1
ATOM 3555 N N . ALA A 1 437 ? 4.555 17.602 7.816 1.00 35.25 437 ALA A N 1
ATOM 3556 C CA . ALA A 1 437 ? 5.862 18.261 7.683 1.00 35.25 437 ALA A CA 1
ATOM 3557 C C . ALA A 1 437 ? 6.137 19.392 8.706 1.00 35.25 437 ALA A C 1
ATOM 3559 O O . ALA A 1 437 ? 7.241 19.926 8.745 1.00 35.25 437 ALA A O 1
ATOM 3560 N N . ASN A 1 438 ? 5.176 19.731 9.575 1.00 35.03 438 ASN A N 1
ATOM 3561 C CA . ASN A 1 438 ? 5.283 20.835 10.544 1.00 35.03 438 ASN A CA 1
ATOM 3562 C C . ASN A 1 438 ? 5.716 20.411 11.962 1.00 35.03 438 ASN A C 1
ATOM 3564 O O . ASN A 1 438 ? 5.485 21.145 12.923 1.00 35.03 438 ASN A O 1
ATOM 3568 N N . LEU A 1 439 ? 6.324 19.235 12.142 1.00 36.88 439 LEU A N 1
ATOM 3569 C CA . LEU A 1 439 ? 6.906 18.863 13.437 1.00 36.88 439 LEU A CA 1
ATOM 3570 C C . LEU A 1 439 ? 8.231 19.616 13.668 1.00 36.88 439 LEU A C 1
ATOM 3572 O O . LEU A 1 439 ? 9.154 19.472 12.866 1.00 36.88 439 LEU A O 1
ATOM 3576 N N . PRO A 1 440 ? 8.389 20.364 14.778 1.00 32.06 440 PRO A N 1
ATOM 3577 C CA . PRO A 1 440 ? 9.666 20.971 15.132 1.00 32.06 440 PRO A CA 1
ATOM 3578 C C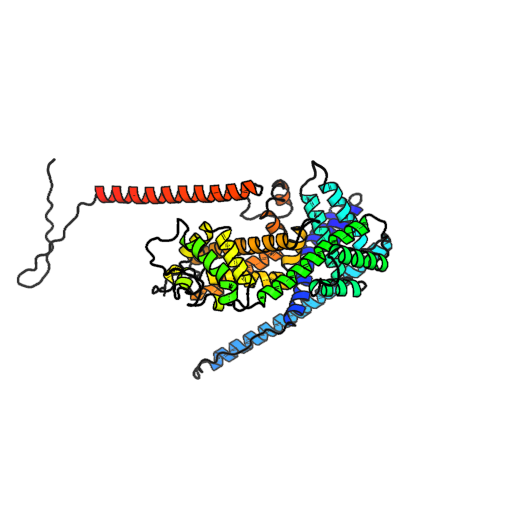 . PRO A 1 440 ? 10.759 19.901 15.271 1.00 32.06 440 PRO A C 1
ATOM 3580 O O . PRO A 1 440 ? 10.620 18.951 16.050 1.00 32.06 440 PRO A O 1
ATOM 3583 N N . GLN A 1 441 ? 11.874 20.089 14.557 1.00 35.50 441 GLN A N 1
ATOM 3584 C CA . GLN A 1 441 ? 13.052 19.202 14.517 1.00 35.50 441 GLN A CA 1
ATOM 3585 C C . GLN A 1 441 ? 13.596 18.807 15.907 1.00 35.50 441 GLN A C 1
ATOM 3587 O O . GLN A 1 441 ? 14.273 17.789 16.055 1.00 35.50 441 GLN A O 1
ATOM 3592 N N . TYR A 1 442 ? 13.264 19.572 16.950 1.00 31.58 442 TYR A N 1
ATOM 3593 C CA . TYR A 1 442 ? 13.706 19.346 18.324 1.00 31.58 442 TYR A CA 1
ATOM 3594 C C . TYR A 1 442 ? 13.188 18.028 18.941 1.00 31.58 442 TYR A C 1
ATOM 3596 O O . TYR A 1 442 ? 13.890 17.419 19.748 1.00 31.58 442 TYR A O 1
ATOM 3604 N N . TYR A 1 443 ? 12.011 17.529 18.535 1.00 34.31 443 TYR A N 1
ATOM 3605 C CA . TYR A 1 443 ? 11.442 16.288 19.094 1.00 34.31 443 TYR A CA 1
ATOM 3606 C C . TYR A 1 443 ? 12.056 15.002 18.516 1.00 34.31 443 TYR A C 1
ATOM 3608 O O . TYR A 1 443 ? 12.143 13.991 19.216 1.00 34.31 443 TYR A O 1
ATOM 3616 N N . TYR A 1 444 ? 12.569 15.036 17.282 1.00 36.59 444 TYR A N 1
ATOM 3617 C CA . TYR A 1 444 ? 13.231 13.879 16.663 1.00 36.59 444 TYR A CA 1
ATOM 3618 C C . TYR A 1 444 ? 14.545 13.503 17.363 1.00 36.59 444 TYR A C 1
ATOM 3620 O O . TYR A 1 444 ? 14.912 12.329 17.399 1.00 36.59 444 TYR A O 1
ATOM 3628 N N . ARG A 1 445 ? 15.218 14.485 17.976 1.00 30.94 445 ARG A N 1
ATOM 3629 C CA . ARG A 1 445 ? 16.522 14.332 18.640 1.00 30.94 445 ARG A CA 1
ATOM 3630 C C . ARG A 1 445 ? 16.464 13.546 19.957 1.00 30.94 445 ARG A C 1
ATOM 3632 O O . ARG A 1 445 ? 17.478 12.987 20.359 1.00 30.94 445 ARG A O 1
ATOM 3639 N N . TRP A 1 446 ? 15.304 13.490 20.617 1.00 30.05 446 TRP A N 1
ATOM 3640 C CA . TRP A 1 446 ? 15.128 12.794 21.903 1.00 30.05 446 TRP A CA 1
ATOM 3641 C C . TRP A 1 446 ? 14.583 11.365 21.774 1.00 30.05 446 TRP A C 1
ATOM 3643 O O . TRP A 1 446 ? 14.861 10.539 22.640 1.00 30.05 446 TRP A O 1
ATOM 3653 N N . MET A 1 447 ? 13.832 11.046 20.711 1.00 30.44 447 MET A N 1
ATOM 3654 C CA . MET A 1 447 ? 13.300 9.688 20.501 1.00 30.44 447 MET A CA 1
ATOM 3655 C C . MET A 1 447 ? 14.249 8.760 19.732 1.00 30.44 447 MET A C 1
ATOM 3657 O O . MET A 1 447 ? 14.104 7.543 19.832 1.00 30.44 447 MET A O 1
ATOM 3661 N N . PHE A 1 448 ? 15.217 9.296 18.981 1.00 37.44 448 PHE A N 1
ATOM 3662 C CA . PHE A 1 448 ? 16.061 8.493 18.094 1.00 37.44 448 PHE A CA 1
ATOM 3663 C C . PHE A 1 448 ? 17.508 9.023 18.074 1.00 37.44 448 PHE A C 1
ATOM 3665 O O . PHE A 1 448 ? 17.748 10.091 17.508 1.00 37.44 448 PHE A O 1
ATOM 3672 N N . PRO A 1 449 ? 18.492 8.301 18.650 1.00 30.00 449 PRO A N 1
ATOM 3673 C CA . PRO A 1 449 ? 19.906 8.625 18.467 1.00 30.00 449 PRO A CA 1
ATOM 3674 C C . PRO A 1 449 ? 20.253 8.488 16.976 1.00 30.00 449 PRO A C 1
ATOM 3676 O O . PRO A 1 449 ? 19.992 7.444 16.372 1.00 30.00 449 PRO A O 1
ATOM 3679 N N . GLN A 1 450 ? 20.746 9.566 16.364 1.00 35.50 450 GLN A N 1
ATOM 3680 C CA . GLN A 1 450 ? 21.071 9.617 14.938 1.00 35.50 450 GLN A CA 1
ATOM 3681 C C . GLN A 1 450 ? 22.344 8.837 14.608 1.00 35.50 450 GLN A C 1
ATOM 3683 O O . GLN A 1 450 ? 23.277 8.831 15.398 1.00 35.50 450 GLN A O 1
ATOM 3688 N N . ASP A 1 451 ? 22.378 8.317 13.377 1.00 29.14 451 ASP A N 1
ATOM 3689 C CA . ASP A 1 451 ? 23.444 8.658 12.436 1.00 29.14 451 ASP A CA 1
ATOM 3690 C C . ASP A 1 451 ? 22.866 8.785 11.010 1.00 29.14 451 ASP A C 1
ATOM 3692 O O . ASP A 1 451 ? 22.177 7.891 10.514 1.00 29.14 451 ASP A O 1
ATOM 3696 N N . TYR A 1 452 ? 23.110 9.968 10.429 1.00 31.50 452 TYR A N 1
ATOM 3697 C CA . TYR A 1 452 ? 22.983 10.438 9.038 1.00 31.50 452 TYR A CA 1
ATOM 3698 C C . TYR A 1 452 ? 21.685 10.153 8.251 1.00 31.50 452 TYR A C 1
ATOM 3700 O O . TYR A 1 452 ? 21.526 9.067 7.706 1.00 31.50 452 TYR A O 1
ATOM 3708 N N . PHE A 1 453 ? 20.812 11.175 8.105 1.00 33.31 453 PHE A N 1
ATOM 3709 C CA . PHE A 1 453 ? 20.304 11.656 6.787 1.00 33.31 453 PHE A CA 1
ATOM 3710 C C . PHE A 1 453 ? 19.299 12.839 6.817 1.00 33.31 453 PHE A C 1
ATOM 3712 O O . PHE A 1 453 ? 18.936 13.332 5.757 1.00 33.31 453 PHE A O 1
ATOM 3719 N N . PHE A 1 454 ? 18.839 13.340 7.971 1.00 31.88 454 PHE A N 1
ATOM 3720 C CA . PHE A 1 454 ? 17.690 14.277 8.012 1.00 31.88 454 PHE A CA 1
ATOM 3721 C C . PHE A 1 454 ? 18.015 15.728 8.397 1.00 31.88 454 PHE A C 1
ATOM 3723 O O . PHE A 1 454 ? 17.234 16.367 9.094 1.00 31.88 454 PHE A O 1
ATOM 3730 N N . ALA A 1 455 ? 19.152 16.270 7.958 1.00 24.42 455 ALA A N 1
ATOM 3731 C CA . ALA A 1 455 ? 19.501 17.649 8.307 1.00 24.42 455 ALA A CA 1
ATOM 3732 C C . ALA A 1 455 ? 18.741 18.728 7.506 1.00 24.42 455 ALA A C 1
ATOM 3734 O O . ALA A 1 455 ? 18.590 19.818 8.035 1.00 24.42 455 ALA A O 1
ATOM 3735 N N . ASN A 1 456 ? 18.215 18.468 6.299 1.00 27.75 456 ASN A N 1
ATOM 3736 C CA . ASN A 1 456 ? 17.731 19.553 5.423 1.00 27.75 456 ASN A CA 1
ATOM 3737 C C . ASN A 1 456 ? 16.470 19.218 4.608 1.00 27.75 456 ASN A C 1
ATOM 3739 O O . ASN A 1 456 ? 16.533 19.194 3.383 1.00 27.75 456 ASN A O 1
ATOM 3743 N N . LEU A 1 457 ? 15.317 18.988 5.240 1.00 32.78 457 LEU A N 1
ATOM 3744 C CA . LEU A 1 457 ? 14.044 18.981 4.502 1.00 32.78 457 LEU A CA 1
ATOM 3745 C C . LEU A 1 457 ? 12.932 19.671 5.301 1.00 32.78 457 LEU A C 1
ATOM 3747 O O . LEU A 1 457 ? 12.520 19.141 6.335 1.00 32.78 457 LEU A O 1
ATOM 3751 N N . PRO A 1 458 ? 12.432 20.828 4.837 1.00 33.94 458 PRO A N 1
ATOM 3752 C CA . PRO A 1 458 ? 11.141 21.369 5.241 1.00 33.94 458 PRO A CA 1
ATOM 3753 C C . PRO A 1 458 ? 10.075 21.036 4.160 1.00 33.94 458 PRO A C 1
ATOM 3755 O O . PRO A 1 458 ? 10.442 20.720 3.031 1.00 33.94 458 PRO A O 1
ATOM 3758 N N . TYR A 1 459 ? 8.776 21.129 4.497 1.00 36.06 459 TYR A N 1
ATOM 3759 C CA . TYR A 1 459 ? 7.679 21.624 3.620 1.00 36.06 459 TYR A CA 1
ATOM 3760 C C . TYR A 1 459 ? 6.459 20.751 3.197 1.00 36.06 459 TYR A C 1
ATOM 3762 O O . TYR A 1 459 ? 6.490 19.520 3.177 1.00 36.06 459 TYR A O 1
ATOM 3770 N N . GLY A 1 460 ? 5.364 21.489 2.885 1.00 35.06 460 GLY A N 1
ATOM 3771 C CA . GLY A 1 460 ? 3.987 21.127 2.480 1.00 35.06 460 GLY A CA 1
ATOM 3772 C C . GLY A 1 460 ? 3.785 20.720 0.990 1.00 35.06 460 GLY A C 1
ATOM 3773 O O . GLY A 1 460 ? 4.746 20.683 0.245 1.00 35.06 460 GLY A O 1
ATOM 3774 N N . LYS A 1 461 ? 2.552 20.405 0.512 1.00 34.53 461 LYS A N 1
ATOM 3775 C CA . LYS A 1 461 ? 2.279 19.756 -0.816 1.00 34.53 461 LYS A CA 1
ATOM 3776 C C . LYS A 1 461 ? 2.773 20.580 -1.996 1.00 34.53 461 LYS A C 1
ATOM 3778 O O . LYS A 1 461 ? 3.502 20.077 -2.837 1.00 34.53 461 LYS A O 1
ATOM 3783 N N . ALA A 1 462 ? 2.415 21.859 -1.988 1.00 33.97 462 ALA A N 1
ATOM 3784 C CA . ALA A 1 462 ? 2.810 22.817 -3.013 1.00 33.97 462 ALA A CA 1
ATOM 3785 C C . ALA A 1 462 ? 4.313 23.150 -2.961 1.00 33.97 462 ALA A C 1
ATOM 3787 O O . ALA A 1 462 ? 4.914 23.534 -3.956 1.00 33.97 462 ALA A O 1
ATOM 3788 N N . GLU A 1 463 ? 4.941 22.997 -1.799 1.00 37.22 463 GLU A N 1
ATOM 3789 C CA . GLU A 1 463 ? 6.365 23.267 -1.603 1.00 37.22 463 GLU A CA 1
ATOM 3790 C C . GLU A 1 463 ? 7.227 22.012 -1.800 1.00 37.22 463 GLU A C 1
ATOM 3792 O O . GLU A 1 463 ? 8.410 22.135 -2.075 1.00 37.22 463 GLU A O 1
ATOM 3797 N N . PHE A 1 464 ? 6.642 20.817 -1.711 1.00 37.62 464 PHE A N 1
ATOM 3798 C CA . PHE A 1 464 ? 7.226 19.524 -2.065 1.00 37.62 464 PHE A CA 1
ATOM 3799 C C . PHE A 1 464 ? 7.318 19.372 -3.585 1.00 37.62 464 PHE A C 1
ATOM 3801 O O . PHE A 1 464 ? 8.356 18.959 -4.095 1.00 37.62 464 PHE A O 1
ATOM 3808 N N . GLU A 1 465 ? 6.276 19.795 -4.307 1.00 40.25 465 GLU A N 1
ATOM 3809 C CA . GLU A 1 465 ? 6.317 19.983 -5.762 1.00 40.25 465 GLU A CA 1
ATOM 3810 C C . GLU A 1 465 ? 7.388 21.029 -6.129 1.00 40.25 465 GLU A C 1
ATOM 3812 O O . GLU A 1 465 ? 8.306 20.720 -6.880 1.00 40.25 465 GLU A O 1
ATOM 3817 N N . LYS A 1 466 ? 7.408 22.194 -5.462 1.00 40.53 466 LYS A N 1
ATOM 3818 C CA . LYS A 1 466 ? 8.421 23.246 -5.690 1.00 40.53 466 LYS A CA 1
ATOM 3819 C C . LYS A 1 466 ? 9.853 22.861 -5.287 1.00 40.53 466 LYS A C 1
ATOM 3821 O O . LYS A 1 466 ? 10.798 23.317 -5.918 1.00 40.53 466 LYS A O 1
ATOM 3826 N N . TYR A 1 467 ? 10.047 22.062 -4.236 1.00 38.50 467 TYR A N 1
ATOM 3827 C CA . TYR A 1 467 ? 11.355 21.535 -3.827 1.00 38.50 467 TYR A CA 1
ATOM 3828 C C . TYR A 1 467 ? 11.867 20.544 -4.862 1.00 38.50 467 TYR A C 1
ATOM 3830 O O . TYR A 1 467 ? 13.058 20.516 -5.141 1.00 38.50 467 TYR A O 1
ATOM 3838 N N . PHE A 1 468 ? 10.982 19.751 -5.459 1.00 42.50 468 PHE A N 1
ATOM 3839 C CA . PHE A 1 468 ? 11.375 18.838 -6.513 1.00 42.50 468 PHE A CA 1
ATOM 3840 C C . PHE A 1 468 ? 11.616 19.519 -7.848 1.00 42.50 468 PHE A C 1
ATOM 3842 O O . PHE A 1 468 ? 12.604 19.153 -8.473 1.00 42.50 468 PHE A O 1
ATOM 3849 N N . ASP A 1 469 ? 10.851 20.553 -8.192 1.00 42.66 469 ASP A N 1
ATOM 3850 C CA . ASP A 1 469 ? 11.174 21.442 -9.309 1.00 42.66 469 ASP A CA 1
ATOM 3851 C C . ASP A 1 469 ? 12.510 22.164 -9.058 1.00 42.66 469 ASP A C 1
ATOM 3853 O O . ASP A 1 469 ? 13.347 22.257 -9.946 1.00 42.66 469 ASP A O 1
ATOM 3857 N N . ALA A 1 470 ? 12.774 22.621 -7.828 1.00 37.50 470 ALA A N 1
ATOM 3858 C CA . ALA A 1 470 ? 14.029 23.283 -7.465 1.00 37.50 470 ALA A CA 1
ATOM 3859 C C . ALA A 1 470 ? 15.233 22.328 -7.444 1.00 37.50 470 ALA A C 1
ATOM 3861 O O . ALA A 1 470 ? 16.323 22.729 -7.829 1.00 37.50 470 ALA A O 1
ATOM 3862 N N . VAL A 1 471 ? 15.059 21.070 -7.025 1.00 39.38 471 VAL A N 1
ATOM 3863 C CA . VAL A 1 471 ? 16.100 20.031 -7.108 1.00 39.38 471 VAL A CA 1
ATOM 3864 C C . VAL A 1 471 ? 16.337 19.615 -8.560 1.00 39.38 471 VAL A C 1
ATOM 3866 O O . VAL A 1 471 ? 17.479 19.352 -8.916 1.00 39.38 471 VAL A O 1
ATOM 3869 N N . GLU A 1 472 ? 15.303 19.601 -9.408 1.00 42.22 472 GLU A N 1
ATOM 3870 C CA . GLU A 1 472 ? 15.458 19.419 -10.858 1.00 42.22 472 GLU A CA 1
ATOM 3871 C C . GLU A 1 472 ? 16.248 20.582 -11.477 1.00 42.22 472 GLU A C 1
ATOM 3873 O O . GLU A 1 472 ? 17.182 20.336 -12.233 1.00 42.22 472 GLU A O 1
ATOM 3878 N N . VAL A 1 473 ? 15.963 21.827 -11.078 1.00 44.16 473 VAL A N 1
ATOM 3879 C CA . VAL A 1 473 ? 16.673 23.035 -11.537 1.00 44.16 473 VAL A CA 1
ATOM 3880 C C . VAL A 1 473 ? 18.117 23.112 -11.014 1.00 44.16 473 VAL A C 1
ATOM 3882 O O . VAL A 1 473 ? 19.014 23.531 -11.744 1.00 44.16 473 VAL A O 1
ATOM 3885 N N . GLU A 1 474 ? 18.381 22.709 -9.769 1.00 40.31 474 GLU A N 1
ATOM 3886 C CA . GLU A 1 474 ? 19.732 22.723 -9.188 1.00 40.31 474 GLU A CA 1
ATOM 3887 C C . GLU A 1 474 ? 20.609 21.609 -9.790 1.00 40.31 474 GLU A C 1
ATOM 3889 O O . GLU A 1 474 ? 21.757 21.867 -10.150 1.00 40.31 474 GLU A O 1
ATOM 3894 N N . ASP A 1 475 ? 20.066 20.399 -9.991 1.00 42.94 475 ASP A N 1
ATOM 3895 C CA . ASP A 1 475 ? 20.751 19.322 -10.724 1.00 42.94 475 ASP A CA 1
ATOM 3896 C C . ASP A 1 475 ? 20.992 19.723 -12.195 1.00 42.94 475 ASP A C 1
ATOM 3898 O O . ASP A 1 475 ? 22.077 19.471 -12.721 1.00 42.94 475 ASP A O 1
ATOM 3902 N N . GLU A 1 476 ? 20.031 20.394 -12.849 1.00 46.72 476 GLU A N 1
ATOM 3903 C CA . GLU A 1 476 ? 20.195 20.958 -14.200 1.00 46.72 476 GLU A CA 1
ATOM 3904 C C . GLU A 1 476 ? 21.332 21.982 -14.246 1.00 46.72 476 GLU A C 1
ATOM 3906 O O . GLU A 1 476 ? 22.155 21.940 -15.159 1.00 46.72 476 GLU A O 1
ATOM 3911 N N . ARG A 1 477 ? 21.430 22.868 -13.250 1.00 44.97 477 ARG A N 1
ATOM 3912 C CA . ARG A 1 477 ? 22.492 23.877 -13.157 1.00 44.97 477 ARG A CA 1
ATOM 3913 C C . ARG A 1 477 ? 23.865 23.245 -12.923 1.00 44.97 477 ARG A C 1
ATOM 3915 O O . ARG A 1 477 ? 24.829 23.650 -13.569 1.00 44.97 477 ARG A O 1
ATOM 3922 N N . VAL A 1 478 ? 23.948 22.228 -12.065 1.00 51.88 478 VAL A N 1
ATOM 3923 C CA . VAL A 1 478 ? 25.187 21.483 -11.787 1.00 51.88 478 VAL A CA 1
ATOM 3924 C C . VAL A 1 478 ? 25.652 20.689 -13.012 1.00 51.88 478 VAL A C 1
ATOM 3926 O O . VAL A 1 478 ? 26.849 20.653 -13.301 1.00 51.88 478 VAL A O 1
ATOM 3929 N N . GLU A 1 479 ? 24.740 20.073 -13.765 1.00 49.00 479 GLU A N 1
ATOM 3930 C CA . GLU A 1 479 ? 25.086 19.359 -15.001 1.00 49.00 479 GLU A CA 1
ATOM 3931 C C . GLU A 1 479 ? 25.416 20.323 -16.158 1.00 49.00 479 GLU A C 1
ATOM 3933 O O . GLU A 1 479 ? 26.358 20.062 -16.906 1.00 49.00 479 GLU A O 1
ATOM 3938 N N . LEU A 1 480 ? 24.763 21.490 -16.256 1.00 48.03 480 LEU A N 1
ATOM 3939 C CA . LEU A 1 480 ? 25.152 22.567 -17.183 1.00 48.03 480 LEU A CA 1
ATOM 3940 C C . LEU A 1 480 ? 26.535 23.141 -16.858 1.00 48.03 480 LEU A C 1
ATOM 3942 O O . LEU A 1 480 ? 27.308 23.431 -17.771 1.00 48.03 480 LEU A O 1
ATOM 3946 N N . GLU A 1 481 ? 26.874 23.296 -15.578 1.00 52.91 481 GLU A N 1
ATOM 3947 C CA . GLU A 1 481 ? 28.206 23.732 -15.149 1.00 52.91 481 GLU A CA 1
ATOM 3948 C C . GLU A 1 481 ? 29.272 22.662 -15.414 1.00 52.91 481 GLU A C 1
ATOM 3950 O O . GLU A 1 481 ? 30.364 22.999 -15.874 1.00 52.91 481 GLU A O 1
ATOM 3955 N N . LYS A 1 482 ? 28.958 21.371 -15.238 1.00 60.12 482 LYS A N 1
ATOM 3956 C CA . LYS A 1 482 ? 29.851 20.276 -15.656 1.00 60.12 482 LYS A CA 1
ATOM 3957 C C . LYS A 1 482 ? 30.038 20.226 -17.170 1.00 60.12 482 LYS A C 1
ATOM 3959 O O . LYS A 1 482 ? 31.172 20.080 -17.618 1.00 60.12 482 LYS A O 1
ATOM 3964 N N . ALA A 1 483 ? 28.972 20.384 -17.953 1.00 49.19 483 ALA A N 1
ATOM 3965 C CA . ALA A 1 483 ? 29.038 20.399 -19.413 1.00 49.19 483 ALA A CA 1
ATOM 3966 C C . ALA A 1 483 ? 29.835 21.607 -19.935 1.00 49.19 483 ALA A C 1
ATOM 3968 O O . ALA A 1 483 ? 30.686 21.457 -20.810 1.00 49.19 483 ALA A O 1
ATOM 3969 N N . ARG A 1 484 ? 29.646 22.794 -19.339 1.00 52.84 484 ARG A N 1
ATOM 3970 C CA . ARG A 1 484 ? 30.464 23.987 -19.623 1.00 52.84 484 ARG A CA 1
ATOM 3971 C C . ARG A 1 484 ? 31.922 23.799 -19.207 1.00 52.84 484 ARG A C 1
ATOM 3973 O O . ARG A 1 484 ? 32.812 24.206 -19.942 1.00 52.84 484 ARG A O 1
ATOM 3980 N N . GLY A 1 485 ? 32.174 23.143 -18.074 1.00 56.53 485 GLY A N 1
ATOM 3981 C CA . GLY A 1 485 ? 33.521 22.797 -17.621 1.00 56.53 485 GLY A CA 1
ATOM 3982 C C . GLY A 1 485 ? 34.226 21.768 -18.512 1.00 56.53 485 GLY A C 1
ATOM 3983 O O . GLY A 1 485 ? 35.444 21.827 -18.647 1.00 56.53 485 GLY A O 1
ATOM 3984 N N . MET A 1 486 ? 33.486 20.850 -19.143 1.00 46.28 486 MET A N 1
ATOM 3985 C CA . MET A 1 486 ? 34.027 19.920 -20.143 1.00 46.28 486 MET A CA 1
ATOM 3986 C C . MET A 1 486 ? 34.302 20.613 -21.484 1.00 46.28 486 MET A C 1
ATOM 3988 O O . MET A 1 486 ? 35.348 20.362 -22.073 1.00 46.28 486 MET A O 1
ATOM 3992 N N . MET A 1 487 ? 33.435 21.533 -21.932 1.00 47.28 487 MET A N 1
ATOM 3993 C CA . MET A 1 487 ? 33.703 22.341 -23.133 1.00 47.28 487 MET A CA 1
ATOM 3994 C C . MET A 1 487 ? 34.890 23.295 -22.951 1.00 47.28 487 MET A C 1
ATOM 3996 O O . MET A 1 487 ? 35.694 23.432 -23.862 1.00 47.28 487 MET A O 1
ATOM 4000 N N . ALA A 1 488 ? 35.044 23.911 -21.774 1.00 50.03 488 ALA A N 1
ATOM 4001 C CA . ALA A 1 488 ? 36.184 24.782 -21.485 1.00 50.03 488 ALA A CA 1
ATOM 4002 C C . ALA A 1 488 ? 37.521 24.019 -21.492 1.00 50.03 488 ALA A C 1
ATOM 4004 O O . ALA A 1 488 ? 38.508 24.533 -21.999 1.00 50.03 488 ALA A O 1
ATOM 4005 N N . ARG A 1 489 ? 37.544 22.766 -21.008 1.00 47.81 489 ARG A N 1
ATOM 4006 C CA . ARG A 1 489 ? 38.739 21.905 -21.092 1.00 47.81 489 ARG A CA 1
ATOM 4007 C C . ARG A 1 489 ? 39.048 21.462 -22.520 1.00 47.81 489 ARG A C 1
ATOM 4009 O O . ARG A 1 489 ? 40.205 21.459 -22.899 1.00 47.81 489 ARG A O 1
ATOM 4016 N N . SER A 1 490 ? 38.023 21.159 -23.319 1.00 45.56 490 SER A N 1
ATOM 4017 C CA . SER A 1 490 ? 38.204 20.846 -24.744 1.00 45.56 490 SER A CA 1
ATOM 4018 C C . SER A 1 490 ? 38.786 22.025 -25.535 1.00 45.56 490 SER A C 1
ATOM 4020 O O . SER A 1 490 ? 39.525 21.797 -26.482 1.00 45.56 490 SER A O 1
ATOM 4022 N N . TRP A 1 491 ? 38.485 23.269 -25.150 1.00 47.09 491 TRP A N 1
ATOM 4023 C CA . TRP A 1 491 ? 39.016 24.462 -25.819 1.00 47.09 491 TRP A CA 1
ATOM 4024 C C . TRP A 1 491 ? 40.440 24.829 -25.379 1.00 47.09 491 TRP A C 1
ATOM 4026 O O . TRP A 1 491 ? 41.197 25.368 -26.184 1.00 47.09 491 TRP A O 1
ATOM 4036 N N . ASP A 1 492 ? 40.821 24.525 -24.134 1.00 46.84 492 ASP A N 1
ATOM 4037 C CA . ASP A 1 492 ? 42.198 24.717 -23.656 1.00 46.84 492 ASP A CA 1
ATOM 4038 C C . ASP A 1 492 ? 43.152 23.622 -24.175 1.00 46.84 492 ASP A C 1
ATOM 4040 O O . ASP A 1 492 ? 44.324 23.906 -24.443 1.00 46.84 492 ASP A O 1
ATOM 4044 N N . ASP A 1 493 ? 42.658 22.397 -24.392 1.00 46.44 493 ASP A N 1
ATOM 4045 C CA . ASP A 1 493 ? 43.450 21.312 -24.987 1.00 46.44 493 ASP A CA 1
ATOM 4046 C C . ASP A 1 493 ? 43.713 21.558 -26.495 1.00 46.44 493 ASP A C 1
ATOM 4048 O O . ASP A 1 493 ? 44.841 21.371 -26.958 1.00 46.44 493 ASP A O 1
ATOM 4052 N N . ASP A 1 494 ? 42.753 22.134 -27.236 1.00 44.19 494 ASP A N 1
ATOM 4053 C CA . ASP A 1 494 ? 42.927 22.519 -28.653 1.00 44.19 494 ASP A CA 1
ATOM 4054 C C . ASP A 1 494 ? 43.867 23.731 -28.860 1.00 44.19 494 ASP A C 1
ATOM 4056 O O . ASP A 1 494 ? 44.384 23.949 -29.958 1.00 44.19 494 ASP A O 1
ATOM 4060 N N . ALA A 1 495 ? 44.138 24.525 -27.817 1.00 43.97 495 ALA A N 1
ATOM 4061 C CA . ALA A 1 495 ? 45.041 25.678 -27.896 1.00 43.97 495 ALA A CA 1
ATOM 4062 C C . ALA A 1 495 ? 46.525 25.322 -27.664 1.00 43.97 495 ALA A C 1
ATOM 4064 O O . ALA A 1 495 ? 47.396 26.182 -27.841 1.00 43.97 495 ALA A O 1
ATOM 4065 N N . SER A 1 496 ? 46.840 24.075 -27.286 1.00 46.97 496 SER A N 1
ATOM 4066 C CA . SER A 1 496 ? 48.223 23.635 -27.032 1.00 46.97 496 SER A CA 1
ATOM 4067 C C . SER A 1 496 ? 48.657 22.355 -27.755 1.00 46.97 496 SER A C 1
ATOM 4069 O O . SER A 1 496 ? 49.842 22.002 -27.695 1.00 46.97 496 SER A O 1
ATOM 4071 N N . GLU A 1 497 ? 47.782 21.713 -28.535 1.00 39.56 497 GLU A N 1
ATOM 4072 C CA . GLU A 1 497 ? 48.198 20.628 -29.424 1.00 39.56 497 GLU A CA 1
ATOM 4073 C C . GLU A 1 497 ? 48.992 21.160 -30.624 1.00 39.56 497 GLU A C 1
ATOM 4075 O O . GLU A 1 497 ? 48.496 21.488 -31.701 1.00 39.56 497 GLU A O 1
ATOM 4080 N N . THR A 1 498 ? 50.312 21.183 -30.452 1.00 44.72 498 THR A N 1
ATOM 4081 C CA . THR A 1 498 ? 51.222 21.030 -31.584 1.00 44.72 498 THR A CA 1
ATOM 4082 C C . THR A 1 498 ? 51.036 19.615 -32.123 1.00 44.72 498 THR A C 1
ATOM 4084 O O . THR A 1 498 ? 51.633 18.669 -31.617 1.00 44.72 498 THR A O 1
ATOM 4087 N N . THR A 1 499 ? 50.197 19.460 -33.148 1.00 40.41 499 THR A N 1
ATOM 4088 C CA . THR A 1 499 ? 50.068 18.211 -33.908 1.00 40.41 499 THR A CA 1
ATOM 4089 C C . THR A 1 499 ? 51.440 17.777 -34.424 1.00 40.41 499 THR A C 1
ATOM 4091 O O . THR A 1 499 ? 51.979 18.365 -35.366 1.00 40.41 499 THR A O 1
ATOM 4094 N N . PHE A 1 500 ? 52.009 16.743 -33.805 1.00 39.72 500 PHE A N 1
ATOM 4095 C CA . PHE A 1 500 ? 53.093 15.959 -34.379 1.00 39.72 500 PHE A CA 1
ATOM 4096 C C . PHE A 1 500 ? 52.473 14.982 -35.374 1.00 39.72 500 PHE A C 1
ATOM 4098 O O . PHE A 1 500 ? 51.756 14.062 -34.992 1.00 39.72 500 PHE A O 1
ATOM 4105 N N . VAL A 1 501 ? 52.732 15.205 -36.659 1.00 42.19 501 VAL A N 1
ATOM 4106 C CA . VAL A 1 501 ? 52.459 14.211 -37.694 1.00 42.19 501 VAL A CA 1
ATOM 4107 C C . VAL A 1 501 ? 53.699 13.328 -37.782 1.00 42.19 501 VAL A C 1
ATOM 4109 O O . VAL A 1 501 ? 54.754 13.789 -38.218 1.00 42.19 501 VAL A O 1
ATOM 4112 N N . ASP A 1 502 ? 53.587 12.084 -37.321 1.00 40.88 502 ASP A N 1
ATOM 4113 C CA . ASP A 1 502 ? 54.612 11.066 -37.544 1.00 40.88 502 ASP A CA 1
ATOM 4114 C C . ASP A 1 502 ? 54.508 10.580 -39.000 1.00 40.88 502 ASP A C 1
ATOM 4116 O O . ASP A 1 502 ? 53.709 9.703 -39.331 1.00 40.88 502 ASP A O 1
ATOM 4120 N N . GLU A 1 503 ? 55.303 11.174 -39.891 1.00 46.00 503 GLU A N 1
ATOM 4121 C CA . GLU A 1 503 ? 55.567 10.600 -41.212 1.00 46.00 503 GLU A CA 1
ATOM 4122 C C . GLU A 1 503 ? 56.641 9.511 -41.092 1.00 46.00 503 GLU A C 1
ATOM 4124 O O . GLU A 1 503 ? 57.723 9.726 -40.539 1.00 46.00 503 GLU A O 1
ATOM 4129 N N . TYR A 1 504 ? 56.332 8.329 -41.625 1.00 45.91 504 TYR A N 1
ATOM 4130 C CA . TYR A 1 504 ? 57.273 7.223 -41.769 1.00 45.91 504 TYR A CA 1
ATOM 4131 C C . TYR A 1 504 ? 57.512 6.980 -43.257 1.00 45.91 504 TYR A C 1
ATOM 4133 O O . TYR A 1 504 ? 56.579 6.616 -43.972 1.00 45.91 504 TYR A O 1
ATOM 4141 N N . GLU A 1 505 ? 58.758 7.109 -43.702 1.00 49.00 505 GLU A N 1
ATOM 4142 C CA . GLU A 1 505 ? 59.207 6.497 -44.952 1.00 49.00 505 GLU A CA 1
ATOM 4143 C C . GLU A 1 505 ? 59.811 5.123 -44.649 1.00 49.00 505 GLU A C 1
ATOM 4145 O O . GLU A 1 505 ? 60.539 4.940 -43.668 1.00 49.00 505 GLU A O 1
ATOM 4150 N N . LEU A 1 506 ? 59.454 4.143 -45.479 1.00 46.84 506 LEU A N 1
ATOM 4151 C CA . LEU A 1 506 ? 60.097 2.834 -45.516 1.00 46.84 506 LEU A CA 1
ATOM 4152 C C . LEU A 1 506 ? 61.329 2.958 -46.409 1.00 46.84 506 LEU A C 1
ATOM 4154 O O . LEU A 1 506 ? 61.216 3.468 -47.523 1.00 46.84 506 LEU A O 1
ATOM 4158 N N . ASP A 1 507 ? 62.485 2.504 -45.930 1.00 60.19 507 ASP A N 1
ATOM 4159 C CA . ASP A 1 507 ? 63.653 2.373 -46.796 1.00 60.19 507 ASP A CA 1
ATOM 4160 C C . ASP A 1 507 ? 63.520 1.152 -47.724 1.00 60.19 507 ASP A C 1
ATOM 4162 O O . ASP A 1 507 ? 62.627 0.315 -47.559 1.00 60.19 507 ASP A O 1
ATOM 4166 N N . ASP A 1 508 ? 64.422 1.035 -48.704 1.00 56.72 508 ASP A N 1
ATOM 4167 C CA . ASP A 1 508 ? 64.426 -0.042 -49.709 1.00 56.72 508 ASP A CA 1
ATOM 4168 C C . ASP A 1 508 ? 64.571 -1.463 -49.112 1.00 56.72 508 ASP A C 1
ATOM 4170 O O . ASP A 1 508 ? 64.512 -2.455 -49.840 1.00 56.72 508 ASP A O 1
ATOM 4174 N N . MET A 1 509 ? 64.742 -1.583 -47.789 1.00 56.66 509 MET A N 1
ATOM 4175 C CA . MET A 1 509 ? 64.842 -2.841 -47.044 1.00 56.66 509 MET A CA 1
ATOM 4176 C C . MET A 1 509 ? 63.652 -3.077 -46.093 1.00 56.66 509 MET A C 1
ATOM 4178 O O . MET A 1 509 ? 63.578 -4.130 -45.459 1.00 56.66 509 MET A O 1
ATOM 4182 N N . GLY A 1 510 ? 62.683 -2.157 -46.028 1.00 48.25 510 GLY A N 1
ATOM 4183 C CA . GLY A 1 510 ? 61.414 -2.338 -45.321 1.00 48.25 510 GLY A CA 1
ATOM 4184 C C . GLY A 1 510 ? 61.445 -2.084 -43.810 1.00 48.25 510 GLY A C 1
ATOM 4185 O O . GLY A 1 510 ? 60.491 -2.467 -43.127 1.00 48.25 510 GLY A O 1
ATOM 4186 N N . GLU A 1 511 ? 62.475 -1.427 -43.264 1.00 49.72 511 GLU A N 1
ATOM 4187 C CA . GLU A 1 511 ? 62.497 -1.034 -41.847 1.00 49.72 511 GLU A CA 1
ATOM 4188 C C . GLU A 1 511 ? 62.070 0.431 -41.638 1.00 49.72 511 GLU A C 1
ATOM 4190 O O . GLU A 1 511 ? 62.435 1.340 -42.381 1.00 49.72 511 GLU A O 1
ATOM 4195 N N . LYS A 1 512 ? 61.264 0.677 -40.593 1.00 44.97 512 LYS A N 1
ATOM 4196 C CA . LYS A 1 512 ? 60.749 2.016 -40.256 1.00 44.97 512 LYS A CA 1
ATOM 4197 C C . LYS A 1 512 ? 61.790 2.825 -39.477 1.00 44.97 512 LYS A C 1
ATOM 4199 O O . LYS A 1 512 ? 62.129 2.458 -38.351 1.00 44.97 512 LYS A O 1
ATOM 4204 N N . ARG A 1 513 ? 62.199 3.991 -39.990 1.00 44.31 513 ARG A N 1
ATOM 4205 C CA . ARG A 1 513 ? 62.926 5.018 -39.215 1.00 44.31 513 ARG A CA 1
ATOM 4206 C C . ARG A 1 513 ? 62.091 6.286 -39.048 1.00 44.31 513 ARG A C 1
ATOM 4208 O O . ARG A 1 513 ? 61.561 6.819 -40.012 1.00 44.31 513 ARG A O 1
ATOM 4215 N N . SER A 1 514 ? 62.012 6.791 -37.816 1.00 42.72 514 SER A N 1
ATOM 4216 C CA . SER A 1 514 ? 61.325 8.046 -37.487 1.00 42.72 514 SER A CA 1
ATOM 4217 C C . SER A 1 514 ? 62.246 9.257 -37.684 1.00 42.72 514 SER A C 1
ATOM 4219 O O . SER A 1 514 ? 63.317 9.311 -37.070 1.00 42.72 514 SER A O 1
ATOM 4221 N N . LEU A 1 515 ? 61.814 10.260 -38.450 1.00 47.38 515 LEU A N 1
ATOM 4222 C CA . LEU A 1 515 ? 62.494 11.553 -38.584 1.00 47.38 515 LEU A CA 1
ATOM 4223 C C . LEU A 1 515 ? 61.705 12.643 -37.845 1.00 47.38 515 LEU A C 1
ATOM 4225 O O . LEU A 1 515 ? 60.604 13.004 -38.240 1.00 47.38 515 LEU A O 1
ATOM 4229 N N . ARG A 1 516 ? 62.280 13.218 -36.779 1.00 38.28 516 ARG A N 1
ATOM 4230 C CA . ARG A 1 516 ? 61.720 14.414 -36.124 1.00 38.28 516 ARG A CA 1
ATOM 4231 C C . ARG A 1 516 ? 62.258 15.675 -36.790 1.00 38.28 516 ARG A C 1
ATOM 4233 O O . ARG A 1 516 ? 63.413 16.034 -36.567 1.00 38.28 516 ARG A O 1
ATOM 4240 N N . ILE A 1 517 ? 61.412 16.395 -37.524 1.00 44.59 517 ILE A N 1
ATOM 4241 C CA . ILE A 1 517 ? 61.713 17.752 -38.000 1.00 44.59 517 ILE A CA 1
ATOM 4242 C C . ILE A 1 517 ? 60.836 18.757 -37.251 1.00 44.59 517 ILE A C 1
ATOM 4244 O O . ILE A 1 517 ? 59.613 18.663 -37.237 1.00 44.59 517 ILE A O 1
ATOM 4248 N N . ARG A 1 518 ? 61.475 19.753 -36.630 1.00 33.75 518 ARG A N 1
ATOM 4249 C CA . ARG A 1 518 ? 60.818 20.829 -35.878 1.00 33.75 518 ARG A CA 1
ATOM 4250 C C . ARG A 1 518 ? 60.614 22.033 -36.805 1.00 33.75 518 ARG A C 1
ATOM 4252 O O . ARG A 1 518 ? 61.576 22.736 -37.102 1.00 33.75 518 ARG A O 1
ATOM 4259 N N . LYS A 1 519 ? 59.386 22.294 -37.267 1.00 38.38 519 LYS A N 1
ATOM 4260 C CA . LYS A 1 519 ? 59.045 23.552 -37.961 1.00 38.38 519 LYS A CA 1
ATOM 4261 C C . LYS A 1 519 ? 58.633 24.608 -36.934 1.00 38.38 519 LYS A C 1
ATOM 4263 O O . LYS A 1 519 ? 57.571 24.502 -36.334 1.00 38.38 519 LYS A O 1
ATOM 4268 N N . GLY A 1 520 ? 59.469 25.625 -36.734 1.00 31.12 520 GLY A N 1
ATOM 4269 C CA . GLY A 1 520 ? 59.078 26.857 -36.044 1.00 31.12 520 GLY A CA 1
ATOM 4270 C C . GLY A 1 520 ? 58.489 27.852 -37.043 1.00 31.12 520 GLY A C 1
ATOM 4271 O O . GLY A 1 520 ? 59.095 28.088 -38.087 1.00 31.12 520 GLY A O 1
ATOM 4272 N N . LYS A 1 521 ? 57.325 28.434 -36.740 1.00 33.78 521 LYS A N 1
ATOM 4273 C CA . LYS A 1 521 ? 56.827 29.626 -37.439 1.00 33.78 521 LYS A CA 1
ATOM 4274 C C . LYS A 1 521 ? 57.199 30.873 -36.637 1.00 33.78 521 LYS A C 1
ATOM 4276 O O . LYS A 1 521 ? 56.961 30.930 -35.435 1.00 33.78 521 LYS A O 1
ATOM 4281 N N . SER A 1 522 ? 57.810 31.829 -37.331 1.00 33.34 522 SER A N 1
ATOM 4282 C CA . SER A 1 522 ? 57.941 33.226 -36.917 1.00 33.34 522 SER A CA 1
ATOM 4283 C C . SER A 1 522 ? 56.611 33.943 -37.171 1.00 33.34 522 SER A C 1
ATOM 4285 O O . SER A 1 522 ? 55.974 33.642 -38.179 1.00 33.34 522 SER A O 1
ATOM 4287 N N . TYR A 1 523 ? 56.279 34.833 -36.230 1.00 45.50 523 TYR A N 1
ATOM 4288 C CA . TYR A 1 523 ? 55.101 35.698 -36.046 1.00 45.50 523 TYR A CA 1
ATOM 4289 C C . TYR A 1 523 ? 54.123 35.885 -37.206 1.00 45.50 523 TYR A C 1
ATOM 4291 O O . TYR A 1 523 ? 54.562 36.310 -38.298 1.00 45.50 523 TYR A O 1
#

InterPro domains:
  IPR006816 ELMO domain [PF04727] (242-409)
  IPR006816 ELMO domain [PS51335] (239-422)
  IPR050868 Engulfment and cell motility domain-containing protein [PTHR12771] (68-417)

Organism: NCBI:txid54092

Secondary structure (DSSP, 8-state):
-HHHHHTHHHHHHTTT--HHHHHHHHHHHHHHHHHHHHHHHHHHHHHHTTSPPS-----------TT-HHHHHHHHHHHHHHHHHHHHHHHHHHHHHHHHHHHHHHHHHHHHHHHS--HHHHHHHHHHHHHHHHTSTT--THHHHHHHHHHHHHHHHHHH-TT-HHHHHHHHHHHH-GGGS-HHHHHHHHHHHHHHHHT--TTSHHHHHHHHHHHHHHHHHHHHHHHHHHHHSPP-HHHHHHHHHHHHHHHHTSTTS-TT--PPPP-SS---TTHHHHTT-SSS-GGGTTTTTHHHHHHHHHHHHHH-HHHHHHHHHHTTGGGTTS--TT-----HHHHHHHHHHHHHHHHHTTTTHHHHHHH--TT--HHHHHHHHHHHHHHHHHHHHHHHHHHHHTTS--SGGGHHHHHHHHHHHHHHHHHH-TTTGGGSSGGGTT--TTTHHHHS---SS-SS----HHHHHHHHHHHHHHHHHHHHHHHHHHHHHHHHHHTT-------EEEPTT--EEE-----PPP-

Foldseek 3Di:
DLQCLQPVCCVVCVVPDDPVSNVSNVVSVVVVLQLLLVVLLVVLVVVVVPPDDPDDDDDDDDDDDDPCVVVVVVVVVVVVVVVVVVVVVVVVSVVVVVVVLVVVVVVQVVCCVVVVAHPLLVLLVQLVVLVVQCPDPPRALVSLLSNLLSLVVNVSCCVSDPQNPVLVVLLLVCLQPVPPDDLLVSLLVSLVVVCVSRVHDCPDVSSVSSSLSSSLSSLLSNLLVVQVVQLVAQDDLLVCVVLVLQLLCLQCVDPPHDPPDDFDRRDSVDLSWCNLQLQQQPGRDNSVLSNRNHNQLSVLLSVLCVVPVPVSNVLSVLLVSNCPPPPPPFPHHHRLSSLLSVLSNLLSSCSSSCLLVSLSSSLDDSPDHSVVSVVLSSVVSSVLSSVLSVQSVVCVVVVVGGYNVCVVVSVVVSSVVVSVCSSVCSPVSSVSAASSQPRPPVVVVVSDPDDDDPPDDGHHDVVNVVVVVVVVVVVVVVVVVVVVVVVVVVVVVVVPDPDDDFDWDAPPVGDTDTDDDDDDDDD

Radius of gyration: 30.19 Å; chains: 1; bounding box: 90×74×91 Å

Sequence (523 aa):
MAYYISEYVPYYLQPYASRGVKFCVLFAQALGDSITTSLLTRKRDLEADKIPSPISSPVQFLSPSTSTTNLRLLHQQHQQHQQQDMSLWYQIKLFWTVIWLSGYKAVKLLIRKLLGTSALYRICRLGLSEDARARQPDAAPYHRLLSRRAVWLLDSEMILSDQLIDEKRAIQQYAVSPAMMELDEMAKTIAVSTCRVKNMDVAKPTAVYLEKALAQVLLVERFVVDVVDLCGEKVEWDRSSTQLIELWAVLHSHRYWPESANYAAVSRESRAGNNWCTIGFQGLDPCTDFRGTGKMGLLFFHQMCLLHPGRTVRIILESRSPDIHLDTAHTPYYPAALASIHVSRFISRLLYAGDLRLWLLTSMDPNSKMQDLWDLLTHLHCYMWIEYHKFWRHQVRKGIVSTVMDFEKCFELFKHKMTGAVKRRPLMWTSIYPTLANLPQYYYRWMFPQDYFFANLPYGKAEFEKYFDAVEVEDERVELEKARGMMARSWDDDASETTFVDEYELDDMGEKRSLRIRKGKSY